Protein AF-A0A5K0XZC4-F1 (afdb_monomer)

Mean predicted aligned error: 5.92 Å

pLDDT: mean 92.51, std 5.36, range [56.38, 98.31]

Organism: NCBI:txid210225

Secondary structure (DSSP, 8-state):
-HHHHHTS---HHHHHHHHHHHHHHHHHHHHHH---TT------GGGT---EEETTTTEEE-HHHHHHHHHHHH-----HHHHHTTSSSS-EEETTTTEEESSPPTT---BHHIIIIIHHHHHHHHHHHTT-HHHHHHHHHHTT----TTGGGS-HHHHHHHHHHHHH-SSHHHHHHHHHHSPPTTTTHHHHHHHHB-S-TTSHHHHHHHTT-TTS--EEEEEEEEE-TTSSSEEEEEEEEESEEETT-EEEEE-SS-BTTB-TTEEEEE--EEEEE-SS-EEEESEEETT-EEEEES--TT-SS-EEEEES--SS---PBPPPPPSS---EEEEE-BSSGGGHHHHHHHHHHHHHH-TT-EEEE-TTS-EEEEESSHHHHHHHHHHIIIIIS---B-

Structure (mmCIF, N/CA/C/O backbone):
data_AF-A0A5K0XZC4-F1
#
_entry.id   AF-A0A5K0XZC4-F1
#
loop_
_atom_site.group_PDB
_atom_site.id
_atom_site.type_symbol
_atom_site.label_atom_id
_atom_site.label_alt_id
_atom_site.label_comp_id
_atom_site.label_asym_id
_atom_site.label_entity_id
_atom_site.label_seq_id
_atom_site.pdbx_PDB_ins_code
_atom_site.Cartn_x
_atom_site.Cartn_y
_atom_site.Cartn_z
_atom_site.occupancy
_atom_site.B_iso_or_equiv
_atom_site.auth_seq_id
_atom_site.auth_comp_id
_atom_site.auth_asym_id
_atom_site.auth_atom_id
_atom_site.pdbx_PDB_model_num
ATOM 1 N N . VAL A 1 1 ? 11.818 4.995 -12.273 1.00 93.31 1 VAL A N 1
ATOM 2 C CA . VAL A 1 1 ? 12.991 4.850 -13.184 1.00 93.31 1 VAL A CA 1
ATOM 3 C C . VAL A 1 1 ? 13.157 6.087 -14.053 1.00 93.31 1 VAL A C 1
ATOM 5 O O . VAL A 1 1 ? 14.255 6.614 -14.124 1.00 93.31 1 VAL A O 1
ATOM 8 N N . ASP A 1 2 ? 12.074 6.583 -14.648 1.00 93.31 2 ASP A N 1
ATOM 9 C CA . ASP A 1 2 ? 11.945 7.914 -15.267 1.00 93.31 2 ASP A CA 1
ATOM 10 C C . ASP A 1 2 ? 12.829 9.042 -14.707 1.00 93.31 2 ASP A C 1
ATOM 12 O O . ASP A 1 2 ? 13.483 9.713 -15.495 1.00 93.31 2 ASP A O 1
ATOM 16 N N . ARG A 1 3 ? 12.914 9.241 -13.384 1.00 95.75 3 ARG A N 1
ATOM 17 C CA . ARG A 1 3 ? 13.745 10.312 -12.794 1.00 95.75 3 ARG A CA 1
ATOM 18 C C . ARG A 1 3 ? 15.241 10.185 -13.121 1.00 95.75 3 ARG A C 1
ATOM 20 O O . ARG A 1 3 ? 15.922 11.200 -13.243 1.00 95.75 3 ARG A O 1
ATOM 27 N N . LEU A 1 4 ? 15.747 8.963 -13.325 1.00 96.81 4 LEU A N 1
ATOM 28 C CA . LEU A 1 4 ? 17.123 8.729 -13.791 1.00 96.81 4 LEU A CA 1
ATOM 29 C C . LEU A 1 4 ? 17.335 9.295 -15.205 1.00 96.81 4 LEU A C 1
ATOM 31 O O . LEU A 1 4 ? 18.421 9.775 -15.518 1.00 96.81 4 LEU A O 1
ATOM 35 N N . ILE A 1 5 ? 16.277 9.278 -16.020 1.00 94.50 5 ILE A N 1
ATOM 36 C CA . ILE A 1 5 ? 16.260 9.725 -17.415 1.00 94.50 5 ILE A CA 1
ATOM 37 C C . ILE A 1 5 ? 16.034 11.239 -17.497 1.00 94.50 5 ILE A C 1
ATOM 39 O O . ILE A 1 5 ? 16.775 11.943 -18.173 1.00 94.50 5 ILE A O 1
ATOM 43 N N . THR A 1 6 ? 15.003 11.757 -16.822 1.00 92.56 6 THR A N 1
ATOM 44 C CA . THR A 1 6 ? 14.525 13.134 -17.035 1.00 92.56 6 THR A CA 1
ATOM 45 C C . THR A 1 6 ? 15.130 14.159 -16.085 1.00 92.56 6 THR A C 1
ATOM 47 O O . THR A 1 6 ? 15.309 15.308 -16.483 1.00 92.56 6 THR A O 1
ATOM 50 N N . GLU A 1 7 ? 15.426 13.777 -14.840 1.00 93.94 7 GLU A N 1
ATOM 51 C CA . GLU A 1 7 ? 15.949 14.702 -13.824 1.00 93.94 7 GLU A CA 1
ATOM 52 C C . GLU A 1 7 ? 17.466 14.600 -13.718 1.00 93.94 7 GLU A C 1
ATOM 54 O O . GLU A 1 7 ? 18.163 15.582 -13.958 1.00 93.94 7 GLU A O 1
ATOM 59 N N . LEU A 1 8 ? 17.980 13.404 -13.412 1.00 94.94 8 LEU A N 1
ATOM 60 C CA . LEU A 1 8 ? 19.422 13.189 -13.271 1.00 94.94 8 LEU A CA 1
ATOM 61 C C . LEU A 1 8 ? 20.139 13.113 -14.621 1.00 94.94 8 LEU A C 1
ATOM 63 O O . LEU A 1 8 ? 21.347 13.323 -14.670 1.00 94.94 8 LEU A O 1
ATOM 67 N N . LYS A 1 9 ? 19.402 12.811 -15.701 1.00 94.38 9 LYS A N 1
ATOM 68 C CA . LYS A 1 9 ? 19.922 12.677 -17.073 1.00 94.38 9 LYS A CA 1
ATOM 69 C C . LYS A 1 9 ? 21.145 11.757 -17.146 1.00 94.38 9 LYS A C 1
ATOM 71 O O . LYS A 1 9 ? 22.087 12.021 -17.891 1.00 94.38 9 LYS A O 1
ATOM 76 N N . LEU A 1 10 ? 21.128 10.683 -16.356 1.00 96.75 10 LEU A N 1
ATOM 77 C CA . LEU A 1 10 ? 22.220 9.718 -16.324 1.00 96.75 10 LEU A CA 1
ATOM 78 C C . LEU A 1 10 ? 22.278 8.971 -17.655 1.00 96.75 10 LEU A C 1
ATOM 80 O O . LEU A 1 10 ? 21.221 8.536 -18.122 1.00 96.75 10 LEU A O 1
ATOM 84 N N . PRO A 1 11 ? 23.470 8.741 -18.229 1.00 96.88 11 PRO A N 1
ATOM 85 C CA . PRO A 1 11 ? 23.636 7.795 -19.323 1.00 96.88 11 PRO A CA 1
ATOM 86 C C . PRO A 1 11 ? 23.016 6.426 -18.981 1.00 96.88 11 PRO A C 1
ATOM 88 O O . PRO A 1 11 ? 23.013 6.038 -17.807 1.00 96.88 11 PRO A O 1
ATOM 91 N N . PRO A 1 12 ? 22.517 5.658 -19.969 1.00 96.94 12 PRO A N 1
ATOM 92 C CA . PRO A 1 12 ? 21.908 4.345 -19.730 1.00 96.94 12 PRO A CA 1
ATOM 93 C C . PRO A 1 12 ? 22.772 3.405 -18.874 1.00 96.94 12 PRO A C 1
ATOM 95 O O . PRO A 1 12 ? 22.264 2.744 -17.969 1.00 96.94 12 PRO A O 1
ATOM 98 N N . THR A 1 13 ? 24.086 3.388 -19.103 1.00 96.38 13 THR A N 1
ATOM 99 C CA . THR A 1 13 ? 25.037 2.561 -18.349 1.00 96.38 13 THR A CA 1
ATOM 100 C C . THR A 1 13 ? 25.123 2.969 -16.872 1.00 96.38 13 THR A C 1
ATOM 102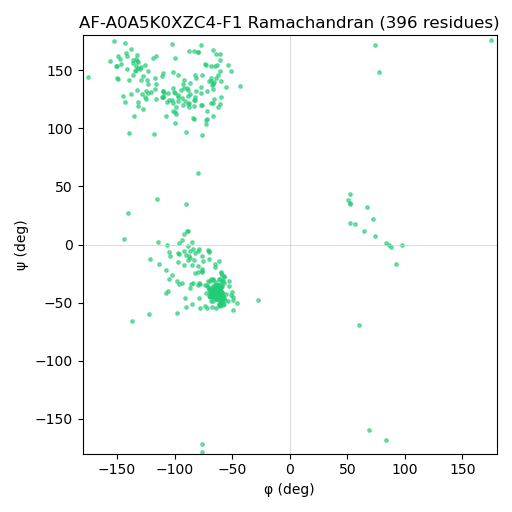 O O . THR A 1 13 ? 25.066 2.109 -15.992 1.00 96.38 13 THR A O 1
ATOM 105 N N . ASP A 1 14 ? 25.158 4.269 -16.574 1.00 97.38 14 ASP A N 1
ATOM 106 C CA . ASP A 1 14 ? 25.192 4.779 -15.196 1.00 97.38 14 ASP A CA 1
ATOM 107 C C . ASP A 1 14 ? 23.856 4.564 -14.478 1.00 97.38 14 ASP A C 1
ATOM 109 O O . ASP A 1 14 ? 23.818 4.218 -13.294 1.00 97.38 14 ASP A O 1
ATOM 113 N N . ALA A 1 15 ? 22.742 4.700 -15.201 1.00 97.75 15 ALA A N 1
ATOM 114 C CA . ALA A 1 15 ? 21.424 4.371 -14.675 1.00 97.75 15 ALA A CA 1
ATOM 115 C C . ALA A 1 15 ? 21.311 2.880 -14.323 1.00 97.75 15 ALA A C 1
ATOM 117 O O . ALA A 1 15 ? 20.778 2.550 -13.263 1.00 97.75 15 ALA A O 1
ATOM 118 N N . TYR A 1 16 ? 21.860 1.983 -15.151 1.00 97.75 16 TYR A N 1
ATOM 119 C CA . TYR A 1 16 ? 21.961 0.559 -14.823 1.00 97.75 16 TYR A CA 1
ATOM 120 C C . TYR A 1 16 ? 22.768 0.327 -13.541 1.00 97.75 16 TYR A C 1
ATOM 122 O O . TYR A 1 16 ? 22.289 -0.376 -12.651 1.00 97.75 16 TYR A O 1
ATOM 130 N N . PHE A 1 17 ? 23.939 0.954 -13.389 1.00 97.56 17 PHE A N 1
ATOM 131 C CA . PHE A 1 17 ? 24.725 0.821 -12.159 1.00 97.56 17 PHE A CA 1
ATOM 132 C C . PHE A 1 17 ? 23.987 1.355 -10.931 1.00 97.56 17 PHE A C 1
ATOM 134 O O . PHE A 1 17 ? 24.024 0.721 -9.878 1.00 97.56 17 PHE A O 1
ATOM 141 N N . LYS A 1 18 ? 23.246 2.462 -11.059 1.00 97.94 18 LYS A N 1
ATOM 142 C CA . LYS A 1 18 ? 22.416 2.985 -9.966 1.00 97.94 18 LYS A CA 1
ATOM 143 C C . LYS A 1 18 ? 21.303 2.011 -9.570 1.00 97.94 18 LYS A C 1
ATOM 145 O O . LYS A 1 18 ? 21.063 1.821 -8.376 1.00 97.94 18 LYS A O 1
ATOM 150 N N . LEU A 1 19 ? 20.637 1.390 -10.547 1.00 97.69 19 LEU A N 1
ATOM 151 C CA . LEU A 1 19 ? 19.622 0.359 -10.305 1.00 97.69 19 LEU A CA 1
ATOM 152 C C . LEU A 1 19 ? 20.235 -0.875 -9.634 1.00 97.69 19 LEU A C 1
ATOM 154 O O . LEU A 1 19 ? 19.702 -1.339 -8.630 1.00 97.69 19 LEU A O 1
ATOM 158 N N . ARG A 1 20 ? 21.376 -1.363 -10.136 1.00 97.19 20 ARG A N 1
ATOM 159 C CA . ARG A 1 20 ? 22.085 -2.516 -9.567 1.00 97.19 20 ARG A CA 1
ATOM 160 C C . ARG A 1 20 ? 22.504 -2.259 -8.123 1.00 97.19 20 ARG A C 1
ATOM 162 O O . ARG A 1 20 ? 22.174 -3.054 -7.255 1.00 97.19 20 ARG A O 1
ATOM 169 N N . HIS A 1 21 ? 23.123 -1.112 -7.860 1.00 97.50 21 HIS A N 1
ATOM 170 C CA . HIS A 1 21 ? 23.530 -0.719 -6.514 1.00 97.50 21 HIS A CA 1
ATOM 171 C C . HIS A 1 21 ? 22.339 -0.613 -5.550 1.00 97.50 21 HIS A C 1
ATOM 173 O O . HIS A 1 21 ? 22.430 -1.020 -4.399 1.00 97.50 21 HIS A O 1
ATOM 179 N N . THR A 1 22 ? 21.188 -0.119 -6.018 1.00 97.25 22 THR A N 1
ATOM 180 C CA . THR A 1 22 ? 19.970 -0.063 -5.191 1.00 97.25 22 THR A CA 1
ATOM 181 C C . THR A 1 22 ? 19.504 -1.467 -4.791 1.00 97.25 22 THR A C 1
ATOM 183 O O . THR A 1 22 ? 19.108 -1.676 -3.649 1.00 97.25 22 THR A O 1
ATOM 186 N N . LEU A 1 23 ? 19.577 -2.438 -5.706 1.00 96.69 23 LEU A N 1
ATOM 187 C CA . LEU A 1 23 ? 19.228 -3.832 -5.421 1.00 96.69 23 LEU A CA 1
ATOM 188 C C . LEU A 1 23 ? 20.245 -4.513 -4.496 1.00 96.69 23 LEU A C 1
ATOM 190 O O . LEU A 1 23 ? 19.838 -5.270 -3.622 1.00 96.69 23 LEU A O 1
ATOM 194 N N . GLU A 1 24 ? 21.539 -4.223 -4.653 1.00 95.88 24 GLU A N 1
ATOM 195 C CA . GLU A 1 24 ? 22.595 -4.680 -3.736 1.00 95.88 24 GLU A CA 1
ATOM 196 C C . GLU A 1 24 ? 22.300 -4.205 -2.303 1.00 95.88 24 GLU A C 1
ATOM 198 O O . GLU A 1 24 ? 22.173 -5.031 -1.405 1.00 95.88 24 GLU A O 1
ATOM 203 N N . VAL A 1 25 ? 22.034 -2.907 -2.111 1.00 97.12 25 VAL A N 1
ATOM 204 C CA . VAL A 1 25 ? 21.688 -2.342 -0.793 1.00 97.12 25 VAL A CA 1
ATOM 205 C C . VAL A 1 25 ? 20.418 -2.972 -0.208 1.00 97.12 25 VAL A C 1
ATOM 207 O O . VAL A 1 25 ? 20.362 -3.254 0.987 1.00 97.12 25 VAL A O 1
ATOM 210 N N . ILE A 1 26 ? 19.388 -3.217 -1.027 1.00 95.81 26 ILE A N 1
ATOM 211 C CA . ILE A 1 26 ? 18.163 -3.898 -0.572 1.00 95.81 26 ILE A CA 1
ATOM 212 C C . ILE A 1 26 ? 18.477 -5.324 -0.101 1.00 95.81 26 ILE A C 1
ATOM 214 O O . ILE A 1 26 ? 17.991 -5.735 0.952 1.00 95.81 26 ILE A O 1
ATOM 218 N N . ASN A 1 27 ? 19.288 -6.070 -0.851 1.00 94.81 27 ASN A N 1
ATOM 219 C CA . ASN A 1 27 ? 19.681 -7.428 -0.483 1.00 94.81 27 ASN A CA 1
ATOM 220 C C . ASN A 1 27 ? 20.529 -7.465 0.791 1.00 94.81 27 ASN A C 1
ATOM 222 O O . ASN A 1 27 ? 20.292 -8.330 1.634 1.00 94.81 27 ASN A O 1
ATOM 226 N N . ASP A 1 28 ? 21.447 -6.515 0.967 1.00 93.88 28 ASP A N 1
ATOM 227 C CA . ASP A 1 28 ? 22.248 -6.391 2.188 1.00 93.88 28 ASP A CA 1
ATOM 228 C C . ASP A 1 28 ? 21.349 -6.158 3.411 1.00 93.88 28 ASP A C 1
ATOM 230 O O . ASP A 1 28 ? 21.505 -6.821 4.437 1.00 93.88 28 ASP A O 1
ATOM 234 N N . LEU A 1 29 ? 20.342 -5.283 3.288 1.00 93.44 29 LEU A N 1
ATOM 235 C CA . LEU A 1 29 ? 19.360 -5.039 4.350 1.00 93.44 29 LEU A CA 1
ATOM 236 C C . LEU A 1 29 ? 18.517 -6.286 4.648 1.00 93.44 29 LEU A C 1
ATOM 238 O O . LEU A 1 29 ? 18.342 -6.645 5.811 1.00 93.44 29 LEU A O 1
ATOM 242 N N . ILE A 1 30 ? 18.011 -6.977 3.623 1.00 92.00 30 ILE A N 1
ATOM 243 C CA . ILE A 1 30 ? 17.236 -8.213 3.813 1.00 92.00 30 ILE A CA 1
ATOM 244 C C . ILE A 1 30 ? 18.096 -9.282 4.496 1.00 92.00 30 ILE A C 1
ATOM 246 O O . ILE A 1 30 ? 17.630 -9.937 5.428 1.00 92.00 30 ILE A O 1
ATOM 250 N N . SER A 1 31 ? 19.355 -9.434 4.084 1.00 89.88 31 SER A N 1
ATOM 251 C CA . SER A 1 31 ? 20.287 -10.373 4.707 1.00 89.88 31 SER A CA 1
ATOM 252 C C . SER A 1 31 ? 20.602 -10.004 6.156 1.00 89.88 31 SER A C 1
ATOM 254 O O . SER A 1 31 ? 20.763 -10.903 6.976 1.00 89.88 31 SER A O 1
ATOM 256 N N . ALA A 1 32 ? 20.683 -8.712 6.482 1.00 90.56 32 ALA A N 1
ATOM 257 C CA . ALA A 1 32 ? 20.965 -8.244 7.836 1.00 90.56 32 ALA A CA 1
ATOM 258 C C . ALA A 1 32 ? 19.789 -8.459 8.806 1.00 90.56 32 ALA A C 1
ATOM 260 O O . ALA A 1 32 ? 20.017 -8.738 9.981 1.00 90.56 32 ALA A O 1
ATOM 261 N N . PHE A 1 33 ? 18.542 -8.336 8.334 1.00 88.75 33 PHE A N 1
ATOM 262 C CA . PHE A 1 33 ? 17.344 -8.415 9.184 1.00 88.75 33 PHE A CA 1
ATOM 263 C C . PHE A 1 33 ? 16.573 -9.738 9.091 1.00 88.75 33 PHE A C 1
ATOM 265 O O . PHE A 1 33 ? 15.656 -9.966 9.883 1.00 88.75 33 PHE A O 1
ATOM 272 N N . SER A 1 34 ? 16.899 -10.617 8.142 1.00 84.25 34 SER A N 1
ATOM 273 C CA . SER A 1 34 ? 16.218 -11.905 8.016 1.00 84.25 34 SER A CA 1
ATOM 274 C C . SER A 1 34 ? 16.554 -12.822 9.188 1.00 84.25 34 SER A C 1
ATOM 276 O O . SER A 1 34 ? 17.696 -13.224 9.390 1.00 84.25 34 SER A O 1
ATOM 278 N N . THR A 1 35 ? 15.521 -13.246 9.909 1.00 74.06 35 THR A N 1
ATOM 279 C CA . THR A 1 35 ? 15.607 -14.270 10.958 1.00 74.06 35 THR A CA 1
ATOM 280 C C . THR A 1 35 ? 15.526 -15.697 10.405 1.00 74.06 35 THR A C 1
ATOM 282 O O . THR A 1 35 ? 15.661 -16.664 11.153 1.00 74.06 35 THR A O 1
ATOM 285 N N . THR A 1 36 ? 15.307 -15.856 9.092 1.00 69.12 36 THR A N 1
ATOM 286 C CA . THR A 1 36 ? 15.177 -17.167 8.440 1.00 69.12 36 THR A CA 1
ATOM 287 C C . THR A 1 36 ? 16.558 -17.737 8.116 1.00 69.12 36 THR A C 1
ATOM 289 O O . THR A 1 36 ? 17.232 -17.261 7.200 1.00 69.12 36 THR A O 1
ATOM 292 N N . ALA A 1 37 ? 16.980 -18.773 8.845 1.00 56.91 37 ALA A N 1
ATOM 293 C CA . ALA A 1 37 ? 18.235 -19.474 8.584 1.00 56.91 37 ALA A CA 1
ATOM 294 C C . ALA A 1 37 ? 18.194 -20.203 7.225 1.00 56.91 37 ALA A C 1
ATOM 296 O O . ALA A 1 37 ? 17.299 -21.005 6.969 1.00 56.91 37 ALA A O 1
ATOM 297 N N . GLY A 1 38 ? 19.167 -19.928 6.348 1.00 56.38 38 GLY A N 1
ATOM 298 C CA . GLY A 1 38 ? 19.407 -20.699 5.116 1.00 56.38 38 GLY A CA 1
ATOM 299 C C . GLY A 1 38 ? 18.411 -20.505 3.962 1.00 56.38 38 GLY A C 1
ATOM 300 O O . GLY A 1 38 ? 18.514 -21.220 2.970 1.00 56.38 38 GLY A O 1
ATOM 301 N N . GLY A 1 39 ? 17.478 -19.550 4.056 1.00 65.00 39 GLY A N 1
ATOM 302 C CA . GLY A 1 39 ? 16.413 -19.339 3.061 1.00 65.00 39 GLY A CA 1
ATOM 303 C C . GLY A 1 39 ? 16.094 -17.872 2.766 1.00 65.00 39 GLY A C 1
ATOM 304 O O . GLY A 1 39 ? 14.957 -17.551 2.428 1.00 65.00 39 GLY A O 1
ATOM 305 N N . VAL A 1 40 ? 17.067 -16.972 2.941 1.00 75.44 40 VAL A N 1
ATOM 306 C CA . VAL A 1 40 ? 16.879 -15.534 2.703 1.00 75.44 40 VAL A CA 1
ATOM 307 C C . VAL A 1 40 ? 16.532 -15.301 1.232 1.00 75.44 40 VAL A C 1
ATOM 309 O O . VAL A 1 40 ? 17.320 -15.616 0.342 1.00 75.44 40 VAL A O 1
ATOM 312 N N . GLN A 1 41 ? 15.345 -14.754 0.970 1.00 78.81 41 GLN A N 1
ATOM 313 C CA . GLN A 1 41 ? 14.910 -14.448 -0.388 1.00 78.81 41 GLN A CA 1
ATOM 314 C C . GLN A 1 41 ? 15.781 -13.331 -0.970 1.00 78.81 41 GLN A C 1
ATOM 316 O O . GLN A 1 41 ? 15.686 -12.178 -0.556 1.00 78.81 41 GLN A O 1
ATOM 321 N N . THR A 1 42 ? 16.615 -13.669 -1.951 1.00 88.38 42 THR A N 1
ATOM 322 C CA . THR A 1 42 ? 17.389 -12.683 -2.709 1.00 88.38 42 THR A CA 1
ATOM 323 C C . THR A 1 42 ? 16.495 -11.984 -3.725 1.00 88.38 42 THR A C 1
ATOM 325 O O . THR A 1 42 ? 15.787 -12.628 -4.502 1.00 88.38 42 THR A O 1
ATOM 328 N N . ILE A 1 43 ? 16.538 -10.659 -3.735 1.00 94.12 43 ILE A N 1
ATOM 329 C CA . ILE A 1 43 ? 15.861 -9.798 -4.698 1.00 94.12 43 ILE A CA 1
ATOM 330 C C . ILE A 1 43 ? 16.746 -9.669 -5.943 1.00 94.12 43 ILE A C 1
ATOM 332 O O . ILE A 1 43 ? 17.804 -9.041 -5.912 1.00 94.12 43 ILE A O 1
ATOM 336 N N . ASP A 1 44 ? 16.318 -10.288 -7.040 1.00 94.62 44 ASP A N 1
ATOM 337 C CA . ASP A 1 44 ? 17.033 -10.358 -8.311 1.00 94.62 44 ASP A CA 1
ATOM 338 C C . ASP A 1 44 ? 16.033 -10.275 -9.485 1.00 94.62 44 ASP A C 1
ATOM 340 O O . ASP A 1 44 ? 15.147 -11.126 -9.616 1.00 94.62 44 ASP A O 1
ATOM 344 N N . PRO A 1 45 ? 16.181 -9.303 -10.405 1.00 95.94 45 PRO A N 1
ATOM 345 C CA . PRO A 1 45 ? 15.339 -9.200 -11.595 1.00 95.94 45 PRO A CA 1
ATOM 346 C C . PRO A 1 45 ? 15.255 -10.477 -12.442 1.00 95.94 45 PRO A C 1
ATOM 348 O O . PRO A 1 45 ? 14.214 -10.736 -13.048 1.00 95.94 45 PRO A O 1
ATOM 351 N N . THR A 1 46 ? 16.310 -11.298 -12.481 1.00 94.12 46 THR A N 1
ATOM 352 C CA . THR A 1 46 ? 16.311 -12.583 -13.202 1.00 94.12 46 THR A CA 1
ATOM 353 C C . THR A 1 46 ? 15.385 -13.616 -12.568 1.00 94.12 46 THR A C 1
ATOM 355 O O . THR A 1 46 ? 14.794 -14.420 -13.292 1.00 94.12 46 THR A O 1
ATOM 358 N N . ALA A 1 47 ? 15.188 -13.546 -11.248 1.00 92.50 47 ALA A N 1
ATOM 359 C CA . ALA A 1 47 ? 14.243 -14.380 -10.515 1.00 92.50 47 ALA A CA 1
ATOM 360 C C . ALA A 1 47 ? 12.785 -13.932 -10.707 1.00 92.50 47 ALA A C 1
ATOM 362 O O . ALA A 1 47 ? 11.885 -14.664 -10.314 1.00 92.50 47 ALA A O 1
ATOM 363 N N . GLY A 1 48 ? 12.548 -12.760 -11.313 1.00 92.94 48 GLY A N 1
ATOM 364 C CA . GLY A 1 48 ? 11.209 -12.217 -11.567 1.00 92.94 48 GLY A CA 1
ATOM 365 C C . GLY A 1 48 ? 10.610 -11.422 -10.405 1.00 92.94 48 GLY A C 1
ATOM 366 O O . GLY A 1 48 ? 9.529 -10.860 -10.558 1.00 92.94 48 GLY A O 1
ATOM 367 N N . ASN A 1 49 ? 11.323 -11.299 -9.280 1.00 94.06 49 ASN A N 1
ATOM 368 C CA . ASN A 1 49 ? 10.850 -10.629 -8.062 1.00 94.06 49 ASN A CA 1
ATOM 369 C C . ASN A 1 49 ? 11.166 -9.121 -8.009 1.00 94.06 49 ASN A C 1
ATOM 371 O O . ASN A 1 49 ? 10.997 -8.488 -6.967 1.00 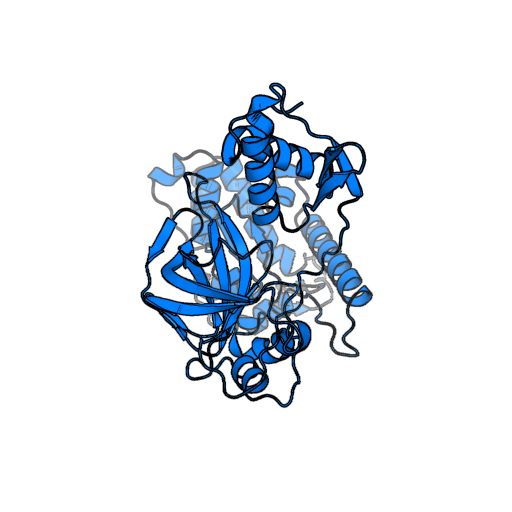94.06 49 ASN A O 1
ATOM 375 N N . VAL A 1 50 ? 11.601 -8.539 -9.132 1.00 96.12 50 VAL A N 1
ATOM 376 C CA . VAL A 1 50 ? 11.819 -7.097 -9.291 1.00 96.12 50 VAL A CA 1
ATOM 377 C C . VAL A 1 50 ? 11.038 -6.587 -10.490 1.00 96.12 50 VAL A C 1
ATOM 379 O O . VAL A 1 50 ? 11.208 -7.061 -11.615 1.00 96.12 50 VAL A O 1
ATOM 382 N N . CYS A 1 51 ? 10.238 -5.552 -10.255 1.00 95.06 51 CYS A N 1
ATOM 383 C CA . CYS A 1 51 ? 9.551 -4.804 -11.295 1.00 95.06 51 CYS A CA 1
ATOM 384 C C . CYS A 1 51 ? 10.163 -3.406 -11.433 1.00 95.06 51 CYS A C 1
ATOM 386 O O . CYS A 1 51 ? 10.323 -2.674 -10.455 1.00 95.06 51 CYS A O 1
ATOM 388 N N . PHE A 1 52 ? 10.479 -3.021 -12.666 1.00 95.06 52 PHE A N 1
ATOM 389 C CA . PHE A 1 52 ? 10.879 -1.6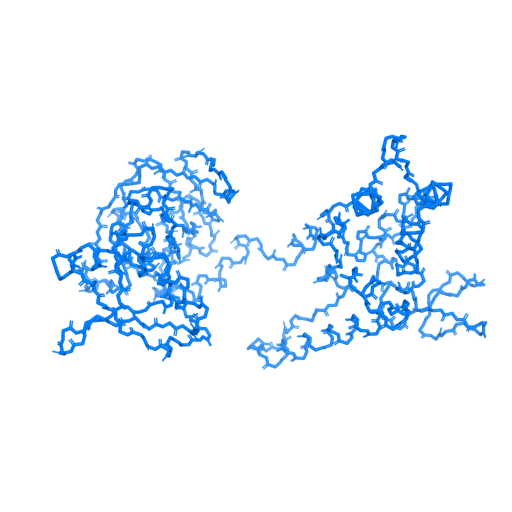66 -13.019 1.00 95.06 52 PHE A CA 1
ATOM 390 C C . PHE A 1 52 ? 9.649 -0.891 -13.482 1.00 95.06 52 PHE A C 1
ATOM 392 O O . PHE A 1 52 ? 8.875 -1.379 -14.305 1.00 95.06 52 PHE A O 1
ATOM 399 N N . ALA A 1 53 ? 9.466 0.328 -12.977 1.00 94.81 53 ALA A N 1
ATOM 400 C CA . ALA A 1 53 ? 8.288 1.123 -13.301 1.00 94.81 53 ALA A CA 1
ATOM 401 C C . ALA A 1 53 ? 8.542 2.638 -13.306 1.00 94.81 53 ALA A C 1
ATOM 403 O O . ALA A 1 53 ? 9.500 3.166 -12.715 1.00 94.81 53 ALA A O 1
ATOM 404 N N . SER A 1 54 ? 7.613 3.349 -13.942 1.00 93.69 54 SER A N 1
ATOM 405 C CA . SER A 1 54 ? 7.329 4.764 -13.706 1.00 93.69 54 SER A CA 1
ATOM 406 C C . SER A 1 54 ? 5.817 4.947 -13.635 1.00 93.69 54 SER A C 1
ATOM 408 O O . SER A 1 54 ? 5.118 4.861 -14.644 1.00 93.69 54 SER A O 1
ATOM 410 N N . ALA A 1 55 ? 5.307 5.244 -12.438 1.00 91.38 55 ALA A N 1
ATOM 411 C CA . ALA A 1 55 ? 3.888 5.530 -12.243 1.00 91.38 55 ALA A CA 1
ATOM 412 C C . ALA A 1 55 ? 3.451 6.807 -12.986 1.00 91.38 55 ALA A C 1
ATOM 414 O O . ALA A 1 55 ? 2.344 6.870 -13.519 1.00 91.38 55 ALA A O 1
ATOM 415 N N . ASN A 1 56 ? 4.336 7.807 -13.071 1.00 90.88 56 ASN A N 1
ATOM 416 C CA . ASN A 1 56 ? 4.054 9.067 -13.756 1.00 90.88 56 ASN A CA 1
ATOM 417 C C . ASN A 1 56 ? 3.934 8.872 -15.279 1.00 90.88 56 ASN A C 1
ATOM 419 O O . ASN A 1 56 ? 2.979 9.347 -15.895 1.00 90.88 56 ASN A O 1
ATOM 423 N N . ALA A 1 57 ? 4.856 8.107 -15.873 1.00 90.62 57 ALA A N 1
ATOM 424 C CA . ALA A 1 57 ? 4.821 7.747 -17.290 1.00 90.62 57 ALA A CA 1
ATOM 425 C C . ALA A 1 57 ? 3.954 6.509 -17.593 1.00 90.62 57 ALA A C 1
ATOM 427 O O . ALA A 1 57 ? 3.859 6.102 -18.745 1.00 90.62 57 ALA A O 1
ATOM 428 N N . GLY A 1 58 ? 3.292 5.926 -16.589 1.00 90.50 58 GLY A N 1
ATOM 429 C CA . GLY A 1 58 ? 2.252 4.912 -16.763 1.00 90.50 58 GLY A CA 1
ATOM 430 C C . GLY A 1 58 ? 2.716 3.567 -17.324 1.00 90.50 58 GLY A C 1
ATOM 431 O O . GLY A 1 58 ? 1.935 2.931 -18.028 1.00 90.50 58 GLY A O 1
ATOM 432 N N . TRP A 1 59 ? 3.944 3.138 -17.024 1.00 91.94 59 TRP A N 1
ATOM 433 C CA . TRP A 1 59 ? 4.470 1.840 -17.455 1.00 91.94 59 TRP A CA 1
ATOM 434 C C . TRP A 1 59 ? 5.092 1.055 -16.299 1.00 91.94 59 TRP A C 1
ATOM 436 O O . TRP A 1 59 ? 5.645 1.632 -15.354 1.00 91.94 59 TRP A O 1
ATOM 446 N N . SER A 1 60 ? 5.039 -0.273 -16.405 1.00 93.06 60 SER A N 1
ATOM 447 C CA . SER A 1 60 ? 5.755 -1.200 -15.528 1.00 93.06 60 SER A CA 1
ATOM 448 C C . SER A 1 60 ? 6.111 -2.492 -16.268 1.00 93.06 60 SER A C 1
ATOM 450 O O . SER A 1 60 ? 5.336 -2.973 -17.094 1.00 93.06 60 SER A O 1
ATOM 452 N N . PHE A 1 61 ? 7.282 -3.059 -15.983 1.00 92.94 61 PHE A N 1
ATOM 453 C CA . PHE A 1 61 ? 7.713 -4.333 -16.553 1.00 92.94 61 PHE A CA 1
ATOM 454 C C . PHE A 1 61 ? 8.640 -5.108 -15.610 1.00 92.94 61 PHE A C 1
ATOM 456 O O . PHE A 1 61 ? 9.355 -4.535 -14.789 1.00 92.94 61 PHE A O 1
ATOM 463 N N . THR A 1 62 ? 8.648 -6.428 -15.757 1.00 95.00 62 THR A N 1
ATOM 464 C CA . THR A 1 62 ? 9.722 -7.325 -15.311 1.00 95.00 62 THR A CA 1
ATOM 465 C C . THR A 1 62 ? 10.566 -7.720 -16.523 1.00 95.00 62 THR A C 1
ATOM 467 O O . THR A 1 62 ? 10.198 -7.427 -17.666 1.00 95.00 62 THR A O 1
ATOM 470 N N . LEU A 1 63 ? 11.685 -8.420 -16.321 1.00 95.31 63 LEU A N 1
ATOM 471 C CA . LEU A 1 63 ? 12.457 -8.948 -17.454 1.00 95.31 63 LEU A CA 1
ATOM 472 C C . LEU A 1 63 ? 11.615 -9.908 -18.307 1.00 95.31 63 LEU A C 1
ATOM 474 O O . LEU A 1 63 ? 11.717 -9.908 -19.530 1.00 95.31 63 LEU A O 1
ATOM 478 N N . GLN A 1 64 ? 10.745 -10.693 -17.668 1.00 92.75 64 GLN A N 1
ATOM 479 C CA . GLN A 1 64 ? 9.865 -11.668 -18.306 1.00 92.75 64 GLN A CA 1
ATOM 480 C C . GLN A 1 64 ? 8.785 -10.976 -19.139 1.00 92.75 64 GLN A C 1
ATOM 482 O O . GLN A 1 64 ? 8.555 -11.363 -20.286 1.00 92.75 64 GLN A O 1
ATOM 487 N N . SER A 1 65 ? 8.136 -9.934 -18.609 1.00 90.88 65 SER A N 1
ATOM 488 C CA . SER A 1 65 ? 7.125 -9.199 -19.377 1.00 90.88 65 SER A CA 1
ATOM 489 C C . SER A 1 65 ? 7.752 -8.430 -20.544 1.00 90.88 65 SER A C 1
ATOM 491 O O . SER A 1 65 ? 7.181 -8.407 -21.633 1.00 90.88 65 SER A O 1
ATOM 493 N N . PHE A 1 66 ? 8.955 -7.873 -20.360 1.00 91.38 66 PHE A N 1
ATOM 494 C CA . PHE A 1 66 ? 9.694 -7.201 -21.432 1.00 91.38 66 PHE A CA 1
ATOM 495 C C . PHE A 1 66 ? 10.164 -8.185 -22.515 1.00 91.38 66 PHE A C 1
ATOM 497 O O . PHE A 1 66 ? 10.064 -7.908 -23.708 1.00 91.38 66 PHE A O 1
ATOM 504 N N . ALA A 1 67 ? 10.609 -9.381 -22.129 1.00 91.94 67 ALA A N 1
ATOM 505 C CA . ALA A 1 67 ? 10.960 -10.434 -23.077 1.00 91.94 67 ALA A CA 1
ATOM 506 C C . ALA A 1 67 ? 9.754 -10.881 -23.923 1.00 91.94 67 ALA A C 1
ATOM 508 O O . ALA A 1 67 ? 9.883 -11.042 -25.137 1.00 91.94 67 ALA A O 1
ATOM 509 N N . LYS A 1 68 ? 8.566 -11.023 -23.314 1.00 89.56 68 LYS A N 1
ATOM 510 C CA . LYS A 1 68 ? 7.313 -11.313 -24.038 1.00 89.56 68 LYS A CA 1
ATOM 511 C C . LYS A 1 68 ? 6.963 -10.205 -25.043 1.00 89.56 68 LYS A C 1
ATOM 513 O O . LYS A 1 68 ? 6.480 -10.512 -26.133 1.00 89.56 68 LYS A O 1
ATOM 518 N N . LEU A 1 69 ? 7.231 -8.937 -24.709 1.00 87.62 69 LEU A N 1
ATOM 519 C CA . LEU A 1 69 ? 7.045 -7.811 -25.630 1.00 87.62 69 LEU A CA 1
ATOM 520 C C . LEU A 1 69 ? 7.917 -7.967 -26.883 1.00 87.62 69 LEU A C 1
ATOM 522 O O . LEU A 1 69 ? 7.405 -7.830 -27.990 1.00 87.62 69 LEU A O 1
ATOM 526 N N . TYR A 1 70 ? 9.191 -8.337 -26.729 1.00 87.75 70 TYR A N 1
ATOM 527 C CA . TYR A 1 70 ? 10.084 -8.585 -27.867 1.00 87.75 70 TYR A CA 1
ATOM 528 C C . TYR A 1 70 ? 9.621 -9.734 -28.771 1.00 87.75 70 TYR A C 1
ATOM 530 O O . TYR A 1 70 ? 9.701 -9.617 -29.994 1.00 87.75 70 TYR A O 1
ATOM 538 N N . VAL A 1 71 ? 9.110 -10.828 -28.190 1.00 87.44 71 VAL A N 1
ATOM 539 C CA . VAL A 1 71 ? 8.531 -11.943 -28.966 1.00 87.44 71 VAL A CA 1
ATOM 540 C C . VAL A 1 71 ? 7.348 -11.450 -29.801 1.00 87.44 71 VAL A C 1
ATOM 542 O O . VAL A 1 71 ? 7.263 -11.743 -30.993 1.00 87.44 71 VAL A O 1
ATOM 545 N N . LYS A 1 72 ? 6.458 -10.657 -29.192 1.00 85.25 72 LYS A N 1
ATOM 546 C CA . LYS A 1 72 ? 5.292 -10.082 -29.873 1.00 85.25 72 LYS A CA 1
ATOM 547 C C . LYS A 1 72 ? 5.696 -9.101 -30.977 1.00 85.25 72 LYS A C 1
ATOM 549 O O . LYS A 1 72 ? 5.075 -9.103 -32.033 1.00 85.25 72 LYS A O 1
ATOM 554 N N . LEU A 1 73 ? 6.719 -8.285 -30.729 1.00 83.38 73 LEU A N 1
ATOM 555 C CA . LEU A 1 73 ? 7.177 -7.243 -31.643 1.00 83.38 73 LEU A CA 1
ATOM 556 C C . LEU A 1 73 ? 7.809 -7.812 -32.916 1.00 83.38 73 LEU A C 1
ATOM 558 O O . LEU A 1 73 ? 7.472 -7.388 -34.017 1.00 83.38 73 LEU A O 1
ATOM 562 N N . HIS A 1 74 ? 8.730 -8.768 -32.774 1.00 79.06 74 HIS A N 1
ATOM 563 C CA . HIS A 1 74 ? 9.474 -9.299 -33.919 1.00 79.06 74 HIS A CA 1
ATOM 564 C C . HIS A 1 74 ? 8.776 -10.472 -34.610 1.00 79.06 74 HIS A C 1
ATOM 566 O O . HIS A 1 74 ? 9.191 -10.860 -35.699 1.00 79.06 74 HIS A O 1
ATOM 572 N N . GLY A 1 75 ? 7.756 -11.071 -33.986 1.00 75.31 75 GLY A N 1
ATOM 573 C CA . GLY A 1 75 ? 7.055 -12.235 -34.535 1.00 75.31 75 GLY A CA 1
ATOM 574 C C . GLY A 1 75 ? 7.935 -13.485 -34.669 1.00 75.31 75 GLY A C 1
ATOM 575 O O . GLY A 1 75 ? 7.531 -14.454 -35.306 1.00 75.31 75 GLY A O 1
ATOM 576 N N . ILE A 1 76 ? 9.137 -13.475 -34.080 1.00 79.56 76 ILE A N 1
ATOM 577 C CA . ILE A 1 76 ? 10.062 -14.608 -34.074 1.00 79.56 76 ILE A CA 1
ATOM 578 C C . ILE A 1 76 ? 9.798 -15.420 -32.803 1.00 79.56 76 ILE A C 1
ATOM 580 O O . ILE A 1 76 ? 9.953 -14.883 -31.701 1.00 79.56 76 ILE A O 1
ATOM 584 N N . PRO A 1 77 ? 9.432 -16.708 -32.915 1.00 79.81 77 PRO A N 1
ATOM 585 C CA . PRO A 1 77 ? 9.208 -17.545 -31.750 1.00 79.81 77 PRO A CA 1
ATOM 586 C C . PRO A 1 77 ? 10.551 -17.862 -31.084 1.00 79.81 77 PRO A C 1
ATOM 588 O O . PRO A 1 77 ? 11.350 -18.648 -31.591 1.00 79.81 77 PRO A O 1
ATOM 591 N N . PHE A 1 78 ? 10.801 -17.253 -29.928 1.00 86.75 78 PHE A N 1
ATOM 592 C CA . PHE A 1 78 ? 11.886 -17.636 -29.030 1.00 86.75 78 PHE A CA 1
ATOM 593 C C . PHE A 1 78 ? 11.383 -17.732 -27.588 1.00 86.75 78 PHE A C 1
ATOM 595 O O . PHE A 1 78 ? 10.345 -17.180 -27.221 1.00 86.75 78 PHE A O 1
ATOM 602 N N . ASP A 1 79 ? 12.127 -18.463 -26.760 1.00 91.00 79 ASP A N 1
ATOM 603 C CA . ASP A 1 79 ? 11.790 -18.678 -25.354 1.00 91.00 79 ASP A CA 1
ATOM 604 C C . ASP A 1 79 ? 12.027 -17.392 -24.541 1.00 91.00 79 ASP A C 1
ATOM 606 O O . ASP A 1 79 ? 13.167 -17.025 -24.228 1.00 91.00 79 ASP A O 1
ATOM 610 N N . ALA A 1 80 ? 10.931 -16.704 -24.206 1.00 90.88 80 ALA A N 1
ATOM 611 C CA . ALA A 1 80 ? 10.948 -15.442 -23.473 1.00 90.88 80 ALA A CA 1
ATOM 612 C C . ALA A 1 80 ? 11.591 -15.568 -22.083 1.00 90.88 80 ALA A C 1
ATOM 614 O O . ALA A 1 80 ? 12.273 -14.646 -21.646 1.00 90.88 80 ALA A O 1
ATOM 615 N N . ASN A 1 81 ? 11.438 -16.706 -21.399 1.00 91.25 81 ASN A N 1
ATOM 616 C CA . ASN A 1 81 ? 12.002 -16.896 -20.061 1.00 91.25 81 ASN A CA 1
ATOM 617 C C . ASN A 1 81 ? 13.521 -17.067 -20.132 1.00 91.25 81 ASN A C 1
ATOM 619 O O . ASN A 1 81 ? 14.263 -16.457 -19.360 1.00 91.25 81 ASN A O 1
ATOM 623 N N . LYS A 1 82 ? 14.006 -17.833 -21.118 1.00 92.88 82 LYS A N 1
ATOM 624 C CA . LYS A 1 82 ? 15.446 -17.938 -21.396 1.00 92.88 82 LYS A CA 1
ATOM 625 C C . LYS A 1 82 ? 16.042 -16.592 -21.791 1.00 92.88 82 LYS A C 1
ATOM 627 O O . LYS A 1 82 ? 17.176 -16.305 -21.403 1.00 92.88 82 LYS A O 1
ATOM 632 N N . PHE A 1 83 ? 15.322 -15.784 -22.561 1.00 93.69 83 PHE A N 1
ATOM 633 C CA . PHE A 1 83 ? 15.780 -14.443 -22.903 1.00 93.69 83 PHE A CA 1
ATOM 634 C C . PHE A 1 83 ? 15.819 -13.533 -21.669 1.00 93.69 83 PHE A C 1
ATOM 636 O O . PHE A 1 83 ? 16.864 -12.955 -21.391 1.00 93.69 83 PHE A O 1
ATOM 643 N N . ALA A 1 84 ? 14.753 -13.502 -20.864 1.00 94.38 84 ALA A N 1
ATOM 644 C CA . ALA A 1 84 ? 14.666 -12.719 -19.631 1.00 94.38 84 ALA A CA 1
ATOM 645 C C . ALA A 1 84 ? 15.808 -13.013 -18.645 1.00 94.38 84 ALA A C 1
ATOM 647 O O . ALA A 1 84 ? 16.425 -12.086 -18.127 1.00 94.38 84 ALA A O 1
ATOM 648 N N . ALA A 1 85 ? 16.169 -14.287 -18.466 1.00 94.75 85 ALA A N 1
ATOM 649 C CA . ALA A 1 85 ? 17.296 -14.697 -17.622 1.00 94.75 85 ALA A CA 1
ATOM 650 C C . ALA A 1 85 ? 18.662 -14.153 -18.091 1.00 94.75 85 ALA A C 1
ATOM 652 O O . ALA A 1 85 ? 19.641 -14.217 -17.353 1.00 94.75 85 ALA A O 1
ATOM 653 N N . ARG A 1 86 ? 18.749 -13.643 -19.327 1.00 95.62 86 ARG A N 1
ATOM 654 C CA . ARG A 1 86 ? 19.966 -13.076 -19.922 1.00 95.62 86 ARG A CA 1
ATOM 655 C C . ARG A 1 86 ? 19.945 -11.554 -20.030 1.00 95.62 86 ARG A C 1
ATOM 657 O O . ARG A 1 86 ? 20.915 -11.000 -20.534 1.00 95.62 86 ARG A O 1
ATOM 664 N N . LEU A 1 87 ? 18.865 -10.904 -19.593 1.00 95.94 87 LEU A N 1
ATOM 665 C CA . LEU A 1 87 ? 18.671 -9.457 -19.701 1.00 95.94 87 LEU A CA 1
ATOM 666 C C . LEU A 1 87 ? 19.228 -8.674 -18.512 1.00 95.94 87 LEU A C 1
ATOM 668 O O . LEU A 1 87 ? 19.121 -7.457 -18.518 1.00 95.94 87 LEU A O 1
ATOM 672 N N . TRP A 1 88 ? 19.793 -9.323 -17.494 1.00 96.69 88 TRP A N 1
ATOM 673 C CA . TRP A 1 88 ? 20.311 -8.654 -16.300 1.00 96.69 88 TRP A CA 1
ATOM 674 C C . TRP A 1 88 ? 21.676 -9.201 -15.880 1.00 96.69 88 TRP A C 1
ATOM 676 O O . TRP A 1 88 ? 22.039 -10.333 -16.202 1.00 96.69 88 TRP A O 1
ATOM 686 N N . GLY A 1 89 ? 22.436 -8.375 -15.159 1.00 93.56 89 GLY A N 1
ATOM 687 C CA . GLY A 1 89 ? 23.795 -8.674 -14.726 1.00 93.56 89 GLY A CA 1
ATOM 688 C C . GLY A 1 89 ? 24.847 -8.371 -15.794 1.00 93.56 89 GLY A C 1
ATOM 689 O O . GLY A 1 89 ? 24.589 -7.723 -16.811 1.00 93.56 89 GLY A O 1
ATOM 690 N N . ASP A 1 90 ? 26.067 -8.851 -15.557 1.00 93.12 90 ASP A N 1
ATOM 691 C CA . ASP A 1 90 ? 27.201 -8.683 -16.471 1.00 93.12 90 ASP A CA 1
ATOM 692 C C . ASP A 1 90 ? 27.126 -9.687 -17.635 1.00 93.12 90 ASP A C 1
ATOM 694 O O . ASP A 1 90 ? 27.970 -10.567 -17.803 1.00 93.12 90 ASP A O 1
ATOM 698 N N . LEU A 1 91 ? 26.057 -9.576 -18.425 1.00 95.00 91 LEU A N 1
ATOM 699 C CA . LEU A 1 91 ? 25.835 -10.312 -19.665 1.00 95.00 91 LEU A CA 1
ATOM 700 C C . LEU A 1 91 ? 25.781 -9.343 -20.837 1.00 95.00 91 LEU A C 1
ATOM 702 O O . LEU A 1 91 ? 25.130 -8.307 -20.754 1.00 95.00 91 LEU A O 1
ATOM 706 N N . TYR A 1 92 ? 26.415 -9.722 -21.941 1.00 95.62 92 TYR A N 1
ATOM 707 C CA . TYR A 1 92 ? 26.592 -8.917 -23.146 1.00 95.62 92 TYR A CA 1
ATOM 708 C C . TYR A 1 92 ? 26.154 -9.723 -24.364 1.00 95.62 92 TYR A C 1
ATOM 710 O O . TYR A 1 92 ? 26.426 -10.926 -24.436 1.00 95.62 92 TYR A O 1
ATOM 718 N N . TYR A 1 93 ? 25.507 -9.076 -25.331 1.00 94.50 93 TYR A N 1
ATOM 719 C CA . TYR A 1 93 ? 25.133 -9.711 -26.592 1.00 94.50 93 TYR A CA 1
ATOM 720 C C . TYR A 1 93 ? 26.265 -9.587 -27.614 1.00 94.50 93 TYR A C 1
ATOM 722 O O . TYR A 1 93 ? 26.775 -8.499 -27.865 1.00 94.50 93 TYR A O 1
ATOM 730 N N . HIS A 1 94 ? 26.674 -10.713 -28.198 1.00 93.31 94 HIS A N 1
ATOM 731 C CA . HIS A 1 94 ? 27.708 -10.767 -29.232 1.00 93.31 94 HIS A CA 1
ATOM 732 C C . HIS A 1 94 ? 27.027 -10.858 -30.602 1.00 93.31 94 HIS A C 1
ATOM 734 O O . HIS A 1 94 ? 26.535 -11.939 -30.933 1.00 93.31 94 HIS A O 1
ATOM 740 N N . PRO A 1 95 ? 26.978 -9.778 -31.405 1.00 90.12 95 PRO A N 1
ATOM 741 C CA . PRO A 1 95 ? 26.199 -9.747 -32.646 1.00 90.12 95 PRO A CA 1
ATOM 742 C C . PRO A 1 95 ? 26.699 -10.749 -33.695 1.00 90.12 95 PRO A C 1
ATOM 744 O O . PRO A 1 95 ? 25.879 -11.379 -34.362 1.00 90.12 95 PRO A O 1
ATOM 747 N N . ASP A 1 96 ? 28.014 -10.970 -33.772 1.00 90.06 96 ASP A N 1
ATOM 748 C CA . ASP A 1 96 ? 28.633 -11.873 -34.756 1.00 90.06 96 ASP A CA 1
ATOM 749 C C . ASP A 1 96 ? 28.231 -13.335 -34.543 1.00 90.06 96 ASP A C 1
ATOM 751 O O . ASP A 1 96 ? 28.015 -14.091 -35.485 1.00 90.06 96 ASP A O 1
ATOM 755 N N . THR A 1 97 ? 28.113 -13.738 -33.276 1.00 91.31 97 THR A N 1
ATOM 756 C CA . THR A 1 97 ? 27.799 -15.122 -32.888 1.00 91.31 97 THR A CA 1
ATOM 757 C C . THR A 1 97 ? 26.357 -15.294 -32.421 1.00 91.31 97 THR A C 1
ATOM 759 O O . THR A 1 97 ? 25.929 -16.420 -32.184 1.00 91.31 97 THR A O 1
ATOM 762 N N . ARG A 1 98 ? 25.605 -14.193 -32.291 1.00 89.69 98 ARG A N 1
ATOM 763 C CA . ARG A 1 98 ? 24.218 -14.128 -31.803 1.00 89.69 98 ARG A CA 1
ATOM 764 C C . ARG A 1 98 ? 24.004 -14.828 -30.456 1.00 89.69 98 ARG A C 1
ATOM 766 O O . ARG A 1 98 ? 22.957 -15.425 -30.214 1.00 89.69 98 ARG A O 1
ATOM 773 N N . VAL A 1 99 ? 24.994 -14.758 -29.562 1.00 91.75 99 VAL A N 1
ATOM 774 C CA . VAL A 1 99 ? 24.930 -15.360 -28.219 1.00 91.75 99 VAL A CA 1
ATOM 775 C C . VAL A 1 99 ? 25.224 -14.349 -27.119 1.00 91.75 99 VAL A C 1
ATOM 777 O O . VAL A 1 99 ? 25.941 -13.370 -27.316 1.00 91.75 99 VAL A O 1
ATOM 780 N N . PHE A 1 100 ? 24.703 -14.626 -25.924 1.00 93.94 100 PHE A N 1
ATOM 781 C CA . PHE A 1 100 ? 25.016 -13.869 -24.715 1.00 93.94 100 PHE A CA 1
ATOM 782 C C . PHE A 1 100 ? 26.249 -14.454 -24.027 1.00 93.94 100 PHE A C 1
ATOM 784 O O . PHE A 1 100 ? 26.332 -15.669 -23.833 1.00 93.94 100 PHE A O 1
ATOM 791 N N . ARG A 1 101 ? 27.200 -13.605 -23.631 1.00 93.88 101 ARG A N 1
ATOM 792 C CA . ARG A 1 101 ? 28.404 -14.006 -22.884 1.00 93.88 101 ARG A CA 1
ATOM 793 C C . ARG A 1 101 ? 28.677 -13.031 -21.743 1.00 93.88 101 ARG A C 1
ATOM 795 O O . ARG A 1 101 ? 28.240 -11.889 -21.782 1.00 93.88 101 ARG A O 1
ATOM 802 N N . ARG A 1 102 ? 29.437 -13.478 -20.738 1.00 93.06 102 ARG A N 1
ATOM 803 C CA . ARG A 1 102 ? 29.830 -12.641 -19.587 1.00 93.06 102 ARG A CA 1
ATOM 804 C C . ARG A 1 102 ? 30.939 -11.635 -19.891 1.00 93.06 102 ARG A C 1
ATOM 806 O O . ARG A 1 102 ? 31.088 -10.646 -19.191 1.00 93.06 102 ARG A O 1
ATOM 813 N N . LYS A 1 103 ? 31.744 -11.907 -20.919 1.00 91.75 103 LYS A N 1
ATOM 814 C CA . LYS A 1 103 ? 32.763 -10.969 -21.394 1.00 91.75 103 LYS A CA 1
ATOM 815 C C . LYS A 1 103 ? 32.167 -10.090 -22.496 1.00 91.75 103 LYS A C 1
ATOM 817 O O . LYS A 1 103 ? 31.415 -10.629 -23.316 1.00 91.75 103 LYS A O 1
ATOM 822 N N . PRO A 1 104 ? 32.507 -8.794 -22.546 1.00 90.69 104 PRO A N 1
ATOM 823 C CA . PRO A 1 104 ? 32.077 -7.923 -23.632 1.00 90.69 104 PRO A CA 1
ATOM 824 C C . PRO A 1 104 ? 32.657 -8.389 -24.984 1.00 90.69 104 PRO A C 1
ATOM 826 O O . PRO A 1 104 ? 33.691 -9.068 -25.008 1.00 90.69 104 PRO A O 1
ATOM 829 N N . PRO A 1 105 ? 31.993 -8.075 -26.111 1.00 90.94 105 PRO A N 1
ATOM 830 C CA . PRO A 1 105 ? 32.539 -8.308 -27.448 1.00 90.94 105 PRO A CA 1
ATOM 831 C C . PRO A 1 105 ? 33.786 -7.450 -27.703 1.00 90.94 105 PRO A C 1
ATOM 833 O O . PRO A 1 105 ? 33.946 -6.378 -27.121 1.00 90.94 105 PRO A O 1
ATOM 836 N N . LEU A 1 106 ? 34.673 -7.924 -28.587 1.00 83.69 106 LEU A N 1
ATOM 837 C CA . LEU A 1 106 ? 35.934 -7.239 -28.926 1.00 83.69 106 LEU A CA 1
ATOM 838 C C . LEU A 1 106 ? 35.705 -5.853 -29.541 1.00 83.69 106 LEU A C 1
ATOM 840 O O . LEU A 1 106 ? 36.520 -4.958 -29.355 1.00 83.69 106 LEU A O 1
ATOM 844 N N . SER A 1 107 ? 34.579 -5.674 -30.232 1.00 83.12 107 SER A N 1
ATOM 845 C CA . SER A 1 107 ? 34.125 -4.401 -30.796 1.00 83.12 107 SER A CA 1
ATOM 846 C C . SER A 1 107 ? 33.673 -3.379 -29.745 1.00 83.12 107 SER A C 1
ATOM 848 O O . SER A 1 107 ? 33.325 -2.260 -30.105 1.00 83.12 107 SER A O 1
ATOM 850 N N . GLY A 1 108 ? 33.617 -3.765 -28.467 1.00 82.94 108 GLY A N 1
ATOM 851 C CA . GLY A 1 108 ? 32.864 -3.038 -27.453 1.00 82.94 108 GLY A CA 1
ATOM 852 C C . GLY A 1 108 ? 31.365 -3.333 -27.557 1.00 82.94 108 GLY A C 1
ATOM 853 O O . GLY A 1 108 ? 30.838 -3.653 -28.626 1.00 82.94 108 GLY A O 1
ATOM 854 N N . GLY A 1 109 ? 30.685 -3.296 -26.414 1.00 83.94 109 GLY A 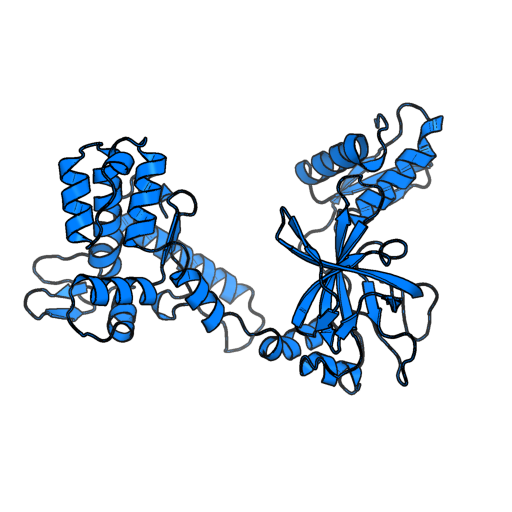N 1
ATOM 855 C CA . GLY A 1 109 ? 29.255 -3.554 -26.313 1.00 83.94 109 GLY A CA 1
ATOM 856 C C . GLY A 1 109 ? 28.752 -3.323 -24.895 1.00 83.94 109 GLY A C 1
ATOM 857 O O . GLY A 1 109 ? 29.454 -3.609 -23.921 1.00 83.94 109 GLY A O 1
ATOM 858 N N . GLU A 1 110 ? 27.534 -2.806 -24.792 1.00 92.62 110 GLU A N 1
ATOM 859 C CA . GLU A 1 110 ? 26.879 -2.549 -23.516 1.00 92.62 110 GLU A CA 1
ATOM 860 C C . GLU A 1 110 ? 26.287 -3.828 -22.911 1.00 92.62 110 GLU A C 1
ATOM 862 O O . GLU A 1 110 ? 26.152 -4.868 -23.566 1.00 92.62 110 GLU A O 1
ATOM 867 N N . ARG A 1 111 ? 25.936 -3.764 -21.620 1.00 95.56 111 ARG A N 1
ATOM 868 C CA . ARG A 1 111 ? 25.227 -4.872 -20.967 1.00 95.56 111 ARG A CA 1
ATOM 869 C C . ARG A 1 111 ? 23.894 -5.102 -21.672 1.00 95.56 111 ARG A C 1
ATOM 871 O O . ARG A 1 111 ? 23.247 -4.164 -22.122 1.00 95.56 111 ARG A O 1
ATOM 878 N N . SER A 1 112 ? 23.439 -6.344 -21.668 1.00 96.19 112 SER A N 1
ATOM 879 C CA . SER A 1 112 ? 22.139 -6.775 -22.184 1.00 96.19 112 SER A CA 1
ATOM 880 C C . SER A 1 112 ? 20.983 -5.911 -21.667 1.00 96.19 112 SER A C 1
ATOM 882 O O . SER A 1 112 ? 20.169 -5.457 -22.463 1.00 96.19 112 SER A O 1
ATOM 884 N N . PHE A 1 113 ? 20.945 -5.601 -20.367 1.00 97.12 113 PHE A N 1
ATOM 885 C CA . PHE A 1 113 ? 19.931 -4.702 -19.807 1.00 97.12 113 PHE A CA 1
ATOM 886 C C . PHE A 1 113 ? 19.986 -3.303 -20.431 1.00 97.12 113 PHE A C 1
ATOM 888 O O . PHE A 1 113 ? 18.961 -2.698 -20.733 1.00 97.12 113 PHE A O 1
ATOM 895 N N . VAL A 1 114 ? 21.192 -2.776 -20.630 1.00 97.00 114 VAL A N 1
ATOM 896 C CA . VAL A 1 114 ? 21.388 -1.444 -21.201 1.00 97.00 114 VAL A CA 1
ATOM 897 C C . VAL A 1 114 ? 20.937 -1.441 -22.660 1.00 97.00 114 VAL A C 1
ATOM 899 O O . VAL A 1 114 ? 20.044 -0.678 -23.011 1.00 97.00 114 VAL A O 1
ATOM 902 N N . GLN A 1 115 ? 21.462 -2.364 -23.463 1.00 94.88 115 GLN A N 1
ATOM 903 C CA . GLN A 1 115 ? 21.207 -2.450 -24.899 1.00 94.88 115 GLN A CA 1
ATOM 904 C C . GLN A 1 115 ? 19.742 -2.769 -25.240 1.00 94.88 115 GLN A C 1
ATOM 906 O O . GLN A 1 115 ? 19.167 -2.180 -26.150 1.00 94.88 115 GLN A O 1
ATOM 911 N N . PHE A 1 116 ? 19.122 -3.720 -24.535 1.00 93.31 116 PHE A N 1
ATOM 912 C CA . PHE A 1 116 ? 17.782 -4.208 -24.881 1.00 93.31 116 PHE A CA 1
ATOM 913 C C . PHE A 1 116 ? 16.660 -3.555 -24.070 1.00 93.31 116 PHE A C 1
ATOM 915 O O . PHE A 1 116 ? 15.501 -3.688 -24.438 1.00 93.31 116 PHE A O 1
ATOM 922 N N . ILE A 1 117 ? 16.944 -2.869 -22.960 1.00 94.62 117 ILE A N 1
ATOM 923 C CA . ILE A 1 117 ? 15.887 -2.272 -22.128 1.00 94.62 117 ILE A CA 1
ATOM 924 C C . ILE A 1 117 ? 16.085 -0.767 -21.993 1.00 94.62 117 ILE A C 1
ATOM 926 O O . ILE A 1 117 ? 15.201 -0.001 -22.384 1.00 94.62 117 ILE A O 1
ATOM 930 N N . LEU A 1 118 ? 17.222 -0.320 -21.454 1.00 95.88 118 LEU A N 1
ATOM 931 C CA . LEU A 1 118 ? 17.407 1.104 -21.168 1.00 95.88 118 LEU A CA 1
ATOM 932 C C . LEU A 1 118 ? 17.553 1.941 -22.436 1.00 95.88 118 LEU A C 1
ATOM 934 O O . LEU A 1 118 ? 16.905 2.972 -22.529 1.00 95.88 118 LEU A O 1
ATOM 938 N N . GLU A 1 119 ? 18.332 1.523 -23.426 1.00 94.31 119 GLU A N 1
ATOM 939 C CA . GLU A 1 119 ? 18.505 2.284 -24.668 1.00 94.31 119 GLU A CA 1
ATOM 940 C C . GLU A 1 119 ? 17.178 2.513 -25.418 1.00 94.31 119 GLU A C 1
ATOM 942 O O . GLU A 1 119 ? 16.869 3.675 -25.701 1.00 94.31 119 GLU A O 1
ATOM 947 N N . PRO A 1 120 ? 16.328 1.492 -25.673 1.00 91.75 120 PRO A N 1
ATOM 948 C CA . PRO A 1 120 ? 15.002 1.709 -26.256 1.00 91.75 120 PRO A CA 1
ATOM 949 C C . PRO A 1 120 ? 14.117 2.634 -25.416 1.00 91.75 120 PRO A C 1
ATOM 951 O O . PRO A 1 120 ? 13.434 3.506 -25.958 1.00 91.75 120 PRO A O 1
ATOM 954 N N . LEU A 1 121 ? 14.152 2.487 -24.087 1.00 93.38 121 LEU A N 1
ATOM 955 C CA . LEU A 1 121 ? 13.391 3.334 -23.171 1.00 93.38 121 LEU A CA 1
ATOM 956 C C . LEU A 1 121 ? 13.858 4.798 -23.246 1.00 93.38 121 LEU A C 1
ATOM 958 O O . LEU A 1 121 ? 13.042 5.709 -23.367 1.00 93.38 121 LEU A O 1
ATOM 962 N N . TYR A 1 122 ? 15.167 5.033 -23.235 1.00 95.06 122 TYR A N 1
ATOM 963 C CA . TYR A 1 122 ? 15.777 6.357 -23.355 1.00 95.06 122 TYR A CA 1
ATOM 964 C C . TYR A 1 122 ? 15.519 6.987 -24.725 1.00 95.06 122 TYR A C 1
ATOM 966 O O . TYR A 1 122 ? 15.226 8.184 -24.811 1.00 95.06 122 TYR A O 1
ATOM 974 N N . LYS A 1 123 ? 15.568 6.190 -25.800 1.00 93.25 123 LYS A N 1
ATOM 975 C CA . LYS A 1 123 ? 15.195 6.634 -27.146 1.00 93.25 123 LYS A CA 1
ATOM 976 C C . LYS A 1 123 ? 13.743 7.108 -27.148 1.00 93.25 123 LYS A C 1
ATOM 978 O O . LYS A 1 123 ? 13.485 8.231 -27.560 1.00 93.25 123 LYS A O 1
ATOM 983 N N . LEU A 1 124 ? 12.808 6.332 -26.599 1.00 92.75 124 LEU A N 1
ATOM 984 C CA . LEU A 1 124 ? 11.403 6.742 -26.531 1.00 92.75 124 LEU A CA 1
ATOM 985 C C . LEU A 1 124 ? 11.216 8.057 -25.755 1.00 92.75 124 LEU A C 1
ATOM 987 O O . LEU A 1 124 ? 10.554 8.971 -26.245 1.00 92.75 124 LEU A O 1
ATOM 991 N N . TYR A 1 125 ? 11.837 8.183 -24.579 1.00 94.25 125 TYR A N 1
ATOM 992 C CA . TYR A 1 125 ? 11.768 9.408 -23.777 1.00 94.25 125 TYR A CA 1
ATOM 993 C C . TYR A 1 125 ? 12.341 10.617 -24.519 1.00 94.25 125 TYR A C 1
ATOM 995 O O . TYR A 1 125 ? 11.694 11.660 -24.577 1.00 94.25 125 TYR A O 1
ATOM 1003 N N . SER A 1 126 ? 13.531 10.485 -25.105 1.00 92.81 126 SER A N 1
ATOM 1004 C CA . SER A 1 126 ? 14.189 11.593 -25.806 1.00 92.81 126 SER A CA 1
ATOM 1005 C C . SER A 1 126 ? 13.402 12.051 -27.035 1.00 92.81 126 SER A C 1
ATOM 1007 O O . SER A 1 126 ? 13.255 13.254 -27.237 1.00 92.81 126 SER A O 1
ATOM 1009 N N . GLN A 1 127 ? 12.822 11.126 -27.806 1.00 92.44 127 GLN A N 1
ATOM 1010 C CA . GLN A 1 127 ? 12.016 11.474 -28.979 1.00 92.44 127 GLN A CA 1
ATOM 1011 C C . GLN A 1 127 ? 10.710 12.174 -28.603 1.00 92.44 127 GLN A C 1
ATOM 1013 O O . GLN A 1 127 ? 10.337 13.152 -29.245 1.00 92.44 127 GLN A O 1
ATOM 1018 N N . VAL A 1 128 ? 10.032 11.720 -27.543 1.00 91.94 128 VAL A N 1
ATOM 1019 C CA . VAL A 1 128 ? 8.794 12.365 -27.078 1.00 91.94 128 VAL A CA 1
ATOM 1020 C C . VAL A 1 128 ? 9.072 13.744 -26.474 1.00 91.94 128 VAL A C 1
ATOM 1022 O O . VAL A 1 128 ? 8.324 14.681 -26.738 1.00 91.94 128 VAL A O 1
ATOM 1025 N N . ILE A 1 129 ? 10.152 13.892 -25.700 1.00 90.25 129 ILE A N 1
ATOM 1026 C CA . ILE A 1 129 ? 10.553 15.180 -25.106 1.00 90.25 129 ILE A CA 1
ATOM 1027 C C . ILE A 1 129 ? 11.051 16.162 -26.174 1.00 90.25 129 ILE A C 1
ATOM 1029 O O . ILE A 1 129 ? 10.861 17.362 -26.022 1.00 90.25 129 ILE A O 1
ATOM 1033 N N . GLY A 1 130 ? 11.657 15.670 -27.257 1.00 87.94 130 GLY A N 1
ATOM 1034 C CA . GLY A 1 130 ? 12.083 16.491 -28.391 1.00 87.94 130 GLY A CA 1
ATOM 1035 C C . GLY A 1 130 ? 10.937 17.032 -29.256 1.00 87.94 130 GLY A C 1
ATOM 1036 O O . GLY A 1 130 ? 11.204 17.780 -30.188 1.00 87.94 130 GLY A O 1
ATOM 1037 N N . GLU A 1 131 ? 9.681 16.651 -28.983 1.00 81.31 131 GLU A N 1
ATOM 1038 C CA . GLU A 1 131 ? 8.457 17.160 -29.634 1.00 81.31 131 GLU A CA 1
ATOM 1039 C C . GLU A 1 131 ? 8.407 17.013 -31.171 1.00 81.31 131 GLU A C 1
ATOM 1041 O O . GLU A 1 131 ? 7.580 17.610 -31.865 1.00 81.31 131 GLU A O 1
ATOM 1046 N N . HIS A 1 132 ? 9.246 16.151 -31.743 1.00 86.31 132 HIS A N 1
ATOM 1047 C CA . HIS A 1 132 ? 9.274 15.907 -33.179 1.00 86.31 132 HIS A CA 1
ATOM 1048 C C . HIS A 1 132 ? 8.322 14.772 -33.562 1.00 86.31 132 HIS A C 1
ATOM 1050 O O . HIS A 1 132 ? 8.665 13.594 -33.541 1.00 86.31 132 HIS A O 1
ATOM 1056 N N . ARG A 1 133 ? 7.108 15.130 -33.993 1.00 88.25 133 ARG A N 1
ATOM 1057 C CA . ARG A 1 133 ? 6.053 14.166 -34.349 1.00 88.25 133 ARG A CA 1
ATOM 1058 C C . ARG A 1 133 ? 6.531 12.998 -35.226 1.00 88.25 133 ARG A C 1
ATOM 1060 O O . ARG A 1 133 ? 6.273 11.849 -34.886 1.00 88.25 133 ARG A O 1
ATOM 1067 N N . LYS A 1 134 ? 7.240 13.281 -36.325 1.00 89.88 134 LYS A N 1
ATOM 1068 C CA . LYS A 1 134 ? 7.701 12.246 -37.270 1.00 89.88 134 LYS A CA 1
ATOM 1069 C C . LYS A 1 134 ? 8.649 11.236 -36.620 1.00 89.88 134 LYS A C 1
ATOM 1071 O O . LYS A 1 134 ? 8.596 10.056 -36.944 1.00 89.88 134 LYS A O 1
ATOM 1076 N N . THR A 1 135 ? 9.520 11.679 -35.712 1.00 89.88 135 THR A N 1
ATOM 1077 C CA . THR A 1 135 ? 10.480 10.782 -35.056 1.00 89.88 135 THR A CA 1
ATOM 1078 C C . THR A 1 135 ? 9.814 9.959 -33.958 1.00 89.88 135 THR A C 1
ATOM 1080 O O . THR A 1 135 ? 10.143 8.782 -33.803 1.00 89.88 135 THR A O 1
ATOM 1083 N N . VAL A 1 136 ? 8.826 10.529 -33.258 1.00 89.81 136 VAL A N 1
ATOM 1084 C CA . VAL A 1 136 ? 7.975 9.796 -32.309 1.00 89.81 136 VAL A CA 1
ATOM 1085 C C . VAL A 1 136 ? 7.160 8.724 -33.035 1.00 89.81 136 VAL A C 1
ATOM 1087 O O . VAL A 1 136 ? 7.149 7.580 -32.595 1.00 89.81 136 VAL A O 1
ATOM 1090 N N . GLU A 1 137 ? 6.526 9.059 -34.164 1.00 91.81 137 GLU A N 1
ATOM 1091 C CA . GLU A 1 137 ? 5.809 8.097 -35.019 1.00 91.81 137 GLU A CA 1
ATOM 1092 C C . GLU A 1 137 ? 6.726 6.952 -35.467 1.00 91.81 137 GLU A C 1
ATOM 1094 O O . GLU A 1 137 ? 6.368 5.789 -35.299 1.00 91.81 137 GLU A O 1
ATOM 1099 N N . CYS A 1 138 ? 7.929 7.269 -35.957 1.00 91.06 138 CYS A N 1
ATOM 1100 C CA . CYS A 1 138 ? 8.895 6.261 -36.397 1.00 91.06 138 CYS A CA 1
ATOM 1101 C C . CYS A 1 138 ? 9.339 5.346 -35.242 1.00 91.06 138 CYS A C 1
ATOM 1103 O O . CYS A 1 138 ? 9.336 4.126 -35.373 1.00 91.06 138 CYS A O 1
ATOM 1105 N N . THR A 1 139 ? 9.648 5.924 -34.076 1.00 90.44 139 THR A N 1
ATOM 1106 C CA . THR A 1 139 ? 10.096 5.167 -32.893 1.00 90.44 139 THR A CA 1
ATOM 1107 C C . THR A 1 139 ? 8.992 4.269 -32.338 1.00 90.44 139 THR A C 1
ATOM 1109 O O . THR A 1 139 ? 9.253 3.143 -31.927 1.00 90.44 139 THR A O 1
ATOM 1112 N N . LEU A 1 140 ? 7.743 4.737 -32.334 1.00 89.69 140 LEU A N 1
ATOM 1113 C CA . LEU A 1 140 ? 6.605 3.920 -31.920 1.00 89.69 140 LEU A CA 1
ATOM 1114 C C . LEU A 1 140 ? 6.327 2.793 -32.918 1.00 89.69 140 LEU A C 1
ATOM 1116 O O . LEU A 1 140 ? 6.058 1.672 -32.492 1.00 89.69 140 LEU A O 1
ATOM 1120 N N . ALA A 1 141 ? 6.464 3.057 -34.219 1.00 88.69 141 ALA A N 1
ATOM 1121 C CA . ALA A 1 141 ? 6.322 2.041 -35.256 1.00 88.69 141 ALA A CA 1
ATOM 1122 C C . ALA A 1 141 ? 7.403 0.950 -35.150 1.00 88.69 141 ALA A C 1
ATOM 1124 O O . ALA A 1 141 ? 7.076 -0.230 -35.264 1.00 88.69 141 ALA A O 1
ATOM 1125 N N . GLU A 1 142 ? 8.658 1.314 -34.852 1.00 86.06 142 GLU A N 1
ATOM 1126 C CA . GLU A 1 142 ? 9.733 0.353 -34.536 1.00 86.06 142 GLU A CA 1
ATOM 1127 C C . GLU A 1 142 ? 9.381 -0.542 -33.336 1.00 86.06 142 GLU A C 1
ATOM 1129 O O . GLU A 1 142 ? 9.793 -1.698 -33.286 1.00 86.06 142 GLU A O 1
ATOM 1134 N N . LEU A 1 143 ? 8.601 -0.017 -32.387 1.00 85.44 143 LEU A N 1
ATOM 1135 C CA . LEU A 1 143 ? 8.099 -0.719 -31.204 1.00 85.44 143 LEU A CA 1
ATOM 1136 C C . LEU A 1 143 ? 6.716 -1.361 -31.428 1.00 85.44 143 LEU A C 1
ATOM 1138 O O . LEU A 1 143 ? 6.108 -1.855 -30.478 1.00 85.44 143 LEU A O 1
ATOM 1142 N N . GLY A 1 144 ? 6.223 -1.388 -32.672 1.00 83.50 144 GLY A N 1
ATOM 1143 C CA . GLY A 1 144 ? 4.986 -2.073 -33.059 1.00 83.50 144 GLY A CA 1
ATOM 1144 C C . GLY A 1 144 ? 3.709 -1.380 -32.581 1.00 83.50 144 GLY A C 1
ATOM 1145 O O . GLY A 1 144 ? 2.668 -2.027 -32.458 1.00 83.50 144 GLY A O 1
ATOM 1146 N N . VAL A 1 145 ? 3.778 -0.080 -32.289 1.00 88.25 145 VAL A N 1
ATOM 1147 C CA . VAL A 1 145 ? 2.676 0.719 -31.743 1.00 88.25 145 VAL A CA 1
ATOM 1148 C C . VAL A 1 145 ? 2.367 1.904 -32.649 1.00 88.25 145 VAL A C 1
ATOM 1150 O O . VAL A 1 145 ? 3.251 2.620 -33.107 1.00 88.25 145 VAL A O 1
ATOM 1153 N N . THR A 1 146 ? 1.080 2.173 -32.848 1.00 90.56 146 THR A N 1
ATOM 1154 C CA . THR A 1 146 ? 0.592 3.373 -33.537 1.00 90.56 146 THR A CA 1
ATOM 1155 C C . THR A 1 146 ? -0.387 4.114 -32.641 1.00 90.56 146 THR A C 1
ATOM 1157 O O . THR A 1 146 ? -1.306 3.500 -32.097 1.00 90.56 146 THR A O 1
ATOM 1160 N N . LEU A 1 147 ? -0.224 5.430 -32.503 1.00 91.25 147 LEU A N 1
ATOM 1161 C CA . LEU A 1 147 ? -1.155 6.273 -31.752 1.00 91.25 147 LEU A CA 1
ATOM 1162 C C . LEU A 1 147 ? -2.114 7.004 -32.695 1.00 91.25 147 LEU A C 1
ATOM 1164 O O . LEU A 1 147 ? -1.851 7.172 -33.884 1.00 91.25 147 LEU A O 1
ATOM 1168 N N . SER A 1 148 ? -3.238 7.473 -32.153 1.00 93.31 148 SER A N 1
ATOM 1169 C CA . SER A 1 148 ? -4.180 8.292 -32.914 1.00 93.31 148 SER A CA 1
ATOM 1170 C C . SER A 1 148 ? -3.584 9.664 -33.250 1.00 93.31 148 SER A C 1
ATOM 1172 O O . SER A 1 148 ? -2.784 10.220 -32.501 1.00 93.31 148 SER A O 1
ATOM 1174 N N . ASN A 1 149 ? -4.042 10.284 -34.340 1.00 90.44 149 ASN A N 1
ATOM 1175 C CA . ASN A 1 149 ? -3.613 11.638 -34.719 1.00 90.44 149 ASN A CA 1
ATOM 1176 C C . ASN A 1 149 ? -3.867 12.696 -33.629 1.00 90.44 149 ASN A C 1
ATOM 1178 O O . ASN A 1 149 ? -3.164 13.704 -33.572 1.00 90.44 149 ASN A O 1
ATOM 1182 N N . ALA A 1 150 ? -4.873 12.482 -32.776 1.00 92.12 150 ALA A N 1
ATOM 1183 C CA . ALA A 1 150 ? -5.167 13.357 -31.647 1.00 92.12 150 ALA A CA 1
ATOM 1184 C C . ALA A 1 150 ? -4.111 13.248 -30.533 1.00 92.12 150 ALA A C 1
ATOM 1186 O O . ALA A 1 150 ? -3.824 14.247 -29.880 1.00 92.12 150 ALA A O 1
ATOM 1187 N N . ALA A 1 151 ? -3.492 12.075 -30.354 1.00 91.12 151 ALA A N 1
ATOM 1188 C CA . ALA A 1 151 ? -2.470 11.852 -29.334 1.00 91.12 151 ALA A CA 1
ATOM 1189 C C . ALA A 1 151 ? -1.257 12.772 -29.519 1.00 91.12 151 ALA A C 1
ATOM 1191 O O . ALA A 1 151 ? -0.780 13.359 -28.556 1.00 91.12 151 ALA A O 1
ATOM 1192 N N . TYR A 1 152 ? -0.801 12.971 -30.758 1.00 90.44 152 TYR A N 1
ATOM 1193 C CA . TYR A 1 152 ? 0.362 13.816 -31.064 1.00 90.44 152 TYR A CA 1
ATOM 1194 C C . TYR A 1 152 ? 0.127 15.318 -30.848 1.00 90.44 152 TYR A C 1
ATOM 1196 O O . TYR A 1 152 ? 1.061 16.100 -30.978 1.00 90.44 152 TYR A O 1
ATOM 1204 N N . LYS A 1 153 ? -1.110 15.732 -30.544 1.00 90.69 153 LYS A N 1
ATOM 1205 C CA . LYS A 1 153 ? -1.442 17.112 -30.156 1.00 90.69 153 LYS A CA 1
ATOM 1206 C C . LYS A 1 153 ? -1.402 17.323 -28.640 1.00 90.69 153 LYS A C 1
ATOM 1208 O O . LYS A 1 153 ? -1.622 18.437 -28.177 1.00 90.69 153 LYS A O 1
ATOM 1213 N N . LEU A 1 154 ? -1.200 16.257 -27.867 1.00 91.81 154 LEU A N 1
ATOM 1214 C CA . LEU A 1 154 ? -1.083 16.339 -26.419 1.00 91.81 154 LEU A CA 1
ATOM 1215 C C . LEU A 1 154 ? 0.254 16.968 -26.021 1.00 91.81 154 LEU A C 1
ATOM 1217 O O . LEU A 1 154 ? 1.257 16.830 -26.715 1.00 91.81 154 LEU A O 1
ATOM 1221 N N . ASN A 1 155 ? 0.277 17.575 -24.836 1.00 92.00 155 ASN A N 1
ATOM 1222 C CA . ASN A 1 155 ? 1.520 18.005 -24.203 1.00 92.00 155 ASN A CA 1
ATOM 1223 C C . ASN A 1 155 ? 2.451 16.805 -23.942 1.00 92.00 155 ASN A C 1
ATOM 1225 O O . ASN A 1 155 ? 1.992 15.667 -23.793 1.00 92.00 155 ASN A O 1
ATOM 1229 N N . VAL A 1 156 ? 3.750 17.077 -23.780 1.00 91.00 156 VAL A N 1
ATOM 1230 C CA . VAL A 1 156 ? 4.809 16.064 -23.602 1.00 91.00 156 VAL A CA 1
ATOM 1231 C C . VAL A 1 156 ? 4.471 15.021 -22.540 1.00 91.00 156 VAL A C 1
ATOM 1233 O O . VAL A 1 156 ? 4.599 13.827 -22.787 1.00 91.00 156 VAL A O 1
ATOM 1236 N N . ARG A 1 157 ? 4.012 15.440 -21.352 1.00 91.12 157 ARG A N 1
ATOM 1237 C CA . ARG A 1 157 ? 3.734 14.514 -20.237 1.00 91.12 157 ARG A CA 1
ATOM 1238 C C . ARG A 1 157 ? 2.597 13.522 -20.560 1.00 91.12 157 ARG A C 1
ATOM 1240 O O . ARG A 1 157 ? 2.840 12.320 -20.457 1.00 91.12 157 ARG A O 1
ATOM 1247 N N . PRO A 1 158 ? 1.384 13.961 -20.962 1.00 93.50 158 PRO A N 1
ATOM 1248 C CA . PRO A 1 158 ? 0.337 13.040 -21.408 1.00 93.50 158 PRO A CA 1
ATOM 1249 C C . PRO A 1 158 ? 0.733 12.183 -22.618 1.00 93.50 158 PRO A C 1
ATOM 1251 O O . PRO A 1 158 ? 0.414 10.995 -22.635 1.00 93.50 158 PRO A O 1
ATOM 1254 N N . LEU A 1 159 ? 1.444 12.752 -23.600 1.00 93.56 159 LEU A N 1
ATOM 1255 C CA . LEU A 1 159 ? 1.914 12.006 -24.770 1.00 93.56 159 LEU A CA 1
ATOM 1256 C C . LEU A 1 159 ? 2.890 10.897 -24.366 1.00 93.56 159 LEU A C 1
ATOM 1258 O O . LEU A 1 159 ? 2.722 9.759 -24.791 1.00 93.56 159 LEU A O 1
ATOM 1262 N N . LEU A 1 160 ? 3.859 11.200 -23.500 1.00 92.94 160 LEU A N 1
ATOM 1263 C CA . LEU A 1 160 ? 4.820 10.229 -22.979 1.00 92.94 160 LEU A CA 1
ATOM 1264 C C . LEU A 1 160 ? 4.118 9.104 -22.228 1.00 92.94 160 LEU A C 1
ATOM 1266 O O . LEU A 1 160 ? 4.423 7.936 -22.446 1.00 92.94 160 LEU A O 1
ATOM 1270 N N . ARG A 1 161 ? 3.143 9.446 -21.380 1.00 93.50 161 ARG A N 1
ATOM 1271 C CA . ARG A 1 161 ? 2.358 8.447 -20.654 1.00 93.50 161 ARG A CA 1
ATOM 1272 C C . ARG A 1 161 ? 1.606 7.517 -21.601 1.00 93.50 161 ARG A C 1
ATOM 1274 O O . ARG A 1 161 ? 1.603 6.312 -21.382 1.00 93.50 161 ARG A O 1
ATOM 1281 N N . LEU A 1 162 ? 0.979 8.066 -22.640 1.00 92.88 162 LEU A N 1
ATOM 1282 C CA . LEU A 1 162 ? 0.236 7.288 -23.630 1.00 92.88 162 LEU A CA 1
ATOM 1283 C C . LEU A 1 162 ? 1.161 6.431 -24.508 1.00 92.88 162 LEU A C 1
ATOM 1285 O O . LEU A 1 162 ? 0.855 5.272 -24.771 1.00 92.88 162 LEU A O 1
ATOM 1289 N N . ALA A 1 163 ? 2.296 6.982 -24.936 1.00 92.12 163 ALA A N 1
ATOM 1290 C CA . ALA A 1 163 ? 3.312 6.277 -25.708 1.00 92.12 163 ALA A CA 1
ATOM 1291 C C . ALA A 1 163 ? 3.877 5.087 -24.919 1.00 92.12 163 ALA A C 1
ATOM 1293 O O . ALA A 1 163 ? 3.828 3.951 -25.389 1.00 92.12 163 ALA A O 1
ATOM 1294 N N . CYS A 1 164 ? 4.342 5.324 -23.691 1.00 91.38 164 CYS A N 1
ATOM 1295 C CA . CYS A 1 164 ? 4.916 4.283 -22.847 1.00 91.38 164 CYS A CA 1
ATOM 1296 C C . CYS A 1 164 ? 3.896 3.210 -22.456 1.00 91.38 164 CYS A C 1
ATOM 1298 O O . CYS A 1 164 ? 4.223 2.028 -22.516 1.00 91.38 164 CYS A O 1
ATOM 1300 N N . SER A 1 165 ? 2.667 3.585 -22.085 1.00 90.12 165 SER A N 1
ATOM 1301 C CA . SER A 1 165 ? 1.639 2.601 -21.718 1.00 90.12 165 SER A CA 1
ATOM 1302 C C . SER A 1 165 ? 1.200 1.741 -22.904 1.00 90.12 165 SER A C 1
ATOM 1304 O O . SER A 1 165 ? 0.873 0.570 -22.719 1.00 90.12 165 SER A O 1
ATOM 1306 N N . SER A 1 166 ? 1.237 2.291 -24.122 1.00 88.69 166 SER A N 1
ATOM 1307 C CA . SER A 1 166 ? 0.917 1.550 -25.345 1.00 88.69 166 SER A CA 1
ATOM 1308 C C . SER A 1 166 ? 2.025 0.571 -25.741 1.00 88.69 166 SER A C 1
ATOM 1310 O O . SER A 1 166 ? 1.723 -0.510 -26.238 1.00 88.69 166 SER A O 1
ATOM 1312 N N . VAL A 1 167 ? 3.296 0.923 -25.503 1.00 86.62 167 VAL A N 1
ATOM 1313 C CA . VAL A 1 167 ? 4.454 0.055 -25.788 1.00 86.62 167 VAL A CA 1
ATOM 1314 C C . VAL A 1 167 ? 4.625 -1.019 -24.717 1.00 86.62 167 VAL A C 1
ATOM 1316 O O . VAL A 1 167 ? 4.683 -2.204 -25.028 1.00 86.62 167 VAL A O 1
ATOM 1319 N N . PHE A 1 168 ? 4.720 -0.620 -23.451 1.00 82.81 168 PHE A N 1
ATOM 1320 C CA . PHE A 1 168 ? 5.133 -1.512 -22.364 1.00 82.81 168 PHE A CA 1
ATOM 1321 C C . PHE A 1 168 ? 3.954 -2.132 -21.604 1.00 82.81 168 PHE A C 1
ATOM 1323 O O . PHE A 1 168 ? 4.157 -3.022 -20.780 1.00 82.81 168 PHE A O 1
ATOM 1330 N N . GLY A 1 169 ? 2.724 -1.688 -21.874 1.00 77.75 169 GLY A N 1
ATOM 1331 C CA . GLY A 1 169 ? 1.573 -1.991 -21.032 1.00 77.75 169 GLY A CA 1
ATOM 1332 C C . GLY A 1 169 ? 1.599 -1.201 -19.720 1.00 77.75 169 GLY A C 1
ATOM 1333 O O . GLY A 1 169 ? 2.565 -0.516 -19.382 1.00 77.75 169 GLY A O 1
ATOM 1334 N N . SER A 1 170 ? 0.502 -1.275 -18.966 1.00 72.44 170 SER A N 1
ATOM 1335 C CA . SER A 1 170 ? 0.341 -0.496 -17.734 1.00 72.44 170 SER A CA 1
ATOM 1336 C C . SER A 1 170 ? 0.857 -1.227 -16.489 1.00 72.44 170 SER A C 1
ATOM 1338 O O . SER A 1 170 ? 1.676 -0.672 -15.755 1.00 72.44 170 SER A O 1
ATOM 1340 N N . ALA A 1 171 ? 0.398 -2.460 -16.238 1.00 81.62 171 ALA A N 1
ATOM 1341 C CA . ALA A 1 171 ? 0.600 -3.144 -14.951 1.00 81.62 171 ALA A CA 1
ATOM 1342 C C . ALA A 1 171 ? 0.838 -4.666 -15.027 1.00 81.62 171 ALA A C 1
ATOM 1344 O O . ALA A 1 171 ? 0.935 -5.307 -13.986 1.00 81.62 171 ALA A O 1
ATOM 1345 N N . THR A 1 172 ? 0.938 -5.266 -16.218 1.00 82.50 172 THR A N 1
ATOM 1346 C CA . THR A 1 172 ? 0.986 -6.738 -16.359 1.00 82.50 172 THR A CA 1
ATOM 1347 C C . THR A 1 172 ? 2.247 -7.358 -15.757 1.00 82.50 172 THR A C 1
ATOM 1349 O O . THR A 1 172 ? 2.164 -8.375 -15.077 1.00 82.50 172 THR A O 1
ATOM 1352 N N . GLY A 1 173 ? 3.415 -6.731 -15.938 1.00 85.62 173 GLY A N 1
ATOM 1353 C CA . GLY A 1 173 ? 4.651 -7.202 -15.304 1.00 85.62 173 GLY A CA 1
ATOM 1354 C C . GLY A 1 173 ? 4.576 -7.144 -13.776 1.00 85.62 173 GLY A C 1
ATOM 1355 O O . GLY A 1 173 ? 5.021 -8.065 -13.097 1.00 85.62 173 GLY A O 1
ATOM 1356 N N . PHE A 1 174 ? 3.954 -6.095 -13.235 1.00 92.00 174 PHE A N 1
ATOM 1357 C CA . PHE A 1 174 ? 3.735 -5.958 -11.798 1.00 92.00 174 PHE A CA 1
ATOM 1358 C C . PHE A 1 174 ? 2.781 -7.034 -11.257 1.00 92.00 174 PHE A C 1
ATOM 1360 O O . PHE A 1 174 ? 3.090 -7.662 -10.249 1.00 92.00 174 PHE A O 1
ATOM 1367 N N . THR A 1 175 ? 1.661 -7.302 -11.935 1.00 91.94 175 THR A N 1
ATOM 1368 C CA . THR A 1 175 ? 0.723 -8.354 -11.512 1.00 91.94 175 THR A CA 1
ATOM 1369 C C . THR A 1 175 ? 1.337 -9.748 -11.604 1.00 91.94 175 THR A C 1
ATOM 1371 O O . THR A 1 175 ? 1.178 -10.526 -10.669 1.00 91.94 175 THR A O 1
ATOM 1374 N N . ASP A 1 176 ? 2.077 -10.049 -12.678 1.00 89.62 176 ASP A N 1
ATOM 1375 C CA . ASP A 1 176 ? 2.772 -11.333 -12.846 1.00 89.62 176 ASP A CA 1
ATOM 1376 C C . ASP A 1 176 ? 3.771 -11.561 -11.696 1.00 89.62 176 ASP A C 1
ATOM 1378 O O . ASP A 1 176 ? 3.790 -12.638 -11.099 1.00 89.62 176 ASP A O 1
ATOM 1382 N N . MET A 1 177 ? 4.551 -10.531 -11.337 1.00 94.06 177 MET A N 1
ATOM 1383 C CA . MET A 1 177 ? 5.481 -10.573 -10.202 1.00 94.06 177 MET A CA 1
ATOM 1384 C C . MET A 1 177 ? 4.755 -10.858 -8.884 1.00 94.06 177 MET A C 1
ATOM 1386 O O . MET A 1 177 ? 5.195 -11.711 -8.113 1.00 94.06 177 MET A O 1
ATOM 1390 N N . LEU A 1 178 ? 3.648 -10.155 -8.613 1.00 94.38 178 LEU A N 1
ATOM 1391 C CA . LEU A 1 178 ? 2.884 -10.355 -7.382 1.00 94.38 178 LEU A CA 1
ATOM 1392 C C . LEU A 1 178 ? 2.328 -11.778 -7.290 1.00 94.38 178 LEU A C 1
ATOM 1394 O O . LEU A 1 178 ? 2.483 -12.411 -6.255 1.00 94.38 178 LEU A O 1
ATOM 1398 N N . VAL A 1 179 ? 1.735 -12.299 -8.367 1.00 93.62 179 VAL A N 1
ATOM 1399 C CA . VAL A 1 179 ? 1.161 -13.656 -8.390 1.00 93.62 179 VAL A CA 1
ATOM 1400 C C . VAL A 1 179 ? 2.231 -14.732 -8.180 1.00 93.62 179 VAL A C 1
ATOM 1402 O O . VAL A 1 179 ? 1.960 -15.742 -7.540 1.00 93.62 179 VAL A O 1
ATOM 1405 N N . GLN A 1 180 ? 3.441 -14.533 -8.706 1.00 92.38 180 GLN A N 1
ATOM 1406 C CA . GLN A 1 180 ? 4.521 -15.519 -8.595 1.00 92.38 180 GLN A CA 1
ATOM 1407 C C . GLN A 1 180 ? 5.230 -15.500 -7.239 1.00 92.38 180 GLN A C 1
ATOM 1409 O O . GLN A 1 180 ? 5.677 -16.547 -6.773 1.00 92.38 180 GLN A O 1
ATOM 1414 N N . HIS A 1 181 ? 5.373 -14.325 -6.621 1.00 92.69 181 HIS A N 1
ATOM 1415 C CA . HIS A 1 181 ? 6.241 -14.158 -5.452 1.00 92.69 181 HIS A CA 1
ATOM 1416 C C . HIS A 1 181 ? 5.510 -13.832 -4.151 1.00 92.69 181 HIS A C 1
ATOM 1418 O O . HIS A 1 181 ? 6.106 -13.990 -3.084 1.00 92.69 181 HIS A O 1
ATOM 1424 N N . ILE A 1 182 ? 4.251 -13.391 -4.201 1.00 93.50 182 ILE A N 1
ATOM 1425 C CA . ILE A 1 182 ? 3.438 -13.171 -3.002 1.00 93.50 182 ILE A CA 1
ATOM 1426 C C . ILE A 1 182 ? 2.561 -14.407 -2.784 1.00 93.50 182 ILE A C 1
ATOM 1428 O O . ILE A 1 182 ? 1.805 -14.775 -3.683 1.00 93.50 182 ILE A O 1
ATOM 1432 N N . PRO A 1 183 ? 2.639 -15.064 -1.610 1.00 93.69 183 PRO A N 1
ATOM 1433 C CA . PRO A 1 183 ? 1.821 -16.236 -1.340 1.00 93.69 183 PRO A CA 1
ATOM 1434 C C . PRO A 1 183 ? 0.338 -15.869 -1.374 1.00 93.69 183 PRO A C 1
ATOM 1436 O O . PRO A 1 183 ? -0.060 -14.779 -0.946 1.00 93.69 183 PRO A O 1
ATOM 1439 N N . SER A 1 184 ? -0.488 -16.806 -1.838 1.00 95.62 184 SER A N 1
ATOM 1440 C CA . SER A 1 184 ? -1.935 -16.648 -1.764 1.00 95.62 184 SER A CA 1
ATOM 1441 C C . SER A 1 184 ? -2.393 -16.525 -0.306 1.00 95.62 184 SER A C 1
ATOM 1443 O O . SER A 1 184 ? -1.670 -16.872 0.635 1.00 95.62 184 SER A O 1
ATOM 1445 N N . ALA A 1 185 ? -3.624 -16.050 -0.101 1.00 94.75 185 ALA A N 1
ATOM 1446 C CA . ALA A 1 185 ? -4.209 -15.969 1.234 1.00 94.75 185 ALA A CA 1
ATOM 1447 C C . ALA A 1 185 ? -4.145 -17.314 1.977 1.00 94.75 185 ALA A C 1
ATOM 1449 O O . ALA A 1 185 ? -3.885 -17.302 3.179 1.00 94.75 185 ALA A O 1
ATOM 1450 N N . LYS A 1 186 ? -4.310 -18.423 1.242 1.00 94.88 186 LYS A N 1
ATOM 1451 C CA . LYS A 1 186 ? -4.237 -19.797 1.737 1.00 94.88 186 LYS A CA 1
ATOM 1452 C C . LYS A 1 186 ? -2.800 -20.225 2.047 1.00 94.88 186 LYS A C 1
ATOM 1454 O O . LYS A 1 186 ? -2.510 -20.591 3.177 1.00 94.88 186 LYS A O 1
ATOM 1459 N N . ASP A 1 187 ? -1.872 -20.076 1.103 1.00 94.25 187 ASP A N 1
ATOM 1460 C CA . ASP A 1 187 ? -0.475 -20.514 1.299 1.00 94.25 187 ASP A CA 1
ATOM 1461 C C . ASP A 1 187 ? 0.256 -19.692 2.375 1.00 94.25 187 ASP A C 1
ATOM 1463 O O . ASP A 1 187 ? 1.178 -20.165 3.045 1.00 94.25 187 ASP A O 1
ATOM 1467 N N . GLY A 1 188 ? -0.135 -18.424 2.532 1.00 93.88 188 GLY A N 1
ATOM 1468 C CA . GLY A 1 188 ? 0.410 -17.514 3.534 1.00 93.88 188 GLY A CA 1
ATOM 1469 C C . GLY A 1 188 ? -0.273 -17.598 4.901 1.00 93.88 188 GLY A C 1
ATOM 1470 O O . GLY A 1 188 ? 0.256 -17.023 5.855 1.00 93.88 188 GLY A O 1
ATOM 1471 N N . ALA A 1 189 ? -1.423 -18.274 5.016 1.00 94.88 189 ALA A N 1
ATOM 1472 C CA . ALA A 1 189 ? -2.226 -18.294 6.237 1.00 94.88 189 ALA A CA 1
ATOM 1473 C C . ALA A 1 189 ? -1.456 -18.899 7.412 1.00 94.88 189 ALA A C 1
ATOM 1475 O O . ALA A 1 189 ? -1.304 -18.219 8.421 1.00 94.88 189 ALA A O 1
ATOM 1476 N N . MET A 1 190 ? -0.872 -20.092 7.253 1.00 93.81 190 MET A N 1
ATOM 1477 C CA . MET A 1 190 ? -0.095 -20.764 8.306 1.00 93.81 190 MET A CA 1
ATOM 1478 C C . MET A 1 190 ? 0.950 -19.843 8.949 1.00 93.81 190 MET A C 1
ATOM 1480 O O . MET A 1 190 ? 0.927 -19.618 10.155 1.00 93.81 190 MET A O 1
ATOM 1484 N N . ARG A 1 191 ? 1.847 -19.268 8.135 1.00 92.88 191 ARG A N 1
ATOM 1485 C CA . ARG A 1 191 ? 2.919 -18.381 8.618 1.00 92.88 191 ARG A CA 1
ATOM 1486 C C . ARG A 1 191 ? 2.369 -17.127 9.288 1.00 92.88 191 ARG A C 1
ATOM 1488 O O . ARG A 1 191 ? 2.965 -16.624 10.234 1.00 92.88 191 ARG A O 1
ATOM 1495 N N . LYS A 1 192 ? 1.256 -16.595 8.776 1.00 94.69 192 LYS A N 1
ATOM 1496 C CA . LYS A 1 192 ? 0.643 -15.390 9.325 1.00 94.69 192 LYS A CA 1
ATOM 1497 C C . LYS A 1 192 ? -0.018 -15.688 10.665 1.00 94.69 192 LYS A C 1
ATOM 1499 O O . LYS A 1 192 ? 0.333 -15.019 11.626 1.00 94.69 192 LYS A O 1
ATOM 1504 N N . VAL A 1 193 ? -0.913 -16.673 10.723 1.00 95.75 193 VAL A N 1
ATOM 1505 C CA . VAL A 1 193 ? -1.671 -17.080 11.919 1.00 95.75 193 VAL A CA 1
ATOM 1506 C C . VAL A 1 193 ? -0.723 -17.477 13.044 1.00 95.75 193 VAL A C 1
ATOM 1508 O O . VAL A 1 193 ? -0.884 -16.972 14.148 1.00 95.75 193 VAL A O 1
ATOM 1511 N N . ASP A 1 194 ? 0.324 -18.253 12.748 1.00 94.38 194 ASP A N 1
ATOM 1512 C CA . ASP A 1 194 ? 1.353 -18.623 13.731 1.00 94.38 194 ASP A CA 1
ATOM 1513 C C . ASP A 1 194 ? 2.036 -17.409 14.378 1.00 94.38 194 ASP A C 1
ATOM 1515 O O . ASP A 1 194 ? 2.405 -17.436 15.547 1.00 94.38 194 ASP A O 1
ATOM 1519 N N . HIS A 1 195 ? 2.186 -16.321 13.620 1.00 93.50 195 HIS A N 1
ATOM 1520 C CA . HIS A 1 195 ? 2.810 -15.099 14.108 1.00 93.50 195 HIS A CA 1
ATOM 1521 C C . HIS A 1 195 ? 1.845 -14.177 14.864 1.00 93.50 195 HIS A C 1
ATOM 1523 O O . HIS A 1 195 ? 2.276 -13.449 15.755 1.00 93.50 195 HIS A O 1
ATOM 1529 N N . ILE A 1 196 ? 0.566 -14.140 14.473 1.00 95.88 196 ILE A N 1
ATOM 1530 C CA . ILE A 1 196 ? -0.377 -13.127 14.967 1.00 95.88 196 ILE A CA 1
ATOM 1531 C C . ILE A 1 196 ? -1.408 -13.659 15.954 1.00 95.88 196 ILE A C 1
ATOM 1533 O O . ILE A 1 196 ? -1.953 -12.852 16.687 1.00 95.88 196 ILE A O 1
ATOM 1537 N N . TYR A 1 197 ? -1.713 -14.950 16.004 1.00 96.62 197 TYR A N 1
ATOM 1538 C CA . TYR A 1 197 ? -2.735 -15.477 16.912 1.00 96.62 197 TYR A CA 1
ATOM 1539 C C . TYR A 1 197 ? -2.140 -15.785 18.291 1.00 96.62 197 TYR A C 1
ATOM 1541 O O . TYR A 1 197 ? -1.012 -16.267 18.365 1.00 96.62 197 TYR A O 1
ATOM 1549 N N . THR A 1 198 ? -2.852 -15.473 19.380 1.00 95.75 198 THR A N 1
ATOM 1550 C CA . THR A 1 198 ? -2.353 -15.718 20.750 1.00 95.75 198 THR A CA 1
ATOM 1551 C C . THR A 1 198 ? -2.761 -17.082 21.311 1.00 95.75 198 THR A C 1
ATOM 1553 O O . THR A 1 198 ? -2.147 -17.546 22.269 1.00 95.75 198 THR A O 1
ATOM 1556 N N 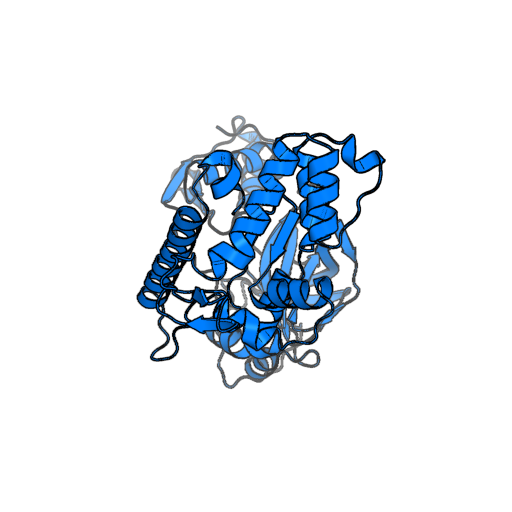. GLY A 1 199 ? -3.767 -17.734 20.718 1.00 93.69 199 GLY A N 1
ATOM 1557 C CA . GLY A 1 199 ? -4.287 -19.015 21.191 1.00 93.69 199 GLY A CA 1
ATOM 1558 C C . GLY A 1 199 ? -3.415 -20.232 20.849 1.00 93.69 199 GLY A C 1
ATOM 1559 O O . GLY A 1 199 ? -2.443 -20.134 20.090 1.00 93.69 199 GLY A O 1
ATOM 1560 N N . PRO A 1 200 ? -3.758 -21.409 21.399 1.00 93.94 200 PRO A N 1
ATOM 1561 C CA . PRO A 1 200 ? -2.970 -22.623 21.244 1.00 93.94 200 PRO A CA 1
ATOM 1562 C C . PRO A 1 200 ? -3.027 -23.168 19.812 1.00 93.94 200 PRO A C 1
ATOM 1564 O O . PRO A 1 200 ? -4.081 -23.237 19.189 1.00 93.94 200 PRO A O 1
ATOM 1567 N N . ARG A 1 201 ? -1.887 -23.660 19.311 1.00 92.75 201 ARG A N 1
ATOM 1568 C CA . ARG A 1 201 ? -1.768 -24.251 17.961 1.00 92.75 201 ARG A CA 1
ATOM 1569 C C . ARG A 1 201 ? -2.576 -25.537 17.760 1.00 92.75 201 ARG A C 1
ATOM 1571 O O . ARG A 1 201 ? -2.740 -25.980 16.631 1.00 92.75 201 ARG A O 1
ATOM 1578 N N . SER A 1 202 ? -3.006 -26.168 18.849 1.00 90.69 202 SER A N 1
ATOM 1579 C CA . SER A 1 202 ? -3.802 -27.394 18.836 1.00 90.69 202 SER A CA 1
ATOM 1580 C C . SER A 1 202 ? -5.308 -27.145 18.723 1.00 90.69 202 SER A C 1
ATOM 1582 O O . SER A 1 202 ? -6.046 -28.124 18.653 1.00 90.69 202 SER A O 1
ATOM 1584 N N . SER A 1 203 ? -5.773 -25.887 18.757 1.00 91.88 203 SER A N 1
ATOM 1585 C CA . SER A 1 203 ? -7.207 -25.579 18.688 1.00 91.88 203 SER A CA 1
ATOM 1586 C C . SER A 1 203 ? -7.783 -25.781 17.289 1.00 91.88 203 SER A C 1
ATOM 1588 O O . SER A 1 203 ? -7.077 -25.677 16.278 1.00 91.88 203 SER A O 1
ATOM 1590 N N . LEU A 1 204 ? -9.093 -26.034 17.228 1.00 91.69 204 LEU A N 1
ATOM 1591 C CA . LEU A 1 204 ? -9.809 -26.152 15.959 1.00 91.69 204 LEU A CA 1
ATOM 1592 C C . LEU A 1 204 ? -9.820 -24.811 15.216 1.00 91.69 204 LEU A C 1
ATOM 1594 O O . LEU A 1 204 ? -9.675 -24.784 13.992 1.00 91.69 204 LEU A O 1
ATOM 1598 N N . LEU A 1 205 ? -9.904 -23.696 15.950 1.00 93.44 205 LEU A N 1
ATOM 1599 C CA . LEU A 1 205 ? -9.763 -22.342 15.418 1.00 93.44 205 LEU A CA 1
ATOM 1600 C C . LEU A 1 205 ? -8.420 -22.134 14.711 1.00 93.44 205 LEU A C 1
ATOM 1602 O O . LEU A 1 205 ? -8.390 -21.587 13.606 1.00 93.44 205 LEU A O 1
ATOM 1606 N N . PHE A 1 206 ? -7.309 -22.564 15.319 1.00 95.38 206 PHE A N 1
ATOM 1607 C CA . PHE A 1 206 ? -5.986 -22.404 14.717 1.00 95.38 206 PHE A CA 1
ATOM 1608 C C . PHE A 1 206 ? -5.884 -23.166 13.396 1.00 95.38 206 PHE A C 1
ATOM 1610 O O . PHE A 1 206 ? -5.422 -22.604 12.401 1.00 95.38 206 PHE A O 1
ATOM 1617 N N . GLU A 1 207 ? -6.355 -24.415 13.362 1.00 95.06 207 GLU A N 1
ATOM 1618 C CA . GLU A 1 207 ? -6.318 -25.232 12.148 1.00 95.06 207 GLU A CA 1
ATOM 1619 C C . GLU A 1 207 ? -7.237 -24.662 11.053 1.00 95.06 207 GLU A C 1
ATOM 1621 O O . GLU A 1 207 ? -6.814 -24.531 9.903 1.00 95.06 207 GLU A O 1
ATOM 1626 N N . ALA A 1 208 ? -8.446 -24.210 11.405 1.00 95.94 208 ALA A N 1
ATOM 1627 C CA . ALA A 1 208 ? -9.365 -23.574 10.458 1.00 95.94 208 ALA A CA 1
ATOM 1628 C C . ALA A 1 208 ? -8.782 -22.285 9.849 1.00 95.94 208 ALA A C 1
ATOM 1630 O O . ALA A 1 208 ? -8.880 -22.058 8.639 1.00 95.94 208 ALA A O 1
ATOM 1631 N N . MET A 1 209 ? -8.135 -21.444 10.666 1.00 96.88 209 MET A N 1
ATOM 1632 C CA . MET A 1 209 ? -7.461 -20.231 10.193 1.00 96.88 209 MET A CA 1
ATOM 1633 C C . MET A 1 209 ? -6.224 -20.548 9.350 1.00 96.88 209 MET A C 1
ATOM 1635 O O . MET A 1 209 ? -5.968 -19.862 8.359 1.00 96.88 209 MET A O 1
ATOM 1639 N N . LYS A 1 210 ? -5.456 -21.577 9.723 1.00 95.88 210 LYS A N 1
ATOM 1640 C CA . LYS A 1 210 ? -4.278 -22.046 8.985 1.00 95.88 210 LYS A CA 1
ATOM 1641 C C . LYS A 1 210 ? -4.641 -22.531 7.583 1.00 95.88 210 LYS A C 1
ATOM 1643 O O . LYS A 1 210 ? -3.920 -22.208 6.642 1.00 95.88 210 LYS A O 1
ATOM 1648 N N . GLU A 1 211 ? -5.750 -23.250 7.439 1.00 96.00 211 GLU A N 1
ATOM 1649 C CA . GLU A 1 211 ? -6.247 -23.730 6.143 1.00 96.00 211 GLU A CA 1
ATOM 1650 C C . GLU A 1 211 ? -6.999 -22.654 5.345 1.00 96.00 211 GLU A C 1
ATOM 1652 O O . GLU A 1 211 ? -7.334 -22.863 4.173 1.00 96.00 211 GLU A O 1
ATOM 1657 N N . CYS A 1 212 ? -7.221 -21.479 5.950 1.00 96.75 212 CYS A N 1
ATOM 1658 C CA . CYS A 1 212 ? -8.042 -20.406 5.398 1.00 96.75 212 CYS A CA 1
ATOM 1659 C C . CYS A 1 212 ? -9.439 -20.925 4.996 1.00 96.75 212 CYS A C 1
ATOM 1661 O O . CYS A 1 212 ? -9.938 -20.623 3.907 1.00 96.75 212 CYS A O 1
ATOM 1663 N N . ASP A 1 213 ? -10.042 -21.756 5.853 1.00 96.50 213 ASP A N 1
ATOM 1664 C CA . ASP A 1 213 ? -11.293 -22.451 5.556 1.00 96.50 213 ASP A CA 1
ATOM 1665 C C . ASP A 1 213 ? -12.496 -21.506 5.663 1.00 96.50 213 ASP A C 1
ATOM 1667 O O . ASP A 1 213 ? -12.785 -20.960 6.725 1.00 96.50 213 ASP A O 1
ATOM 1671 N N . ALA A 1 214 ? -13.229 -21.339 4.561 1.00 95.88 214 ALA A N 1
ATOM 1672 C CA . ALA A 1 214 ? -14.440 -20.523 4.509 1.00 95.88 214 ALA A CA 1
ATOM 1673 C C . ALA A 1 214 ? -15.664 -21.188 5.169 1.00 95.88 214 ALA A C 1
ATOM 1675 O O . ALA A 1 214 ? -16.658 -20.504 5.399 1.00 95.88 214 ALA A O 1
ATOM 1676 N N . SER A 1 215 ? -15.618 -22.494 5.446 1.00 95.62 215 SER A N 1
ATOM 1677 C CA . SER A 1 215 ? -16.696 -23.231 6.129 1.00 95.62 215 SER A CA 1
ATOM 1678 C C . SER A 1 215 ? -16.452 -23.387 7.632 1.00 95.62 215 SER A C 1
ATOM 1680 O O . SER A 1 215 ? -17.335 -23.859 8.344 1.00 95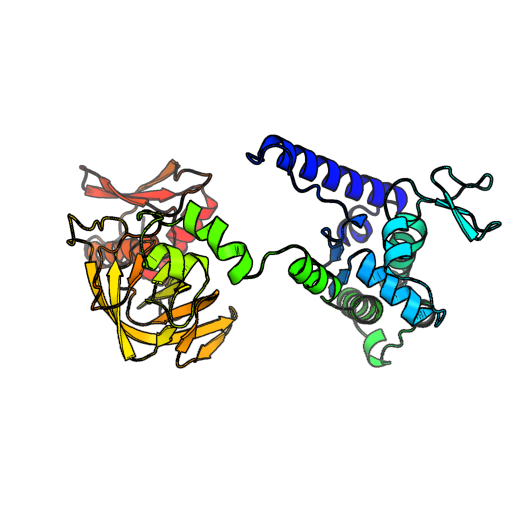.62 215 SER A O 1
ATOM 1682 N N . GLY A 1 216 ? -15.269 -22.994 8.106 1.00 94.06 216 GLY A N 1
ATOM 1683 C CA . GLY A 1 216 ? -14.888 -23.055 9.511 1.00 94.06 216 GLY A CA 1
ATOM 1684 C C . GLY A 1 216 ? -15.515 -21.952 10.377 1.00 94.06 216 GLY A C 1
ATOM 1685 O O . GLY A 1 216 ? -16.270 -21.107 9.883 1.00 94.06 216 GLY A O 1
ATOM 1686 N N . PRO A 1 217 ? -15.179 -21.922 11.679 1.00 95.38 217 PRO A N 1
ATOM 1687 C CA . PRO A 1 217 ? -15.605 -20.862 12.591 1.00 95.38 217 PRO A CA 1
ATOM 1688 C C . PRO A 1 217 ? -15.106 -19.490 12.120 1.00 95.38 217 PRO A C 1
ATOM 1690 O O . PRO A 1 217 ? -13.982 -19.360 11.633 1.00 95.38 217 PRO A O 1
ATOM 1693 N N . LEU A 1 218 ? -15.938 -18.454 12.257 1.00 97.38 218 LEU A N 1
ATOM 1694 C CA . LEU A 1 218 ? -15.593 -17.098 11.826 1.00 97.38 218 LEU A CA 1
ATOM 1695 C C . LEU A 1 218 ? -14.454 -16.522 12.675 1.00 97.38 218 LEU A C 1
ATOM 1697 O O . LEU A 1 218 ? -14.625 -16.344 13.868 1.00 97.38 218 LEU A O 1
ATOM 1701 N N . MET A 1 219 ? -13.337 -16.139 12.061 1.00 97.69 219 MET A N 1
ATOM 1702 C CA . MET A 1 219 ? -12.308 -15.336 12.731 1.00 97.69 219 MET A CA 1
ATOM 1703 C C . MET A 1 219 ? -11.904 -14.170 11.845 1.00 97.69 219 MET A C 1
ATOM 1705 O O . MET A 1 219 ? -11.398 -14.365 10.737 1.00 97.69 219 MET A O 1
ATOM 1709 N N . VAL A 1 220 ? -12.102 -12.946 12.330 1.00 98.25 220 VAL A N 1
ATOM 1710 C CA . VAL A 1 220 ? -11.709 -11.718 11.625 1.00 98.25 220 VAL A CA 1
ATOM 1711 C C . VAL A 1 220 ? -10.735 -10.930 12.483 1.00 98.25 220 VAL A C 1
ATOM 1713 O O . VAL A 1 220 ? -11.000 -10.684 13.654 1.00 98.25 220 VAL A O 1
ATOM 1716 N N . ASN A 1 221 ? -9.622 -10.503 11.892 1.00 98.25 221 ASN A N 1
ATOM 1717 C CA . ASN A 1 221 ? -8.690 -9.583 12.535 1.00 98.25 221 ASN A CA 1
ATOM 1718 C C . ASN A 1 221 ? -8.939 -8.160 12.028 1.00 98.25 221 ASN A C 1
ATOM 1720 O O . ASN A 1 221 ? -8.708 -7.890 10.843 1.00 98.25 221 ASN A O 1
ATOM 1724 N N . ILE A 1 222 ? -9.385 -7.271 12.911 1.00 98.31 222 ILE A N 1
ATOM 1725 C CA . ILE A 1 222 ? -9.569 -5.845 12.645 1.00 98.31 222 ILE A CA 1
ATOM 1726 C C . ILE A 1 222 ? -8.292 -5.104 13.013 1.00 98.31 222 ILE A C 1
ATOM 1728 O O . ILE A 1 222 ? -7.839 -5.149 14.153 1.00 98.31 222 ILE A O 1
ATOM 1732 N N . THR A 1 223 ? -7.735 -4.372 12.050 1.00 96.81 223 THR A N 1
ATOM 1733 C CA . THR A 1 223 ? -6.467 -3.645 12.241 1.00 96.81 223 THR A CA 1
ATOM 1734 C C . THR A 1 223 ? -6.577 -2.146 12.012 1.00 96.81 223 THR A C 1
ATOM 1736 O O . THR A 1 223 ? -5.627 -1.409 12.275 1.00 96.81 223 THR A O 1
ATOM 1739 N N . LYS A 1 224 ? -7.687 -1.682 11.431 1.00 97.00 224 LYS A N 1
ATOM 1740 C CA . LYS A 1 224 ? -7.867 -0.272 11.097 1.00 97.00 224 LYS A CA 1
ATOM 1741 C C . LYS A 1 224 ? -9.334 0.114 11.172 1.00 97.00 224 LYS A C 1
ATOM 1743 O O . LYS A 1 224 ? -10.190 -0.646 10.741 1.00 97.00 224 LYS A O 1
ATOM 1748 N N . LEU A 1 225 ? -9.598 1.319 11.654 1.00 96.88 225 LEU A N 1
ATOM 1749 C CA . LEU A 1 225 ? -10.910 1.944 11.621 1.00 96.88 225 LEU A CA 1
ATOM 1750 C C . LEU A 1 225 ? -10.852 3.117 10.639 1.00 96.88 225 LEU A C 1
ATOM 1752 O O . LEU A 1 225 ? -9.954 3.959 10.728 1.00 96.88 225 LEU A O 1
ATOM 1756 N N . TYR A 1 226 ? -11.770 3.149 9.676 1.00 95.44 226 TYR A N 1
ATOM 1757 C CA . TYR A 1 226 ? -11.892 4.249 8.722 1.00 95.44 226 TYR A CA 1
ATOM 1758 C C . TYR A 1 226 ? -13.102 5.108 9.078 1.00 95.44 226 TYR A C 1
ATOM 1760 O O . TYR A 1 226 ? -14.205 4.566 9.147 1.00 95.44 226 TYR A O 1
ATOM 1768 N N . PRO A 1 227 ? -12.938 6.425 9.281 1.00 93.75 227 PRO A N 1
ATOM 1769 C CA . PRO A 1 227 ? -14.082 7.293 9.512 1.00 93.75 227 PRO A CA 1
ATOM 1770 C C . PRO A 1 227 ? -14.971 7.314 8.265 1.00 93.75 227 PRO A C 1
ATOM 1772 O O . PRO A 1 227 ? -14.484 7.299 7.125 1.00 93.75 227 PRO A O 1
ATOM 1775 N N . LYS A 1 228 ? -16.287 7.368 8.467 1.00 90.69 228 LYS A N 1
ATOM 1776 C CA . LYS A 1 228 ? -17.210 7.740 7.392 1.00 90.69 228 LYS A CA 1
ATOM 1777 C C . LYS A 1 228 ? -17.005 9.204 6.995 1.00 90.69 228 LYS A C 1
ATOM 1779 O O . LYS A 1 228 ? -16.318 9.961 7.673 1.00 90.69 228 LYS A O 1
ATOM 1784 N N . SER A 1 229 ? -17.588 9.602 5.865 1.00 86.38 229 SER A N 1
ATOM 1785 C CA . SER A 1 229 ? -17.452 10.963 5.324 1.00 86.38 229 SER A CA 1
ATOM 1786 C C . SER A 1 229 ? -17.958 12.061 6.262 1.00 86.38 229 SER A C 1
ATOM 1788 O O . SER A 1 229 ? -17.554 13.204 6.115 1.00 86.38 229 SER A O 1
ATOM 1790 N N . ASP A 1 230 ? -18.857 11.718 7.182 1.00 86.56 230 ASP A N 1
ATOM 1791 C CA . ASP A 1 230 ? -19.414 12.591 8.215 1.00 86.56 230 ASP A CA 1
ATOM 1792 C C . ASP A 1 230 ? -18.686 12.466 9.567 1.00 86.56 230 ASP A C 1
ATOM 1794 O O . ASP A 1 230 ? -19.104 13.086 10.539 1.00 86.56 230 ASP A O 1
ATOM 1798 N N . CYS A 1 231 ? -17.641 11.631 9.658 1.00 85.81 231 CYS A N 1
ATOM 1799 C CA . CYS A 1 231 ? -16.834 11.397 10.861 1.00 85.81 231 CYS A CA 1
ATOM 1800 C C . CYS A 1 231 ? -17.645 11.030 12.125 1.00 85.81 231 CYS A C 1
ATOM 1802 O O . CYS A 1 231 ? -17.141 11.132 13.252 1.00 85.81 231 CYS A O 1
ATOM 1804 N N . SER A 1 232 ? -18.898 10.592 11.957 1.00 84.56 232 SER A N 1
ATOM 1805 C CA . SER A 1 232 ? -19.806 10.250 13.055 1.00 84.56 232 SER A CA 1
ATOM 1806 C C . SER A 1 232 ? -19.477 8.872 13.621 1.00 84.56 232 SER A C 1
ATOM 1808 O O . SER A 1 232 ? -19.342 8.717 14.833 1.00 84.56 232 SER A O 1
ATOM 1810 N N . VAL A 1 233 ? -19.270 7.912 12.723 1.00 89.69 233 VAL A N 1
ATOM 1811 C CA . VAL A 1 233 ? -18.972 6.509 13.008 1.00 89.69 233 VAL A CA 1
ATOM 1812 C C . VAL A 1 233 ? -17.797 6.025 12.170 1.00 89.69 233 VAL A C 1
ATOM 1814 O O . VAL A 1 233 ? -17.423 6.634 11.157 1.00 89.69 233 VAL A O 1
ATOM 1817 N N . PHE A 1 234 ? -17.230 4.901 12.586 1.00 95.19 234 PHE A N 1
ATOM 1818 C CA . PHE A 1 234 ? -16.140 4.251 11.884 1.00 95.19 234 PHE A CA 1
ATOM 1819 C C . PHE A 1 234 ? -16.609 2.953 11.242 1.00 95.19 234 PHE A C 1
ATOM 1821 O O . PHE A 1 234 ? -17.454 2.236 11.766 1.00 95.19 234 PHE A O 1
ATOM 1828 N N . ASP A 1 235 ? -16.010 2.626 10.106 1.00 95.94 235 ASP A N 1
ATOM 1829 C CA . ASP A 1 235 ? -16.094 1.291 9.546 1.00 95.94 235 ASP A CA 1
ATOM 1830 C C . ASP A 1 235 ? -14.817 0.521 9.895 1.00 95.94 235 ASP A C 1
ATOM 1832 O O . ASP A 1 235 ? -13.695 1.001 9.690 1.00 95.94 235 ASP A O 1
ATOM 1836 N N . ALA A 1 236 ? -14.983 -0.691 10.413 1.00 97.81 236 ALA A N 1
ATOM 1837 C CA . ALA A 1 236 ? -13.884 -1.552 10.802 1.00 97.81 236 ALA A CA 1
ATOM 1838 C C . ALA A 1 236 ? -13.320 -2.298 9.590 1.00 97.81 236 ALA A C 1
ATOM 1840 O O . ALA A 1 236 ? -14.037 -2.987 8.871 1.00 97.81 236 ALA A O 1
ATOM 1841 N N . PHE A 1 237 ? -12.021 -2.158 9.345 1.00 98.12 237 PHE A N 1
ATOM 1842 C CA . PHE A 1 237 ? -11.315 -2.805 8.251 1.00 98.12 237 PHE A CA 1
ATOM 1843 C C . PHE A 1 237 ? -10.443 -3.941 8.775 1.00 98.12 237 PHE A C 1
ATOM 1845 O O . PHE A 1 237 ? -9.551 -3.747 9.613 1.00 98.12 237 PHE A O 1
ATOM 1852 N N . GLY A 1 238 ? -10.695 -5.133 8.246 1.00 97.62 238 GLY A N 1
ATOM 1853 C CA . GLY A 1 238 ? -10.019 -6.340 8.680 1.00 97.62 238 GLY A CA 1
ATOM 1854 C C . GLY A 1 238 ? -9.927 -7.413 7.613 1.00 97.62 238 GLY A C 1
ATOM 1855 O O . GLY A 1 238 ? -10.468 -7.295 6.511 1.00 97.62 238 GLY A O 1
ATOM 1856 N N . ARG A 1 239 ? -9.219 -8.485 7.968 1.00 98.12 239 ARG A N 1
ATOM 1857 C CA . ARG A 1 239 ? -9.096 -9.698 7.158 1.00 98.12 239 ARG A CA 1
ATOM 1858 C C . ARG A 1 239 ? -9.853 -10.841 7.819 1.00 98.12 239 ARG A C 1
ATOM 1860 O O . ARG A 1 239 ? -9.624 -11.118 8.994 1.00 98.12 239 ARG A O 1
ATOM 1867 N N . VAL A 1 240 ? -10.667 -11.544 7.037 1.00 98.31 240 VAL A N 1
ATOM 1868 C CA . VAL A 1 240 ? -11.278 -12.818 7.440 1.00 98.31 240 VAL A CA 1
ATOM 1869 C C . VAL A 1 240 ? -10.218 -13.919 7.321 1.00 98.31 240 VAL A C 1
ATOM 1871 O O . VAL A 1 240 ? -9.655 -14.114 6.242 1.00 98.31 240 VAL A O 1
ATOM 1874 N N . TYR A 1 241 ? -9.893 -14.607 8.414 1.00 97.75 241 TYR A N 1
ATOM 1875 C CA . TYR A 1 241 ? -8.936 -15.723 8.441 1.00 97.75 241 TYR A CA 1
ATOM 1876 C C . TYR A 1 241 ? -9.614 -17.089 8.338 1.00 97.75 241 TYR A C 1
ATOM 1878 O O . TYR A 1 241 ? -9.063 -17.975 7.695 1.00 97.75 241 TYR A O 1
ATOM 1886 N N . SER A 1 242 ? -10.809 -17.237 8.899 1.00 97.44 242 SER A N 1
ATOM 1887 C CA . SER A 1 242 ? -11.640 -18.436 8.768 1.00 97.44 242 SER A CA 1
ATOM 1888 C C . SER A 1 242 ? -13.120 -18.065 8.774 1.00 97.44 242 SER A C 1
ATOM 1890 O O . SER A 1 242 ? -13.497 -16.975 9.213 1.00 97.44 242 SER A O 1
ATOM 1892 N N . GLY A 1 243 ? -13.942 -18.965 8.246 1.00 97.19 243 GLY A N 1
ATOM 1893 C CA . GLY A 1 243 ? -15.380 -18.808 8.099 1.00 97.19 243 GLY A CA 1
ATOM 1894 C C . GLY A 1 243 ? -15.788 -17.753 7.073 1.00 97.19 243 GLY A C 1
ATOM 1895 O O . GLY A 1 243 ? -15.034 -17.367 6.170 1.00 97.19 243 GLY A O 1
ATOM 1896 N N . LYS A 1 244 ? -17.027 -17.288 7.219 1.00 97.62 244 LYS A N 1
ATOM 1897 C CA . LYS A 1 244 ? -17.638 -16.225 6.418 1.00 97.62 244 LYS A CA 1
ATOM 1898 C C . LYS A 1 244 ? -18.326 -15.237 7.340 1.00 97.62 244 LYS A C 1
ATOM 1900 O O . LYS A 1 244 ? -19.075 -15.645 8.223 1.00 97.62 244 LYS A O 1
ATOM 1905 N N . ILE A 1 245 ? -18.088 -13.952 7.111 1.00 97.94 245 ILE A N 1
ATOM 1906 C CA . ILE A 1 245 ? -18.862 -12.888 7.752 1.00 97.94 245 ILE A CA 1
ATOM 1907 C C . ILE A 1 245 ? -20.028 -12.513 6.846 1.00 97.94 245 ILE A C 1
ATOM 1909 O O . ILE A 1 245 ? -19.841 -12.355 5.637 1.00 97.94 245 ILE A O 1
ATOM 1913 N N . GLN A 1 246 ? -21.219 -12.372 7.422 1.00 97.50 246 GLN A N 1
ATOM 1914 C CA . GLN A 1 246 ? -22.441 -12.040 6.693 1.00 97.50 246 GLN A CA 1
ATOM 1915 C C . GLN A 1 246 ? -23.104 -10.777 7.246 1.00 97.50 246 GLN A C 1
ATOM 1917 O O . GLN A 1 246 ? -23.024 -10.460 8.431 1.00 97.50 246 GLN A O 1
ATOM 1922 N N . THR A 1 247 ? -23.781 -10.043 6.368 1.00 97.62 247 THR A N 1
ATOM 1923 C CA . THR A 1 247 ? -24.596 -8.892 6.768 1.00 97.62 247 THR A CA 1
ATOM 1924 C C . THR A 1 247 ? -25.794 -9.363 7.592 1.00 97.62 247 THR A C 1
ATOM 1926 O O . THR A 1 247 ? -26.478 -10.306 7.204 1.00 97.62 247 THR A O 1
ATOM 1929 N N . GLY A 1 248 ? -26.063 -8.701 8.715 1.00 96.19 248 GLY A N 1
ATOM 1930 C CA . GLY A 1 248 ? -27.096 -9.088 9.677 1.00 96.19 248 GLY A CA 1
ATOM 1931 C C . GLY A 1 248 ? -26.648 -10.152 10.683 1.00 96.19 248 GLY A C 1
ATOM 1932 O O . GLY A 1 248 ? -27.444 -10.547 11.530 1.00 96.19 248 GLY A O 1
ATOM 1933 N N . GLN A 1 249 ? -25.394 -10.609 10.618 1.00 95.81 249 GLN A N 1
ATOM 1934 C CA . GLN A 1 249 ? -24.836 -11.548 11.585 1.00 95.81 249 GLN A CA 1
ATOM 1935 C C . GLN A 1 249 ? -24.470 -10.833 12.890 1.00 95.81 249 GLN A C 1
ATOM 1937 O O . GLN A 1 249 ? -23.839 -9.775 12.880 1.00 95.81 249 GLN A O 1
ATOM 1942 N N . THR A 1 250 ? -24.823 -11.438 14.020 1.00 97.31 250 THR A N 1
ATOM 1943 C CA . THR A 1 250 ? -24.354 -11.010 15.341 1.00 97.31 250 THR A CA 1
ATOM 1944 C C . THR A 1 250 ? -23.017 -11.680 15.650 1.00 97.31 250 THR A C 1
ATOM 1946 O O . THR A 1 250 ? -22.890 -12.897 15.515 1.00 97.31 250 THR A O 1
ATOM 1949 N N . VAL A 1 251 ? -22.023 -10.891 16.056 1.00 97.12 251 VAL A N 1
ATOM 1950 C CA . VAL A 1 251 ? -20.652 -11.343 16.334 1.00 97.12 251 VAL A CA 1
ATOM 1951 C C . VAL A 1 251 ? -20.185 -10.854 17.703 1.00 97.12 251 VAL A C 1
ATOM 1953 O O . VAL A 1 251 ? -20.628 -9.806 18.183 1.00 97.12 251 VAL A O 1
ATOM 1956 N N . ARG A 1 252 ? -19.266 -11.597 18.324 1.00 97.12 252 ARG A N 1
ATOM 1957 C CA . ARG A 1 252 ? -18.491 -11.116 19.472 1.00 97.12 252 ARG A CA 1
ATOM 1958 C C . ARG A 1 252 ? -17.332 -10.274 18.949 1.00 97.12 252 ARG A C 1
ATOM 1960 O O . ARG A 1 252 ? -16.636 -10.681 18.022 1.00 97.12 252 ARG A O 1
ATOM 1967 N N . VAL A 1 253 ? -17.144 -9.104 19.539 1.00 97.75 253 VAL A N 1
ATOM 1968 C CA . VAL A 1 253 ? -16.026 -8.192 19.309 1.00 97.75 253 VAL A CA 1
ATOM 1969 C C . VAL A 1 253 ? -15.140 -8.261 20.543 1.00 97.75 253 VAL A C 1
ATOM 1971 O O . VAL A 1 253 ? -15.553 -7.822 21.616 1.00 97.75 253 VAL A O 1
ATOM 1974 N N . LEU A 1 254 ? -13.956 -8.841 20.381 1.00 97.44 254 LEU A N 1
ATOM 1975 C CA . LEU A 1 254 ? -12.951 -8.989 21.428 1.00 97.44 254 LEU A CA 1
ATOM 1976 C C . LEU A 1 254 ? -11.916 -7.872 21.269 1.00 97.44 254 LEU A C 1
ATOM 1978 O O . LEU A 1 254 ? -11.277 -7.783 20.213 1.00 97.44 254 LEU A O 1
ATOM 1982 N N . GLY A 1 255 ? -11.779 -7.014 22.277 1.00 96.25 255 GLY A N 1
ATOM 1983 C CA . GLY A 1 255 ? -10.771 -5.958 22.312 1.00 96.25 255 GLY A CA 1
ATOM 1984 C C . GLY A 1 255 ? -9.366 -6.479 22.635 1.00 96.25 255 GLY A C 1
ATOM 1985 O O . GLY A 1 255 ? -9.108 -7.682 22.644 1.00 96.25 255 GLY A O 1
ATOM 1986 N N . GLU A 1 256 ? -8.421 -5.565 22.857 1.00 94.50 256 GLU A N 1
ATOM 1987 C CA . GLU A 1 256 ? -7.014 -5.913 23.123 1.00 94.50 256 GLU A CA 1
ATOM 1988 C C . GLU A 1 256 ? -6.781 -6.427 24.552 1.00 94.50 256 GLU A C 1
ATOM 1990 O O . GLU A 1 256 ? -5.784 -7.110 24.786 1.00 94.50 256 GLU A O 1
ATOM 1995 N N . GLY A 1 257 ? -7.667 -6.091 25.494 1.00 93.06 257 GLY A N 1
ATOM 1996 C CA . GLY A 1 257 ? -7.602 -6.520 26.892 1.00 93.06 257 GLY A CA 1
ATOM 1997 C C . GLY A 1 257 ? -8.277 -7.863 27.166 1.00 93.06 257 GLY A C 1
ATOM 1998 O O . GLY A 1 257 ? -8.101 -8.411 28.248 1.00 93.06 257 GLY A O 1
ATOM 1999 N N . TYR A 1 258 ? -9.020 -8.405 26.200 1.00 95.56 258 TYR A N 1
ATOM 2000 C CA . TYR A 1 258 ? -9.771 -9.643 26.379 1.00 95.56 258 TYR A CA 1
ATOM 2001 C C . TYR A 1 258 ? -8.852 -10.854 26.591 1.00 95.56 258 TYR A C 1
ATOM 2003 O O . TYR A 1 258 ? -7.864 -11.053 25.873 1.00 95.56 258 TYR A O 1
ATOM 2011 N N . SER A 1 259 ? -9.258 -11.737 27.501 1.00 93.75 259 SER A N 1
ATOM 2012 C CA . SER A 1 259 ? -8.719 -13.090 27.631 1.00 93.75 259 SER A CA 1
ATOM 2013 C C . SER A 1 259 ? -9.838 -14.086 27.967 1.00 93.75 259 SER A C 1
ATOM 2015 O O . SER A 1 259 ? -10.894 -13.664 28.426 1.00 93.75 259 SER A O 1
ATOM 2017 N N . PRO A 1 260 ? -9.648 -15.404 27.778 1.00 91.38 260 PRO A N 1
ATOM 2018 C CA . PRO A 1 260 ? -10.651 -16.390 28.199 1.00 91.38 260 PRO A CA 1
ATOM 2019 C C . PRO A 1 260 ? -11.005 -16.318 29.693 1.00 91.38 260 PRO A C 1
ATOM 2021 O O . PRO A 1 260 ? -12.121 -16.651 30.077 1.00 91.38 260 PRO A O 1
ATOM 2024 N N . ASP A 1 261 ? -10.063 -15.866 30.527 1.00 91.56 261 ASP A N 1
ATOM 2025 C CA . ASP A 1 261 ? -10.256 -15.705 31.971 1.00 91.56 261 ASP A CA 1
ATOM 2026 C C . ASP A 1 261 ? -10.907 -14.355 32.343 1.00 91.56 261 ASP A C 1
ATOM 2028 O O . ASP A 1 261 ? -11.415 -14.201 33.453 1.00 91.56 261 ASP A O 1
ATOM 2032 N N . ASP A 1 262 ? -10.884 -13.380 31.427 1.00 92.38 262 ASP A N 1
ATOM 2033 C CA . ASP A 1 262 ? -11.382 -12.015 31.614 1.00 92.38 262 ASP A CA 1
ATOM 2034 C C . ASP A 1 262 ? -12.107 -11.523 30.350 1.00 92.38 262 ASP A C 1
ATOM 2036 O O . ASP A 1 262 ? -11.502 -11.033 29.387 1.00 92.38 262 ASP A O 1
ATOM 2040 N N . GLU A 1 263 ? -13.433 -11.667 30.368 1.00 91.44 263 GLU A N 1
ATOM 2041 C CA . GLU A 1 263 ? -14.310 -11.279 29.267 1.00 91.44 263 GLU A CA 1
ATOM 2042 C C . GLU A 1 263 ? -14.785 -9.810 29.340 1.00 91.44 263 GLU A C 1
ATOM 2044 O O . GLU A 1 263 ? -15.690 -9.439 28.592 1.00 91.44 263 GLU A O 1
ATOM 2049 N N . GLU A 1 264 ? -14.216 -8.953 30.203 1.00 91.94 264 GLU A N 1
ATOM 2050 C CA . GLU A 1 264 ? -14.664 -7.553 30.343 1.00 91.94 264 GLU A CA 1
ATOM 2051 C C . GLU A 1 264 ? -14.550 -6.753 29.034 1.00 91.94 264 GLU A C 1
ATOM 2053 O O . GLU A 1 264 ? -15.431 -5.955 28.707 1.00 91.94 264 GLU A O 1
ATOM 2058 N N . ASP A 1 265 ? -13.500 -7.003 28.245 1.00 92.31 265 ASP A N 1
ATOM 2059 C CA . ASP A 1 265 ? -13.258 -6.356 26.945 1.00 92.31 265 ASP A CA 1
ATOM 2060 C C . ASP A 1 265 ? -13.905 -7.133 25.776 1.00 92.31 265 ASP A C 1
ATOM 2062 O O . ASP A 1 265 ? -13.368 -7.227 24.667 1.00 92.31 265 ASP A O 1
ATOM 2066 N N . MET A 1 266 ? -15.070 -7.741 26.030 1.00 94.75 266 MET A N 1
ATOM 2067 C CA . MET A 1 266 ? -15.910 -8.398 25.030 1.00 94.75 266 MET A CA 1
ATOM 2068 C C . MET A 1 266 ? -17.263 -7.706 24.911 1.00 94.75 266 MET A C 1
ATOM 2070 O O . MET A 1 266 ? -17.956 -7.431 25.887 1.00 94.75 266 MET A O 1
ATOM 2074 N N . THR A 1 267 ? -17.684 -7.465 23.672 1.00 96.31 267 THR A N 1
ATOM 2075 C CA . THR A 1 267 ? -19.018 -6.931 23.384 1.00 96.31 267 THR A CA 1
ATOM 2076 C C . THR A 1 267 ? -19.673 -7.687 22.243 1.00 96.31 267 THR A C 1
ATOM 2078 O O . THR A 1 267 ? -19.007 -8.149 21.321 1.00 96.31 267 THR A O 1
ATOM 2081 N N . VAL A 1 268 ? -20.998 -7.790 22.268 1.00 96.88 268 VAL A N 1
ATOM 2082 C CA . VAL A 1 268 ? -21.765 -8.390 21.173 1.00 96.88 268 VAL A CA 1
ATOM 2083 C C . VAL A 1 268 ? -22.287 -7.279 20.269 1.00 96.88 268 VAL A C 1
ATOM 2085 O O . VAL A 1 268 ? -22.926 -6.336 20.742 1.00 96.88 268 VAL A O 1
ATOM 2088 N N . LYS A 1 269 ? -22.010 -7.371 18.965 1.00 97.19 269 LYS A N 1
ATOM 2089 C CA . LYS A 1 269 ? -22.398 -6.359 17.974 1.00 97.19 269 LYS A CA 1
ATOM 2090 C C . LYS A 1 269 ? -23.021 -6.993 16.734 1.00 97.19 269 LYS A C 1
ATOM 2092 O O . LYS A 1 269 ? -22.705 -8.121 16.360 1.00 97.19 269 LYS A O 1
ATOM 2097 N N . LEU A 1 270 ? -23.916 -6.244 16.095 1.00 97.38 270 LEU A N 1
ATOM 2098 C CA . LEU A 1 270 ? -24.566 -6.628 14.845 1.00 97.38 270 LEU A CA 1
ATOM 2099 C C . LEU A 1 270 ? -23.780 -6.062 13.663 1.00 97.38 270 LEU A C 1
ATOM 2101 O O . LEU A 1 270 ? -23.581 -4.852 13.568 1.00 97.38 270 LEU A O 1
ATOM 2105 N N . VAL A 1 271 ? -23.402 -6.924 12.726 1.00 97.62 271 VAL A N 1
ATOM 2106 C CA . VAL A 1 271 ? -22.824 -6.511 11.446 1.00 97.62 271 VAL A CA 1
ATOM 2107 C C . VAL A 1 271 ? -23.932 -5.918 10.583 1.00 97.62 271 VAL A C 1
ATOM 2109 O O . VAL A 1 271 ? -24.783 -6.645 10.071 1.00 97.62 271 VAL A O 1
ATOM 2112 N N . THR A 1 272 ? -23.952 -4.599 10.401 1.00 97.12 272 THR A N 1
ATOM 2113 C CA . THR A 1 272 ? -25.056 -3.934 9.690 1.00 97.12 272 THR A CA 1
ATOM 2114 C C . THR A 1 272 ? -24.853 -3.903 8.182 1.00 97.12 272 THR A C 1
ATOM 2116 O O . THR A 1 272 ? -25.826 -4.059 7.443 1.00 97.12 272 THR A O 1
ATOM 2119 N N . LYS A 1 273 ? -23.614 -3.707 7.711 1.00 97.25 273 LYS A N 1
ATOM 2120 C CA . LYS A 1 273 ? -23.233 -3.696 6.288 1.00 97.25 273 LYS A CA 1
ATOM 2121 C C . LYS A 1 273 ? -21.790 -4.146 6.094 1.00 97.25 273 LYS A C 1
ATOM 2123 O O . LYS A 1 273 ? -20.947 -3.964 6.972 1.00 97.25 273 LYS A O 1
ATOM 2128 N N . LEU A 1 274 ? -21.513 -4.684 4.90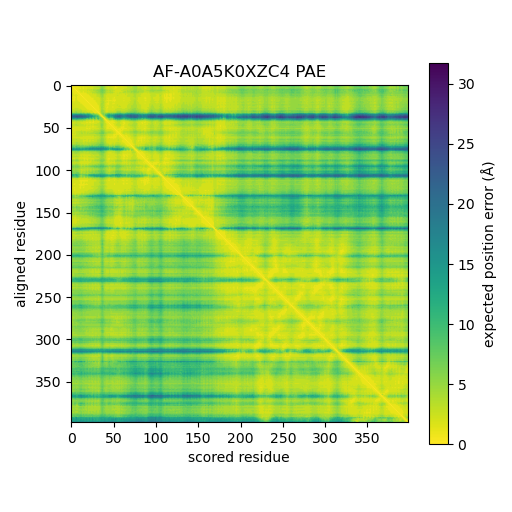8 1.00 98.19 274 LEU A N 1
ATOM 2129 C CA . LEU A 1 274 ? -20.185 -5.105 4.471 1.00 98.19 274 LEU A CA 1
ATOM 2130 C C . LEU A 1 274 ? -19.834 -4.478 3.117 1.00 98.19 274 LEU A C 1
ATOM 2132 O O . LEU A 1 274 ? -20.694 -4.345 2.239 1.00 98.19 274 LEU A O 1
ATOM 2136 N N . TRP A 1 275 ? -18.554 -4.150 2.913 1.00 97.69 275 TRP A N 1
ATOM 2137 C CA . TRP A 1 275 ? -18.057 -3.680 1.617 1.00 97.69 275 TRP A CA 1
ATOM 2138 C C . TRP A 1 275 ? -16.677 -4.213 1.257 1.00 97.69 275 TRP A C 1
ATOM 2140 O O . TRP A 1 275 ? -15.800 -4.375 2.107 1.00 97.69 275 TRP A O 1
ATOM 2150 N N . VAL A 1 276 ? -16.447 -4.338 -0.050 1.00 97.44 276 VAL A N 1
ATOM 2151 C CA . VAL A 1 276 ? -15.098 -4.320 -0.622 1.00 97.44 276 VAL A CA 1
ATOM 2152 C C . VAL A 1 276 ? -14.681 -2.862 -0.810 1.00 97.44 276 VAL A C 1
ATOM 2154 O O . VAL A 1 276 ? -15.330 -2.099 -1.534 1.00 97.44 276 VAL A O 1
ATOM 2157 N N . TYR A 1 277 ? -13.598 -2.461 -0.145 1.00 94.31 277 TYR A N 1
ATOM 2158 C CA . TYR A 1 277 ? -13.125 -1.079 -0.158 1.00 94.31 277 TYR A CA 1
ATOM 2159 C C . TYR A 1 277 ? -12.189 -0.806 -1.345 1.00 94.31 277 TYR A C 1
ATOM 2161 O O . TYR A 1 277 ? -11.146 -1.441 -1.476 1.00 94.31 277 TYR A O 1
ATOM 2169 N N . GLN A 1 278 ? -12.541 0.163 -2.201 1.00 94.25 278 GLN A N 1
ATOM 2170 C CA . GLN A 1 278 ? -11.748 0.580 -3.368 1.00 94.25 278 GLN A CA 1
ATOM 2171 C C . GLN A 1 278 ? -11.235 2.023 -3.245 1.00 94.25 278 GLN A C 1
ATOM 2173 O O . GLN A 1 278 ? -11.223 2.784 -4.216 1.00 94.25 278 GLN A O 1
ATOM 2178 N N . ALA A 1 279 ? -10.825 2.412 -2.034 1.00 91.94 279 ALA A N 1
ATOM 2179 C CA . ALA A 1 279 ? -10.359 3.749 -1.655 1.00 91.94 279 ALA A CA 1
ATOM 2180 C C . ALA A 1 279 ? -11.399 4.872 -1.855 1.00 91.94 279 ALA A C 1
ATOM 2182 O O . ALA A 1 279 ? -11.915 5.419 -0.885 1.00 91.94 279 ALA A O 1
ATOM 2183 N N . ARG A 1 280 ? -11.727 5.221 -3.106 1.00 92.12 280 ARG A N 1
ATOM 2184 C CA . ARG A 1 280 ? -12.673 6.301 -3.447 1.00 92.12 280 ARG A CA 1
ATOM 2185 C C . ARG A 1 280 ? -14.134 5.883 -3.385 1.00 92.12 280 ARG A C 1
ATOM 2187 O O . ARG A 1 280 ? -15.000 6.737 -3.245 1.00 92.12 280 ARG A O 1
ATOM 2194 N N . TYR A 1 281 ? -14.411 4.594 -3.539 1.00 93.31 281 TYR A N 1
ATOM 2195 C CA . TYR A 1 281 ? -15.766 4.064 -3.504 1.00 93.31 281 TYR A CA 1
ATOM 2196 C C . TYR A 1 281 ? -15.803 2.711 -2.797 1.00 93.31 281 TYR A C 1
ATOM 2198 O O . TYR A 1 281 ? -14.771 2.084 -2.539 1.00 93.31 281 TYR A O 1
ATOM 2206 N N . ARG A 1 282 ? -17.015 2.292 -2.440 1.00 93.88 282 ARG A N 1
ATOM 2207 C CA . ARG A 1 282 ? -17.294 1.085 -1.664 1.00 93.88 282 ARG A CA 1
ATOM 2208 C C . ARG A 1 282 ? -18.233 0.207 -2.475 1.00 93.88 282 ARG A C 1
ATOM 2210 O O . ARG A 1 282 ? -19.246 0.701 -2.966 1.00 93.88 282 ARG A O 1
ATOM 2217 N N . LEU A 1 283 ? -17.902 -1.070 -2.614 1.00 97.12 283 LEU A N 1
ATOM 2218 C CA . LEU A 1 283 ? -18.776 -2.041 -3.266 1.00 97.12 283 LEU A CA 1
ATOM 2219 C C . LEU A 1 283 ? -19.526 -2.833 -2.193 1.00 97.12 283 LEU A C 1
ATOM 2221 O O . LEU A 1 283 ? -18.866 -3.567 -1.456 1.00 97.12 283 LEU A O 1
ATOM 2225 N N . PRO A 1 284 ? -20.855 -2.671 -2.060 1.00 97.50 284 PRO A N 1
ATOM 2226 C CA . PRO A 1 284 ? -21.628 -3.397 -1.060 1.00 97.50 284 PRO A CA 1
ATOM 2227 C C . PRO A 1 284 ? -21.638 -4.892 -1.376 1.00 97.50 284 PRO A C 1
ATOM 2229 O O . PRO A 1 284 ? -21.798 -5.287 -2.531 1.00 97.50 284 PRO A O 1
ATOM 2232 N N . ILE A 1 285 ? -21.478 -5.711 -0.340 1.00 98.00 285 ILE A N 1
ATOM 2233 C CA . ILE A 1 285 ? -21.506 -7.174 -0.422 1.00 98.00 285 ILE A CA 1
ATOM 2234 C C . ILE A 1 285 ? -22.385 -7.743 0.692 1.00 98.00 285 ILE A C 1
ATOM 2236 O O . ILE A 1 285 ? -22.555 -7.117 1.735 1.00 98.00 285 ILE A O 1
ATOM 2240 N N . SER A 1 286 ? -22.949 -8.931 0.475 1.00 97.50 286 SER A N 1
ATOM 2241 C CA . SER A 1 286 ? -23.752 -9.636 1.483 1.00 97.50 286 SER A CA 1
ATOM 2242 C C . SER A 1 286 ? -22.898 -10.480 2.426 1.00 97.50 286 SER A C 1
ATOM 2244 O O . SER A 1 286 ? -23.224 -10.584 3.606 1.00 97.50 286 SER A O 1
ATOM 2246 N N . GLU A 1 287 ? -21.807 -11.057 1.917 1.00 97.69 287 GLU A N 1
ATOM 2247 C CA . GLU A 1 287 ? -20.883 -11.901 2.673 1.00 97.69 287 GLU A CA 1
ATOM 2248 C C . GLU A 1 287 ? -19.435 -11.750 2.194 1.00 97.69 287 GLU A C 1
ATOM 2250 O O . GLU A 1 287 ? -19.196 -11.406 1.035 1.00 97.69 287 GLU A O 1
ATOM 2255 N N . ALA A 1 288 ? -18.472 -12.042 3.073 1.00 97.94 288 ALA A N 1
ATOM 2256 C CA . ALA A 1 288 ? -17.052 -12.126 2.736 1.00 97.94 288 ALA A CA 1
ATOM 2257 C C . ALA A 1 288 ? -16.428 -13.416 3.312 1.00 97.94 288 ALA A C 1
ATOM 2259 O O . ALA A 1 288 ? -16.491 -13.624 4.527 1.00 97.94 288 ALA A O 1
ATOM 2260 N N . PRO A 1 289 ? -15.819 -14.283 2.477 1.00 98.00 289 PRO A N 1
ATOM 2261 C CA . PRO A 1 289 ? -15.176 -15.512 2.936 1.00 98.00 289 PRO A CA 1
ATOM 2262 C C . PRO A 1 289 ? -13.749 -15.289 3.441 1.00 98.00 289 PRO A C 1
ATOM 2264 O O . PRO A 1 289 ? -13.120 -14.262 3.156 1.00 98.00 289 PRO A O 1
ATOM 2267 N N . ALA A 1 290 ? -13.223 -16.305 4.125 1.00 97.88 290 ALA A N 1
ATOM 2268 C CA . ALA A 1 290 ? -11.821 -16.427 4.505 1.00 97.88 290 ALA A CA 1
ATOM 2269 C C . ALA A 1 290 ? -10.859 -16.028 3.367 1.00 97.88 290 ALA A C 1
ATOM 2271 O O . ALA A 1 290 ? -11.049 -16.355 2.196 1.00 97.88 290 ALA A O 1
ATOM 2272 N N . GLY A 1 291 ? -9.828 -15.266 3.727 1.00 96.81 291 GLY A N 1
ATOM 2273 C CA . GLY A 1 291 ? -8.848 -14.671 2.821 1.00 96.81 291 GLY A CA 1
ATOM 2274 C C . GLY A 1 291 ? -9.188 -13.252 2.361 1.00 96.81 291 GLY A C 1
ATOM 2275 O O . GLY A 1 291 ? -8.286 -12.537 1.923 1.00 96.81 291 GLY A O 1
ATOM 2276 N N . SER A 1 292 ? -10.439 -12.813 2.507 1.00 97.25 292 SER A N 1
ATOM 2277 C CA . SER A 1 292 ? -10.895 -11.502 2.033 1.00 97.25 292 SER A CA 1
ATOM 2278 C C . SER A 1 292 ? -10.552 -10.376 3.007 1.00 97.25 292 SER A C 1
ATOM 2280 O O . SER A 1 292 ? -10.602 -10.546 4.228 1.00 97.25 292 SER A O 1
ATOM 2282 N N . TRP A 1 293 ? -10.256 -9.196 2.460 1.00 98.06 293 TRP A N 1
ATOM 2283 C CA . TRP A 1 293 ? -10.319 -7.942 3.208 1.00 98.06 293 TRP A CA 1
ATOM 2284 C C . TRP A 1 293 ? -11.711 -7.350 3.091 1.00 98.06 293 TRP A C 1
ATOM 2286 O O . TRP A 1 293 ? -12.272 -7.289 1.996 1.00 98.06 293 TRP A O 1
ATOM 2296 N N . VAL A 1 294 ? -12.254 -6.907 4.214 1.00 98.06 294 VAL A N 1
ATOM 2297 C CA . VAL A 1 294 ? -13.630 -6.439 4.299 1.00 98.06 294 VAL A CA 1
ATOM 2298 C C . VAL A 1 294 ? -13.708 -5.205 5.184 1.00 98.06 294 VAL A C 1
ATOM 2300 O O . VAL A 1 294 ? -13.001 -5.083 6.185 1.00 98.06 294 VAL A O 1
ATOM 2303 N N . LEU A 1 295 ? -14.558 -4.275 4.765 1.00 97.69 295 LEU A N 1
ATOM 2304 C CA . LEU A 1 295 ? -14.973 -3.125 5.546 1.00 97.69 295 LEU A CA 1
ATOM 2305 C C . LEU A 1 295 ? -16.322 -3.454 6.199 1.00 97.69 295 LEU A C 1
ATOM 2307 O O . LEU A 1 295 ? -17.230 -3.899 5.497 1.00 97.69 295 LEU A O 1
ATOM 2311 N N . ILE A 1 296 ? -16.436 -3.270 7.511 1.00 98.06 296 ILE A N 1
ATOM 2312 C CA . ILE A 1 296 ? -17.533 -3.769 8.350 1.00 98.06 296 ILE A CA 1
ATOM 2313 C C . ILE A 1 296 ? -18.163 -2.600 9.111 1.00 98.06 296 ILE A C 1
ATOM 2315 O O . ILE A 1 296 ? -17.471 -1.887 9.835 1.00 98.06 296 ILE A O 1
ATOM 2319 N N . GLU A 1 297 ? -19.474 -2.422 8.974 1.00 96.56 297 GLU A N 1
ATOM 2320 C CA . GLU A 1 297 ? -20.253 -1.427 9.725 1.00 96.56 297 GLU A CA 1
ATOM 2321 C C . GLU A 1 297 ? -20.931 -2.050 10.951 1.00 96.56 297 GLU A C 1
ATOM 2323 O O . GLU A 1 297 ? -21.401 -3.188 10.898 1.00 96.56 297 GLU A O 1
ATOM 2328 N N . GLY A 1 298 ? -21.040 -1.269 12.032 1.00 95.38 298 GLY A N 1
ATOM 2329 C CA . GLY A 1 298 ? -21.845 -1.604 13.215 1.00 95.38 298 GLY A CA 1
ATOM 2330 C C . GLY A 1 298 ? -21.068 -2.223 14.379 1.00 95.38 298 GLY A C 1
ATOM 2331 O O . GLY A 1 298 ? -21.655 -2.508 15.420 1.00 95.38 298 GLY A O 1
ATOM 2332 N N . VAL A 1 299 ? -19.756 -2.411 14.222 1.00 95.94 299 VAL A N 1
ATOM 2333 C CA . VAL A 1 299 ? -18.888 -3.052 15.226 1.00 95.94 299 VAL A CA 1
ATOM 2334 C C . VAL A 1 299 ? -17.849 -2.103 15.831 1.00 95.94 299 VAL A C 1
ATOM 2336 O O . VAL A 1 299 ? -17.032 -2.536 16.628 1.00 95.94 299 VAL A O 1
ATOM 2339 N N . ASP A 1 300 ? -17.838 -0.823 15.461 1.00 93.81 300 ASP A N 1
ATOM 2340 C CA . ASP A 1 300 ? -16.752 0.111 15.778 1.00 93.81 300 ASP A CA 1
ATOM 2341 C C . ASP A 1 300 ? -16.781 0.679 17.198 1.00 93.81 300 ASP A C 1
ATOM 2343 O O . ASP A 1 300 ? -15.749 1.128 17.694 1.00 93.81 300 ASP A O 1
ATOM 2347 N N . GLU A 1 301 ? -17.944 0.696 17.849 1.00 90.62 301 GLU A N 1
ATOM 2348 C CA . GLU A 1 301 ? -18.146 1.359 19.141 1.00 90.62 301 GLU A CA 1
ATOM 2349 C C . GLU A 1 301 ? -17.137 0.893 20.202 1.00 90.62 301 GLU A C 1
ATOM 2351 O O . GLU A 1 301 ? -16.474 1.737 20.807 1.00 90.62 301 GLU A O 1
ATOM 2356 N N . SER A 1 302 ? -16.964 -0.426 20.345 1.00 90.19 302 SER A N 1
ATOM 2357 C CA . SER A 1 302 ? -16.060 -1.068 21.309 1.00 90.19 302 SER A CA 1
ATOM 2358 C C . SER A 1 302 ? -14.606 -1.155 20.841 1.00 90.19 302 SER A C 1
ATOM 2360 O O . SER A 1 302 ? -13.715 -1.416 21.643 1.00 90.19 302 SER A O 1
ATOM 2362 N N . ILE A 1 303 ? -14.332 -0.922 19.555 1.00 94.38 303 ILE A N 1
ATOM 2363 C CA . ILE A 1 303 ? -12.989 -1.089 18.999 1.00 94.38 303 ILE A CA 1
ATOM 2364 C C . ILE A 1 303 ? -12.212 0.212 19.168 1.00 94.38 303 ILE A C 1
ATOM 2366 O O . ILE A 1 303 ? -12.566 1.244 18.595 1.00 94.38 303 ILE A O 1
ATOM 2370 N N . MET A 1 304 ? -11.110 0.149 19.915 1.00 88.81 304 MET A N 1
ATOM 2371 C CA . MET A 1 304 ? -10.193 1.281 20.061 1.00 88.81 304 MET A CA 1
ATOM 2372 C C . MET A 1 304 ? -9.076 1.272 19.020 1.00 88.81 304 MET A C 1
ATOM 2374 O O . MET A 1 304 ? -8.817 2.309 18.426 1.00 88.81 304 MET A O 1
ATOM 2378 N N . LYS A 1 305 ? -8.408 0.140 18.771 1.00 92.88 305 LYS A N 1
ATOM 2379 C CA . LYS A 1 305 ? -7.290 0.060 17.808 1.00 92.88 305 LYS A CA 1
ATOM 2380 C C . LYS A 1 305 ? -7.381 -1.190 16.953 1.00 92.88 305 LYS A C 1
ATOM 2382 O O . LYS A 1 305 ? -7.609 -1.102 15.745 1.00 92.88 305 LYS A O 1
ATOM 2387 N N . THR A 1 306 ? -7.224 -2.340 17.593 1.00 97.06 306 THR A N 1
ATOM 2388 C CA . THR A 1 306 ? -7.460 -3.646 16.990 1.00 97.06 306 THR A CA 1
ATOM 2389 C C . THR A 1 306 ? -8.566 -4.385 17.718 1.00 97.06 306 THR A C 1
ATOM 2391 O O . THR A 1 306 ? -8.934 -4.024 18.834 1.00 97.06 306 THR A O 1
ATOM 2394 N N . ALA A 1 307 ? -9.140 -5.375 17.045 1.00 97.81 307 ALA A N 1
ATOM 2395 C CA . ALA A 1 307 ? -10.114 -6.276 17.637 1.00 97.81 307 ALA A CA 1
ATOM 2396 C C . ALA A 1 307 ? -10.156 -7.598 16.876 1.00 97.81 307 ALA A C 1
ATOM 2398 O O . ALA A 1 307 ? -9.805 -7.675 15.693 1.00 97.81 307 ALA A O 1
ATOM 2399 N N . THR A 1 308 ? -10.642 -8.630 17.551 1.00 98.12 308 THR A N 1
ATOM 2400 C CA . THR A 1 308 ? -10.918 -9.939 16.961 1.00 98.12 308 THR A CA 1
ATOM 2401 C C . THR A 1 308 ? -12.425 -10.151 16.910 1.00 98.12 308 THR A C 1
ATOM 2403 O O . THR A 1 308 ? -13.094 -9.989 17.925 1.00 98.12 308 THR A O 1
ATOM 2406 N N . LEU A 1 309 ? -12.970 -10.492 15.739 1.00 97.81 309 LEU A N 1
ATOM 2407 C CA . LEU A 1 309 ? -14.380 -10.868 15.610 1.00 97.81 309 LEU A CA 1
ATOM 2408 C C . LEU A 1 309 ? -14.513 -12.384 15.538 1.00 97.81 309 LEU A C 1
ATOM 2410 O O . LEU A 1 309 ? -13.833 -13.008 14.719 1.00 97.81 309 LEU A O 1
ATOM 2414 N N . CYS A 1 310 ? -15.421 -12.940 16.335 1.00 96.44 310 CYS A N 1
ATOM 2415 C CA . CYS A 1 310 ? -15.748 -14.365 16.351 1.00 96.44 310 CYS A CA 1
ATOM 2416 C C . CYS A 1 310 ? -17.273 -14.602 16.451 1.00 96.44 310 CYS A C 1
ATOM 2418 O O . CYS A 1 310 ? -18.035 -13.645 16.651 1.00 96.44 310 CYS A O 1
ATOM 2420 N N . PRO A 1 311 ? -17.765 -15.842 16.246 1.00 94.38 311 PRO A N 1
ATOM 2421 C CA . PRO A 1 311 ? -19.182 -16.163 16.371 1.00 94.38 311 PRO A CA 1
ATOM 2422 C C . PRO A 1 311 ? -19.677 -15.969 17.808 1.00 94.38 311 PRO A C 1
ATOM 2424 O O . PRO A 1 311 ? -18.892 -15.885 18.751 1.00 94.38 311 PRO A O 1
ATOM 2427 N N . LEU A 1 312 ? -21.001 -15.914 17.973 1.00 90.50 312 LEU A N 1
ATOM 2428 C CA . LEU A 1 312 ? -21.625 -15.798 19.291 1.00 90.50 312 LEU A CA 1
ATOM 2429 C C . LEU A 1 312 ? -21.422 -17.061 20.140 1.00 90.50 312 LEU A C 1
ATOM 2431 O O . LEU A 1 312 ? -21.071 -16.963 21.312 1.00 90.50 312 LEU A O 1
ATOM 2435 N N . GLU A 1 313 ? -21.628 -18.224 19.527 1.00 86.50 313 GLU A N 1
ATOM 2436 C CA . GLU A 1 313 ? -21.504 -19.535 20.159 1.00 86.50 313 GLU A CA 1
ATOM 2437 C C . GLU A 1 313 ? -20.216 -20.211 19.689 1.00 86.50 313 GLU A C 1
ATOM 2439 O O . GLU A 1 313 ? -19.920 -20.256 18.492 1.00 86.50 313 GLU A O 1
ATOM 2444 N N . MET A 1 314 ? -19.441 -20.700 20.651 1.00 83.62 314 MET A N 1
ATOM 2445 C CA . MET A 1 314 ? -18.125 -21.296 20.465 1.00 83.62 314 MET A CA 1
ATOM 2446 C C . MET A 1 314 ? -17.977 -22.426 21.484 1.00 83.62 314 MET A C 1
ATOM 2448 O O . MET A 1 314 ? -18.176 -22.199 22.675 1.00 83.62 314 MET A O 1
ATOM 2452 N N . ASP A 1 315 ? -17.620 -23.621 21.014 1.00 80.81 315 ASP A N 1
ATOM 2453 C CA . ASP A 1 315 ? -17.426 -24.804 21.869 1.00 80.81 315 ASP A CA 1
ATOM 2454 C C . ASP A 1 315 ? -16.035 -24.846 22.537 1.00 80.81 315 ASP A C 1
ATOM 2456 O O . ASP A 1 315 ? -15.770 -25.713 23.369 1.00 80.81 315 ASP A O 1
ATOM 2460 N N . GLU A 1 316 ? -15.132 -23.933 22.165 1.00 87.50 316 GLU A N 1
ATOM 2461 C CA . GLU A 1 316 ? -13.772 -23.819 22.704 1.00 87.50 316 GLU A CA 1
ATOM 2462 C C . GLU A 1 316 ? -13.424 -22.369 23.068 1.00 87.50 316 GLU A C 1
ATOM 2464 O O . GLU A 1 316 ? -14.009 -21.423 22.529 1.00 87.50 316 GLU A O 1
ATOM 2469 N N . ASP A 1 317 ? -12.442 -22.202 23.960 1.00 90.31 317 ASP A N 1
ATOM 2470 C CA . ASP A 1 317 ? -11.944 -20.891 24.375 1.00 90.31 317 ASP A CA 1
ATOM 2471 C C . ASP A 1 317 ? -11.388 -20.112 23.180 1.00 90.31 317 ASP A C 1
ATOM 2473 O O . ASP A 1 317 ? -10.514 -20.576 22.436 1.00 90.31 317 ASP A O 1
ATOM 2477 N N . VAL A 1 318 ? -11.880 -18.886 23.007 1.00 92.81 318 VAL A N 1
ATOM 2478 C CA . VAL A 1 318 ? -11.429 -17.991 21.942 1.00 92.81 318 VAL A CA 1
ATOM 2479 C C . VAL A 1 318 ? -10.316 -17.105 22.468 1.00 92.81 318 VAL A C 1
ATOM 2481 O O . VAL A 1 318 ? -10.418 -16.550 23.554 1.00 92.81 318 VAL A O 1
ATOM 2484 N N . TYR A 1 319 ? -9.285 -16.912 21.655 1.00 95.75 319 TYR A N 1
ATOM 2485 C CA . TYR A 1 319 ? -8.194 -15.977 21.902 1.00 95.75 319 TYR A CA 1
ATOM 2486 C C . TYR A 1 319 ? -8.172 -14.871 20.841 1.00 95.75 319 TYR A C 1
ATOM 2488 O O . TYR A 1 319 ? -8.742 -15.019 19.756 1.00 95.75 319 TYR A O 1
ATOM 2496 N N . ILE A 1 320 ? -7.488 -13.766 21.137 1.00 96.81 320 ILE A N 1
ATOM 2497 C CA . ILE A 1 320 ? -7.357 -12.623 20.224 1.00 96.81 320 ILE A CA 1
ATOM 2498 C C . ILE A 1 320 ? -6.170 -12.761 19.267 1.00 96.81 320 ILE A C 1
ATOM 2500 O O . ILE A 1 320 ? -5.255 -13.568 19.436 1.00 96.81 320 ILE A O 1
ATOM 2504 N N . PHE A 1 321 ? -6.151 -11.920 18.241 1.00 97.81 321 PHE A N 1
ATOM 2505 C CA . PHE A 1 321 ? -4.915 -11.609 17.538 1.00 97.81 321 PHE A CA 1
ATOM 2506 C C . PHE A 1 321 ? -4.063 -10.633 18.360 1.00 97.81 321 PHE A C 1
ATOM 2508 O O . PHE A 1 321 ? -4.582 -9.750 19.036 1.00 97.81 321 PHE A O 1
ATOM 2515 N N . HIS A 1 322 ? -2.741 -10.774 18.278 1.00 95.88 322 HIS A N 1
ATOM 2516 C CA . HIS A 1 322 ? -1.786 -9.870 18.898 1.00 95.88 322 HIS A CA 1
ATOM 2517 C C . HIS A 1 322 ? -2.043 -8.423 18.447 1.00 95.88 322 HIS A C 1
ATOM 2519 O O . HIS A 1 322 ? -2.158 -8.184 17.235 1.00 95.88 322 HIS A O 1
ATOM 2525 N N . PRO A 1 323 ? -2.019 -7.457 19.384 1.00 95.06 323 PRO A N 1
ATOM 2526 C CA . PRO A 1 323 ? -2.018 -6.040 19.048 1.00 95.06 323 PRO A CA 1
ATOM 2527 C C . PRO A 1 323 ? -0.885 -5.681 18.081 1.00 95.06 323 PRO A C 1
ATOM 2529 O O . PRO A 1 323 ? 0.162 -6.341 18.024 1.00 95.06 323 PRO A O 1
ATOM 2532 N N . LEU A 1 324 ? -1.075 -4.603 17.317 1.00 94.19 324 LEU A N 1
ATOM 2533 C CA . LEU A 1 324 ? -0.089 -4.158 16.331 1.00 94.19 324 LEU A CA 1
ATOM 2534 C C . LEU A 1 324 ? 1.244 -3.809 17.004 1.00 94.19 324 LEU A C 1
ATOM 2536 O O . LEU A 1 324 ? 1.334 -2.895 17.823 1.00 94.19 324 LEU A O 1
ATOM 2540 N N . ARG A 1 325 ? 2.308 -4.504 16.595 1.00 91.19 325 ARG A N 1
ATOM 2541 C CA . ARG A 1 325 ? 3.685 -4.160 16.959 1.00 91.19 325 ARG A CA 1
ATOM 2542 C C . ARG A 1 325 ? 4.239 -3.173 15.941 1.00 91.19 325 ARG A C 1
ATOM 2544 O O . ARG A 1 325 ? 4.305 -3.478 14.751 1.00 91.19 325 ARG A O 1
ATOM 2551 N N . PHE A 1 326 ? 4.639 -2.000 16.412 1.00 91.12 326 PHE A N 1
ATOM 2552 C CA . PHE A 1 326 ? 5.208 -0.949 15.575 1.00 91.12 326 PHE A CA 1
ATOM 2553 C C . PHE A 1 326 ? 6.730 -0.903 15.705 1.00 91.12 326 PHE A C 1
ATOM 2555 O O . PHE A 1 326 ? 7.282 -1.154 16.772 1.00 91.12 326 PHE A O 1
ATOM 2562 N N . ASN A 1 327 ? 7.404 -0.520 14.619 1.00 88.38 327 ASN A N 1
ATOM 2563 C CA . ASN A 1 327 ? 8.860 -0.326 14.602 1.00 88.38 327 ASN A CA 1
ATOM 2564 C C . ASN A 1 327 ? 9.296 1.013 15.220 1.00 88.38 327 ASN A C 1
ATOM 2566 O O . ASN A 1 327 ? 10.487 1.302 15.296 1.00 88.38 327 ASN A O 1
ATOM 2570 N N . THR A 1 328 ? 8.341 1.855 15.611 1.00 90.75 328 THR A N 1
ATOM 2571 C CA . THR A 1 328 ? 8.568 3.177 16.192 1.00 90.75 328 THR A CA 1
ATOM 2572 C C . THR A 1 328 ? 7.716 3.342 17.443 1.00 90.75 328 THR A C 1
ATOM 2574 O O . THR A 1 328 ? 6.699 2.667 17.612 1.00 90.75 328 THR A O 1
ATOM 2577 N N . LEU A 1 329 ? 8.139 4.247 18.323 1.00 91.31 329 LEU A N 1
ATOM 2578 C CA . LEU A 1 329 ? 7.421 4.586 19.547 1.00 91.31 329 LEU A CA 1
ATOM 2579 C C . LEU A 1 329 ? 6.853 6.011 19.447 1.00 91.31 329 LEU A C 1
ATOM 2581 O O . LEU A 1 329 ? 7.499 6.880 18.851 1.00 91.31 329 LEU A O 1
ATOM 2585 N N . PRO A 1 330 ? 5.667 6.277 20.019 1.00 93.00 330 PRO A N 1
ATOM 2586 C CA . PRO A 1 330 ? 5.125 7.625 20.108 1.00 93.00 330 PRO A CA 1
ATOM 2587 C C . PRO A 1 330 ? 5.850 8.395 21.218 1.00 93.00 330 PRO A C 1
ATOM 2589 O O . PRO A 1 330 ? 5.523 8.273 22.396 1.00 93.00 330 PRO A O 1
ATOM 2592 N N . VAL A 1 331 ? 6.886 9.142 20.837 1.00 93.75 331 VAL A N 1
ATOM 2593 C CA . VAL A 1 331 ? 7.789 9.843 21.768 1.00 93.75 331 VAL A CA 1
ATOM 2594 C C . VAL A 1 331 ? 7.510 11.337 21.878 1.00 93.75 331 VAL A C 1
ATOM 2596 O O . VAL A 1 331 ? 7.816 11.937 22.904 1.00 93.75 331 VAL A O 1
ATOM 2599 N N . VAL A 1 332 ? 6.941 11.952 20.839 1.00 94.88 332 VAL A N 1
ATOM 2600 C CA . VAL A 1 332 ? 6.654 13.387 20.852 1.00 94.88 332 VAL A CA 1
ATOM 2601 C C . VAL A 1 332 ? 5.333 13.595 21.571 1.00 94.88 332 VAL A C 1
ATOM 2603 O O . VAL A 1 332 ? 4.329 12.994 21.192 1.00 94.88 332 VAL A O 1
ATOM 2606 N N . LYS A 1 333 ? 5.351 14.425 22.614 1.00 94.25 333 LYS A N 1
ATOM 2607 C CA . LYS A 1 333 ? 4.204 14.721 23.471 1.00 94.25 333 LYS A CA 1
ATOM 2608 C C . LYS A 1 333 ? 3.743 16.156 23.239 1.00 94.25 333 LYS A C 1
ATOM 2610 O O . LYS A 1 333 ? 4.553 17.079 23.297 1.00 94.25 333 LYS A O 1
ATOM 2615 N N . THR A 1 334 ? 2.441 16.332 23.059 1.00 93.38 334 THR A N 1
ATOM 2616 C CA . THR A 1 334 ? 1.782 17.640 22.987 1.00 93.38 334 THR A CA 1
ATOM 2617 C C . THR A 1 334 ? 0.620 17.657 23.970 1.00 93.38 334 THR A C 1
ATOM 2619 O O . THR A 1 334 ? -0.177 16.720 23.995 1.00 93.38 334 THR A O 1
ATOM 2622 N N . ALA A 1 335 ? 0.551 18.689 24.810 1.00 93.62 335 ALA A N 1
ATOM 2623 C CA . ALA A 1 335 ? -0.621 18.957 25.637 1.00 93.62 335 ALA A CA 1
ATOM 2624 C C . ALA A 1 335 ? -1.671 19.688 24.794 1.00 93.62 335 ALA A C 1
ATOM 2626 O O . ALA A 1 335 ? -1.313 20.492 23.936 1.00 93.62 335 ALA A O 1
ATOM 2627 N N . THR A 1 336 ? -2.944 19.382 25.017 1.00 91.81 336 THR A N 1
ATOM 2628 C CA . THR A 1 336 ? -4.064 19.929 24.249 1.00 91.81 336 THR A CA 1
ATOM 2629 C C . THR A 1 336 ? -5.200 20.294 25.181 1.00 91.81 336 THR A C 1
ATOM 2631 O O . THR A 1 336 ? -5.650 19.457 25.964 1.00 91.81 336 THR A O 1
ATOM 2634 N N . GLU A 1 337 ? -5.712 21.510 25.047 1.00 91.94 337 GLU A N 1
ATOM 2635 C CA . GLU A 1 337 ? -6.864 21.985 25.810 1.00 91.94 337 GLU A CA 1
ATOM 2636 C C . GLU A 1 337 ? -7.829 22.736 24.894 1.00 91.94 337 GLU A C 1
ATOM 2638 O O . GLU A 1 337 ? -7.390 23.417 23.962 1.00 91.94 337 GLU A O 1
ATOM 2643 N N . PRO A 1 338 ? -9.148 22.656 25.129 1.00 93.00 338 PRO A N 1
ATOM 2644 C CA . PRO A 1 338 ? -10.079 23.453 24.351 1.00 93.00 338 PRO A CA 1
ATOM 2645 C C . PRO A 1 338 ? -9.898 24.933 24.713 1.00 93.00 338 PRO A C 1
ATOM 2647 O O . PRO A 1 338 ? -9.689 25.288 25.876 1.00 93.00 338 PRO A O 1
ATOM 2650 N N . LEU A 1 339 ? -10.016 25.826 23.730 1.00 91.69 339 LEU A N 1
ATOM 2651 C CA . LEU A 1 339 ? -9.995 27.269 23.974 1.00 91.69 339 LEU A CA 1
ATOM 2652 C C . LEU A 1 339 ? -11.122 27.672 24.938 1.00 91.69 339 LEU A C 1
ATOM 2654 O O . LEU A 1 339 ? -10.887 28.458 25.859 1.00 91.69 339 LEU A O 1
ATOM 2658 N N . ASN A 1 340 ? -12.309 27.088 24.736 1.00 91.75 340 ASN A N 1
ATOM 2659 C CA . ASN A 1 340 ? -13.480 27.222 25.595 1.00 91.75 340 ASN A CA 1
ATOM 2660 C C . ASN A 1 340 ? -13.630 25.980 26.493 1.00 91.75 340 ASN A C 1
ATOM 2662 O O . ASN A 1 340 ? -13.952 24.901 25.990 1.00 91.75 340 ASN A O 1
ATOM 2666 N N . PRO A 1 341 ? -13.497 26.101 27.826 1.00 90.88 341 PRO A N 1
ATOM 2667 C CA . PRO A 1 341 ? -13.593 24.954 28.736 1.00 90.88 341 PRO A CA 1
ATOM 2668 C C . PRO A 1 341 ? -14.926 24.189 28.677 1.00 90.88 341 PRO A C 1
ATOM 2670 O O . PRO A 1 341 ? -14.964 22.992 28.953 1.00 90.88 341 PRO A O 1
ATOM 2673 N N . SER A 1 342 ? -16.024 24.843 28.282 1.00 93.19 342 SER A N 1
ATOM 2674 C CA . SER A 1 342 ? -17.334 24.197 28.098 1.00 93.19 342 SER A CA 1
ATOM 2675 C C . SER A 1 342 ? -17.352 23.159 26.972 1.00 93.19 342 SER A C 1
ATOM 2677 O O . SER A 1 342 ? -18.237 22.306 26.940 1.00 93.19 342 SER A O 1
ATOM 2679 N N . GLU A 1 343 ? -16.385 23.208 26.054 1.00 93.25 343 GLU A N 1
ATOM 2680 C CA . GLU A 1 343 ? -16.278 22.306 24.905 1.00 93.25 343 GLU A CA 1
ATOM 2681 C C . GLU A 1 343 ? -15.390 21.085 25.181 1.00 93.25 343 GLU A C 1
ATOM 2683 O O . GLU A 1 343 ? -15.212 20.233 24.309 1.00 93.25 343 GLU A O 1
ATOM 2688 N N . LEU A 1 344 ? -14.892 20.944 26.415 1.00 91.88 344 LEU A N 1
ATOM 2689 C CA . LEU A 1 344 ? -14.075 19.810 26.841 1.00 91.88 344 LEU A CA 1
ATOM 2690 C C . LEU A 1 344 ? -14.699 18.439 26.509 1.00 91.88 344 LEU A C 1
ATOM 2692 O O . LEU A 1 344 ? -13.980 17.601 25.964 1.00 91.88 344 LEU A O 1
ATOM 2696 N N . PRO A 1 345 ? -16.010 18.187 26.719 1.00 93.31 345 PRO A N 1
ATOM 2697 C CA . PRO A 1 345 ? -16.604 16.896 26.366 1.00 93.31 345 PRO A CA 1
ATOM 2698 C C . PRO A 1 345 ? -16.500 16.570 24.870 1.00 93.31 345 PRO A C 1
ATOM 2700 O O . PRO A 1 345 ? -16.233 15.425 24.508 1.00 93.31 345 PRO A O 1
ATOM 2703 N N . LYS A 1 346 ? -16.653 17.578 23.996 1.00 92.62 346 LYS A N 1
ATOM 2704 C CA . LYS A 1 346 ? -16.500 17.409 22.543 1.00 92.62 346 LYS A CA 1
ATOM 2705 C C . LYS A 1 346 ? -15.052 17.101 22.173 1.00 92.62 346 LYS A C 1
ATOM 2707 O O . LYS A 1 346 ? -14.808 16.230 21.342 1.00 92.62 346 LYS A O 1
ATOM 2712 N N . MET A 1 347 ? -14.091 17.779 22.806 1.00 93.62 347 MET A N 1
ATOM 2713 C CA . MET A 1 347 ? -12.670 17.505 22.589 1.00 93.62 347 MET A CA 1
ATOM 2714 C C . MET A 1 347 ? -12.307 16.082 23.020 1.00 93.62 347 MET A C 1
ATOM 2716 O O . MET A 1 347 ? -11.645 15.377 22.267 1.00 93.62 347 MET A O 1
ATOM 2720 N N . VAL A 1 348 ? -12.770 15.634 24.191 1.00 93.06 348 VAL A N 1
ATOM 2721 C CA . VAL A 1 348 ? -12.517 14.272 24.692 1.00 93.06 348 VAL A CA 1
ATOM 2722 C C . VAL A 1 348 ? -13.097 13.215 23.752 1.00 93.06 348 VAL A C 1
ATOM 2724 O O . VAL A 1 348 ? -12.428 12.223 23.462 1.00 93.06 348 VAL A O 1
ATOM 2727 N N . GLU A 1 349 ? -14.298 13.437 23.217 1.00 92.12 349 GLU A N 1
ATOM 2728 C CA . GLU A 1 349 ? -14.869 12.550 22.200 1.00 92.12 349 GLU A CA 1
ATOM 2729 C C . GLU A 1 349 ? -14.039 12.564 20.906 1.00 92.12 349 GLU A C 1
ATOM 2731 O O . GLU A 1 349 ? -13.723 11.511 20.350 1.00 92.12 349 GLU A O 1
ATOM 2736 N N . GLY A 1 350 ? -13.570 13.737 20.474 1.00 93.81 350 GLY A N 1
ATOM 2737 C CA . GLY A 1 350 ? -12.630 13.857 19.360 1.00 93.81 350 GLY A CA 1
ATOM 2738 C C . GLY A 1 350 ? -11.321 13.089 19.589 1.00 93.81 350 GLY A C 1
ATOM 2739 O O . GLY A 1 350 ? -10.858 12.381 18.697 1.00 93.81 350 GLY A O 1
ATOM 2740 N N . LEU A 1 351 ? -10.757 13.140 20.800 1.00 94.25 351 LEU A N 1
ATOM 2741 C CA . LEU A 1 351 ? -9.552 12.392 21.182 1.00 94.25 351 LEU A CA 1
ATOM 2742 C C . LEU A 1 351 ? -9.766 10.870 21.130 1.00 94.25 351 LEU A C 1
ATOM 2744 O O . LEU A 1 351 ? -8.864 10.129 20.722 1.00 94.25 351 LEU A O 1
ATOM 2748 N N . ARG A 1 352 ? -10.967 10.385 21.470 1.00 92.56 352 ARG A N 1
ATOM 2749 C CA . ARG A 1 352 ? -11.329 8.968 21.293 1.00 92.56 352 ARG A CA 1
ATOM 2750 C C . ARG A 1 352 ? -11.353 8.583 19.815 1.00 92.56 352 ARG A C 1
ATOM 2752 O O . ARG A 1 352 ? -10.762 7.570 19.442 1.00 92.56 352 ARG A O 1
ATOM 2759 N N . LYS A 1 353 ? -11.952 9.413 18.955 1.00 94.19 353 LYS A N 1
ATOM 2760 C CA . LYS A 1 353 ? -11.957 9.206 17.493 1.00 94.19 353 LYS A CA 1
ATOM 2761 C C . LYS A 1 353 ? -10.552 9.259 16.880 1.00 94.19 353 LYS A C 1
ATOM 2763 O O . LYS A 1 353 ? -10.242 8.476 15.977 1.00 94.19 353 LYS A O 1
ATOM 2768 N N . ILE A 1 354 ? -9.667 10.111 17.403 1.00 94.44 354 ILE A N 1
ATOM 2769 C CA . ILE A 1 354 ? -8.242 10.121 17.041 1.00 94.44 354 ILE A CA 1
ATOM 2770 C C . ILE A 1 354 ? -7.584 8.794 17.411 1.00 94.44 354 ILE A C 1
ATOM 2772 O O . ILE A 1 354 ? -6.923 8.202 16.562 1.00 94.44 354 ILE A O 1
ATOM 2776 N N . SER A 1 355 ? -7.811 8.282 18.623 1.00 93.06 355 SER A N 1
ATOM 2777 C CA 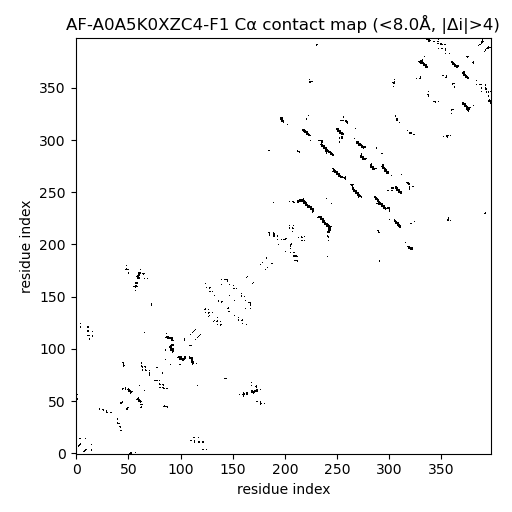. SER A 1 355 ? -7.260 6.988 19.052 1.00 93.06 355 SER A CA 1
ATOM 2778 C C . SER A 1 355 ? -7.705 5.827 18.150 1.00 93.06 355 SER A C 1
ATOM 2780 O O . SER A 1 355 ? -6.891 4.956 17.847 1.00 93.06 355 SER A O 1
ATOM 2782 N N . LYS A 1 356 ? -8.948 5.873 17.644 1.00 94.25 356 LYS A N 1
ATOM 2783 C CA . LYS A 1 356 ? -9.485 4.942 16.632 1.00 94.25 356 LYS A CA 1
ATOM 2784 C C . LYS A 1 356 ? -8.801 5.069 15.270 1.00 94.25 356 LYS A C 1
ATOM 2786 O O . LYS A 1 356 ? -8.467 4.077 14.620 1.00 94.25 356 LYS A O 1
ATOM 2791 N N . SER A 1 357 ? -8.565 6.301 14.834 1.00 94.12 357 SER A N 1
ATOM 2792 C CA . SER A 1 357 ? -8.018 6.605 13.508 1.00 94.12 357 SER A CA 1
ATOM 2793 C C . SER A 1 357 ? -6.511 6.402 13.417 1.00 94.12 357 SER A C 1
ATOM 2795 O O . SER A 1 357 ? -6.004 6.022 12.362 1.00 94.12 357 SER A O 1
ATOM 2797 N N . TYR A 1 358 ? -5.777 6.648 14.498 1.00 95.50 358 TYR A N 1
ATOM 2798 C CA . TYR A 1 358 ? -4.322 6.737 14.533 1.00 95.50 358 TYR A CA 1
ATOM 2799 C C . TYR A 1 358 ? -3.743 5.644 15.446 1.00 95.50 358 TYR A C 1
ATOM 2801 O O . TYR A 1 358 ? -3.614 5.858 16.648 1.00 95.50 358 TYR A O 1
ATOM 2809 N N . PRO A 1 359 ? -3.325 4.479 14.905 1.00 93.25 359 PRO A N 1
ATOM 2810 C CA . PRO A 1 359 ? -2.951 3.320 15.723 1.00 93.25 359 PRO A CA 1
ATOM 2811 C C . PRO A 1 359 ? -1.808 3.577 16.719 1.00 93.25 359 PRO A C 1
ATOM 2813 O O . PRO A 1 359 ? -1.779 3.000 17.807 1.00 93.25 359 PRO A O 1
ATOM 2816 N N . LEU A 1 360 ? -0.878 4.470 16.365 1.00 94.06 360 LEU A N 1
ATOM 2817 C CA . LEU A 1 360 ? 0.252 4.863 17.210 1.00 94.06 360 LEU A CA 1
ATOM 2818 C C . LEU A 1 360 ? -0.040 6.059 18.119 1.00 94.06 360 LEU A C 1
ATOM 2820 O O . LEU A 1 360 ? 0.783 6.362 18.976 1.00 94.06 360 LEU A O 1
ATOM 2824 N N . ALA A 1 361 ? -1.179 6.737 17.953 1.00 94.56 361 ALA A N 1
ATOM 2825 C CA . ALA A 1 361 ? -1.546 7.807 18.866 1.00 94.56 361 ALA A CA 1
ATOM 2826 C C . ALA A 1 361 ? -1.870 7.221 20.243 1.00 94.56 361 ALA A C 1
ATOM 2828 O O . ALA A 1 361 ? -2.476 6.148 20.372 1.00 94.56 361 ALA A O 1
ATOM 2829 N N . ILE A 1 362 ? -1.438 7.929 21.279 1.00 94.25 362 ILE A N 1
ATOM 2830 C CA . ILE A 1 362 ? -1.797 7.631 22.660 1.00 94.25 362 ILE A CA 1
ATOM 2831 C C . ILE A 1 362 ? -2.333 8.920 23.261 1.00 94.25 362 ILE A C 1
ATOM 2833 O O . ILE A 1 362 ? -1.597 9.895 23.371 1.00 94.25 362 ILE A O 1
ATOM 2837 N N . THR A 1 363 ? -3.604 8.918 23.647 1.00 93.56 363 THR A N 1
ATOM 2838 C CA . THR A 1 363 ? -4.230 10.032 24.361 1.00 93.56 363 THR A CA 1
ATOM 2839 C C . THR A 1 363 ? -4.322 9.679 25.840 1.00 93.56 363 THR A C 1
ATOM 2841 O O . THR A 1 363 ? -4.878 8.633 26.178 1.00 93.56 363 THR A O 1
ATOM 2844 N N . LYS A 1 364 ? -3.780 10.519 26.721 1.00 93.00 364 LYS A N 1
ATOM 2845 C CA . LYS A 1 364 ? -3.795 10.316 28.177 1.00 93.00 364 LYS A CA 1
ATOM 2846 C C . LYS A 1 364 ? -4.251 11.579 28.888 1.00 93.00 364 LYS A C 1
ATOM 2848 O O . LYS A 1 364 ? -4.044 12.679 28.385 1.00 93.00 364 LYS A O 1
ATOM 2853 N N . VAL A 1 365 ? -4.848 11.402 30.058 1.00 93.31 365 VAL A N 1
ATOM 2854 C CA . VAL A 1 365 ? -5.094 12.489 31.009 1.00 93.31 365 VAL A CA 1
ATOM 2855 C C . VAL A 1 365 ? -4.027 12.374 32.084 1.00 93.31 365 VAL A C 1
ATOM 2857 O O . VAL A 1 365 ? -3.874 11.306 32.674 1.00 93.31 365 VAL A O 1
ATOM 2860 N N . GLU A 1 366 ? -3.249 13.430 32.270 1.00 91.38 366 GLU A N 1
ATOM 2861 C CA . GLU A 1 366 ? -2.229 13.493 33.317 1.00 91.38 366 GLU A CA 1
ATOM 2862 C C . GLU A 1 366 ? -2.870 13.817 34.675 1.00 91.38 366 GLU A C 1
ATOM 2864 O O . GLU A 1 366 ? -4.006 14.285 34.747 1.00 91.38 366 GLU A O 1
ATOM 2869 N N . GLU A 1 367 ? -2.130 13.618 35.767 1.00 88.75 367 GLU A N 1
ATOM 2870 C CA . GLU A 1 367 ? -2.602 13.935 37.128 1.00 88.75 367 GLU A CA 1
ATOM 2871 C C . GLU A 1 367 ? -2.960 15.421 37.311 1.00 88.75 367 GLU A C 1
ATOM 2873 O O . GLU A 1 367 ? -3.796 15.760 38.147 1.00 88.75 367 GLU A O 1
ATOM 2878 N N . SER A 1 368 ? -2.369 16.310 36.503 1.00 88.38 368 SER A N 1
ATOM 2879 C CA . SER A 1 368 ? -2.708 17.738 36.454 1.00 88.38 368 SER A CA 1
ATOM 2880 C C . SER A 1 368 ? -4.088 18.026 35.848 1.00 88.38 368 SER A C 1
ATOM 2882 O O . SER A 1 368 ? -4.571 19.150 35.959 1.00 88.38 368 SER A O 1
ATOM 2884 N N . GLY A 1 369 ? -4.719 17.038 35.206 1.00 85.81 369 GLY A N 1
ATOM 2885 C CA . GLY A 1 369 ? -5.938 17.202 34.411 1.00 85.81 369 GLY A CA 1
ATOM 2886 C C . GLY A 1 369 ? -5.680 17.568 32.946 1.00 85.81 369 GLY A C 1
ATOM 2887 O O . GLY A 1 369 ? -6.630 17.655 32.170 1.00 85.81 369 GLY A O 1
ATOM 2888 N N . GLU A 1 370 ? -4.418 17.742 32.542 1.00 89.94 370 GLU A N 1
ATOM 2889 C CA . GLU A 1 370 ? -4.059 18.048 31.156 1.00 89.94 370 GLU A CA 1
ATOM 2890 C C . GLU A 1 370 ? -4.263 16.830 30.247 1.00 89.94 370 GLU A C 1
ATOM 2892 O O . GLU A 1 370 ? -3.789 15.721 30.526 1.00 89.94 370 GLU A O 1
ATOM 2897 N N . HIS A 1 371 ? -4.921 17.045 29.107 1.00 93.31 371 HIS A N 1
ATOM 2898 C CA . HIS A 1 371 ? -4.999 16.040 28.054 1.00 93.31 371 HIS A CA 1
ATOM 2899 C C . HIS A 1 371 ? -3.736 16.095 27.205 1.00 93.31 371 HIS A C 1
ATOM 2901 O O . HIS A 1 371 ? -3.358 17.144 26.689 1.00 93.31 371 HIS A O 1
ATOM 2907 N N . THR A 1 372 ? -3.084 14.952 27.036 1.00 94.62 372 THR A N 1
ATOM 2908 C CA . THR A 1 372 ? -1.839 14.850 26.282 1.00 94.62 372 THR A CA 1
ATOM 2909 C C . THR A 1 372 ? -1.969 13.826 25.172 1.00 94.62 372 THR A C 1
ATOM 2911 O O . THR A 1 372 ? -2.593 12.773 25.331 1.00 94.62 372 THR A O 1
ATOM 2914 N N . ILE A 1 373 ? -1.371 14.146 24.029 1.00 95.50 373 ILE A N 1
ATOM 2915 C CA . ILE A 1 373 ? -1.306 13.283 22.858 1.00 95.50 373 ILE A CA 1
ATOM 2916 C C . ILE A 1 373 ? 0.157 12.947 22.605 1.00 95.50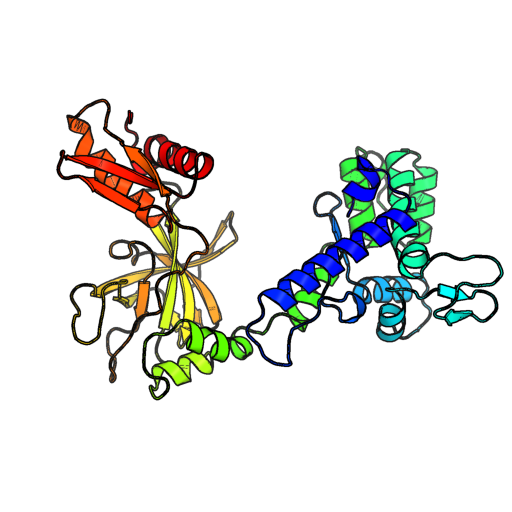 373 ILE A C 1
ATOM 2918 O O . ILE A 1 373 ? 0.994 13.840 22.457 1.00 95.50 373 ILE A O 1
ATOM 2922 N N . LEU A 1 374 ? 0.462 11.654 22.539 1.00 95.62 374 LEU A N 1
ATOM 2923 C CA . LEU A 1 374 ? 1.758 11.160 22.102 1.00 95.62 374 LEU A CA 1
ATOM 2924 C C . LEU A 1 374 ? 1.675 10.672 20.656 1.00 95.62 374 LEU A C 1
ATOM 2926 O O . LEU A 1 374 ? 0.757 9.936 20.283 1.00 95.62 374 LEU A O 1
ATOM 2930 N N . GLY A 1 375 ? 2.664 11.055 19.853 1.00 94.88 375 GLY A N 1
ATOM 2931 C CA . GLY A 1 375 ? 2.788 10.699 18.445 1.00 94.88 375 GLY A CA 1
ATOM 2932 C C . GLY A 1 375 ? 4.237 10.453 18.034 1.00 94.88 375 GLY A C 1
ATOM 2933 O O . GLY A 1 375 ? 5.177 10.648 18.805 1.00 94.88 375 GLY A O 1
ATOM 2934 N N . THR A 1 376 ? 4.441 9.991 16.801 1.00 94.50 376 THR A N 1
ATOM 2935 C CA . THR A 1 376 ? 5.776 9.592 16.320 1.00 94.50 376 THR A CA 1
ATOM 2936 C C . THR A 1 376 ? 6.664 10.762 15.897 1.00 94.50 376 THR A C 1
ATOM 2938 O O . THR A 1 376 ? 7.869 10.579 15.761 1.00 94.50 376 THR A O 1
ATOM 2941 N N . GLY A 1 377 ? 6.092 11.939 15.633 1.00 94.25 377 GLY A N 1
ATOM 2942 C CA . GLY A 1 377 ? 6.818 13.096 15.109 1.00 94.25 377 GLY A CA 1
ATOM 2943 C C . GLY A 1 377 ? 5.902 14.275 14.781 1.00 94.25 377 GLY A C 1
ATOM 2944 O O . GLY A 1 377 ? 4.681 14.153 14.859 1.00 94.25 377 GLY A O 1
ATOM 2945 N N . GLU A 1 378 ? 6.498 15.394 14.371 1.00 94.12 378 GLU A N 1
ATOM 2946 C CA . GLU A 1 378 ? 5.798 16.665 14.128 1.00 94.12 378 GLU A CA 1
ATOM 2947 C C . GLU A 1 378 ? 4.687 16.546 13.081 1.00 94.12 378 GLU A C 1
ATOM 2949 O O . GLU A 1 378 ? 3.546 16.868 13.377 1.00 94.12 378 GLU A O 1
ATOM 2954 N N . ILE A 1 379 ? 4.974 15.995 11.896 1.00 95.50 379 ILE A N 1
ATOM 2955 C CA . ILE A 1 379 ? 3.972 15.844 10.819 1.00 95.50 379 ILE A CA 1
ATOM 2956 C C . ILE A 1 379 ? 2.803 14.942 11.254 1.00 95.50 379 ILE A C 1
ATOM 2958 O O . ILE A 1 379 ? 1.654 15.157 10.864 1.00 95.50 379 ILE A O 1
ATOM 2962 N N . TYR A 1 380 ? 3.090 13.922 12.067 1.00 95.69 380 TYR A N 1
ATOM 2963 C CA . TYR A 1 380 ? 2.071 13.007 12.581 1.00 95.69 380 TYR A CA 1
ATOM 2964 C C . TYR A 1 380 ? 1.139 13.721 13.564 1.00 95.69 380 TYR A C 1
ATOM 2966 O O . TYR A 1 380 ? -0.077 13.578 13.470 1.00 95.69 380 TYR A O 1
ATOM 2974 N N . LEU A 1 381 ? 1.705 14.517 14.475 1.00 95.19 381 LEU A N 1
ATOM 2975 C CA . LEU A 1 381 ? 0.932 15.316 15.421 1.00 95.19 381 LEU A CA 1
ATOM 2976 C C . LEU A 1 381 ? 0.193 16.464 14.736 1.00 95.19 381 LEU A C 1
ATOM 2978 O O . LEU A 1 381 ? -0.955 16.699 15.076 1.00 95.19 381 LEU A O 1
ATOM 2982 N N . ASP A 1 382 ? 0.788 17.120 13.742 1.00 95.06 382 ASP A N 1
ATOM 2983 C CA . ASP A 1 382 ? 0.124 18.156 12.945 1.00 95.06 382 ASP A CA 1
ATOM 2984 C C . ASP A 1 382 ? -1.135 17.607 12.259 1.00 95.06 382 ASP A C 1
ATOM 2986 O O . ASP A 1 382 ? -2.214 18.186 12.375 1.00 95.06 382 ASP A O 1
ATOM 2990 N N . SER A 1 383 ? -1.033 16.417 11.656 1.00 96.31 383 SER A N 1
ATOM 2991 C CA . SER A 1 383 ? -2.185 15.727 11.055 1.00 96.31 383 SER A CA 1
ATOM 2992 C C . SER A 1 383 ? -3.253 15.380 12.099 1.00 96.31 383 SER A C 1
ATOM 2994 O O . SER A 1 383 ? -4.435 15.619 11.872 1.00 96.31 383 SER A O 1
ATOM 2996 N N . ILE A 1 384 ? -2.846 14.878 13.271 1.00 95.75 384 ILE A N 1
ATOM 2997 C CA . ILE A 1 384 ? -3.767 14.595 14.383 1.00 95.75 384 ILE A CA 1
ATOM 2998 C C . ILE A 1 384 ? -4.464 15.864 14.871 1.00 95.75 384 ILE A C 1
ATOM 3000 O O . ILE A 1 384 ? -5.670 15.845 15.089 1.00 95.75 384 ILE A O 1
ATOM 3004 N N . MET A 1 385 ? -3.724 16.956 15.057 1.00 94.25 385 MET A N 1
ATOM 3005 C CA . MET A 1 385 ? -4.269 18.221 15.544 1.00 94.25 385 MET A CA 1
ATOM 3006 C C . MET A 1 385 ? -5.229 18.829 14.532 1.00 94.25 385 MET A C 1
ATOM 3008 O O . MET A 1 385 ? -6.274 19.349 14.922 1.00 94.25 385 MET A O 1
ATOM 3012 N N . LYS A 1 386 ? -4.906 18.728 13.241 1.00 94.38 386 LYS A N 1
ATOM 3013 C CA . LYS A 1 386 ? -5.806 19.128 12.166 1.00 94.38 386 LYS A CA 1
ATOM 3014 C C . LYS A 1 386 ? -7.092 18.307 12.187 1.00 94.38 386 LYS A C 1
ATOM 3016 O O . LYS A 1 386 ? -8.169 18.889 12.234 1.00 94.38 386 LYS A O 1
ATOM 3021 N N . ASP A 1 387 ? -6.992 16.982 12.225 1.00 94.94 387 ASP A N 1
ATOM 3022 C CA . ASP A 1 387 ? -8.162 16.102 12.251 1.00 94.94 387 ASP A CA 1
ATOM 3023 C C . ASP A 1 387 ? -9.001 16.298 13.522 1.00 94.94 387 ASP A C 1
ATOM 3025 O O . ASP A 1 387 ? -10.230 16.280 13.474 1.00 94.94 387 ASP A O 1
ATOM 3029 N N . LEU A 1 388 ? -8.357 16.526 14.669 1.00 94.19 388 LEU A N 1
ATOM 3030 C CA . LEU A 1 388 ? -9.049 16.817 15.919 1.00 94.19 388 LEU A CA 1
ATOM 3031 C C . LEU A 1 388 ? -9.879 18.096 15.782 1.00 94.19 388 LEU A C 1
ATOM 3033 O O . LEU A 1 388 ? -11.071 18.054 16.070 1.00 94.19 388 LEU A O 1
ATOM 3037 N N . ARG A 1 389 ? -9.266 19.193 15.316 1.00 92.50 389 ARG A N 1
ATOM 3038 C CA . ARG A 1 389 ? -9.902 20.513 15.178 1.00 92.50 389 ARG A CA 1
ATOM 3039 C C . ARG A 1 389 ? -10.966 20.555 14.081 1.00 92.50 389 ARG A C 1
ATOM 3041 O O . ARG A 1 389 ? -12.025 21.125 14.300 1.00 92.50 389 ARG A O 1
ATOM 3048 N N . GLU A 1 390 ? -10.686 19.979 12.913 1.00 91.38 390 GLU A N 1
ATOM 3049 C CA . GLU A 1 390 ? -11.516 20.145 11.710 1.00 91.38 390 GLU A CA 1
ATOM 3050 C C . GLU A 1 390 ? -12.504 18.996 11.472 1.00 91.38 390 GLU A C 1
ATOM 3052 O O . GLU A 1 390 ? -13.561 19.238 10.901 1.00 91.38 390 GLU A O 1
ATOM 3057 N N . LEU A 1 391 ? -12.177 17.756 11.862 1.00 90.31 391 LEU A N 1
ATOM 3058 C CA . LEU A 1 391 ? -12.987 16.580 11.508 1.00 90.31 391 LEU A CA 1
ATOM 3059 C C . LEU A 1 391 ? -13.782 16.008 12.681 1.00 90.31 391 LEU A C 1
ATOM 3061 O O . LEU A 1 391 ? -14.916 15.573 12.495 1.00 90.31 391 LEU A O 1
ATOM 3065 N N . TYR A 1 392 ? -13.185 15.929 13.874 1.00 90.94 392 TYR A N 1
ATOM 3066 C CA . TYR A 1 392 ? -13.761 15.122 14.955 1.00 90.94 392 TYR A CA 1
ATOM 3067 C C . TYR A 1 392 ? -14.429 15.911 16.072 1.00 90.94 392 TYR A C 1
ATOM 3069 O O . TYR A 1 392 ? -15.449 15.439 16.582 1.00 90.94 392 TYR A O 1
ATOM 3077 N N . SER A 1 393 ? -13.858 17.044 16.490 1.00 84.69 393 SER A N 1
ATOM 3078 C CA . SER A 1 393 ? -14.428 17.855 17.571 1.00 84.69 393 SER A CA 1
ATOM 3079 C C . SER A 1 393 ? -15.118 19.123 17.073 1.00 84.69 393 SER A C 1
ATOM 3081 O O . SER A 1 393 ? -16.072 19.550 17.720 1.00 84.69 393 SER A O 1
ATOM 3083 N N . GLU A 1 394 ? -14.668 19.699 15.949 1.00 85.69 394 GLU A N 1
ATOM 3084 C CA . GLU A 1 394 ? -15.064 21.044 15.489 1.00 85.69 394 GLU A CA 1
ATOM 3085 C C . GLU A 1 394 ? -14.869 22.114 16.585 1.00 85.69 394 GLU A C 1
ATOM 3087 O O . GLU A 1 394 ? -15.661 23.044 16.727 1.00 85.69 394 GLU A O 1
ATOM 3092 N N . VAL A 1 395 ? -13.821 21.953 17.403 1.00 86.81 395 VAL A N 1
ATOM 3093 C CA . VAL A 1 395 ? -13.473 22.843 18.521 1.00 86.81 395 VAL A CA 1
ATOM 3094 C C . VAL A 1 395 ? -12.112 23.484 18.271 1.00 86.81 395 VAL A C 1
ATOM 3096 O O . VAL A 1 395 ? -11.176 22.843 17.786 1.00 86.81 395 VAL A O 1
ATOM 3099 N N . GLU A 1 396 ? -11.969 24.749 18.664 1.00 86.62 396 GLU A N 1
ATOM 3100 C CA . GLU A 1 396 ? -10.664 25.403 18.718 1.00 86.62 396 GLU A CA 1
ATOM 3101 C C . GLU A 1 396 ? -9.840 24.833 19.881 1.00 86.62 396 GLU A C 1
ATOM 3103 O O . GLU A 1 396 ? -10.195 24.979 21.051 1.00 86.62 396 GLU A O 1
ATOM 3108 N N . VAL A 1 397 ? -8.729 24.169 19.557 1.00 86.12 397 VAL A N 1
ATOM 3109 C CA . VAL A 1 397 ? -7.827 23.529 20.530 1.00 86.12 397 VAL A CA 1
ATOM 3110 C C . VAL A 1 397 ? -6.514 24.304 20.593 1.00 86.12 397 VAL A C 1
ATOM 3112 O O . VAL A 1 397 ? -5.893 24.515 19.544 1.00 86.12 397 VAL A O 1
ATOM 3115 N N . LYS A 1 398 ? -6.107 24.701 21.802 1.00 80.06 398 LYS A N 1
ATOM 3116 C CA . LYS A 1 398 ? -4.817 25.337 22.099 1.00 80.06 398 LYS A CA 1
ATOM 3117 C C . LYS A 1 398 ? -3.664 24.360 21.943 1.00 80.06 398 LYS A C 1
ATOM 3119 O O . LYS A 1 398 ? -3.805 23.210 22.418 1.00 80.06 398 LYS A O 1
#

Foldseek 3Di:
DCCVCPPVVDQLQVVLVVVVVVLVVVQVVQVVPDPDPPDRDRDDLLVLLDKDDDVLLQFIAGLLLLLVLVCVLVVDDDDSNVRSNQQDDQWWQDPVVRDIDNDADPVGTDGSVSVSPVVLVSLQLVQLVVLDPVSNQVSLVSLVDDDDPVLSVDDSRSNSSVSNCRRRNRCPSVVVSCVVPPDALQRCQLVVLVVWFPDDCPDPVNVQLNRLEQQDWWKWKFAAWDADPQSPFTWTKTATSHHKDFAQAKKKKAEQPDFLVDCPLIDIWHFHWKFDDPPVDTHTDGMDGGRDIMTTPTRGPSYQGMIMITHPDDPDTDTTTHHDDDPAAQDDKDWKDFPDNVLVVLLVQLVSSLSRHPVRWDWDQDPVRIIMITGRDDVGVVVSVCCSCPRRRVTHMD

Radius of gyration: 27.3 Å; Cα contacts (8 Å, |Δi|>4): 718; chains: 1; bounding box: 63×55×74 Å

InterPro domains:
  IPR004161 Translation elongation factor EFTu-like, domain 2 [PF03144] (236-310)
  IPR009000 Translation protein, beta-barrel domain superfamily [SSF50447] (190-314)
  IPR027417 P-loop containing nucleoside triphosphate hydrolase [SSF52540] (1-183)
  IPR035647 EF-G domain III/V-like [SSF54980] (329-397)

Solvent-accessible surface area (backbone atoms only — not comparable to full-atom values): 21457 Å² total; per-residue (Å²): 86,57,57,42,56,74,72,70,56,45,54,52,67,56,42,48,52,53,53,52,51,52,41,51,53,51,38,53,50,48,64,73,70,54,87,57,82,98,65,72,84,74,68,38,48,63,79,41,70,36,66,54,45,27,81,84,41,35,24,22,29,19,41,49,48,50,27,45,48,52,35,67,59,70,69,53,95,65,65,31,62,68,48,16,57,50,37,54,69,75,22,17,63,29,79,93,77,73,44,77,37,69,62,63,43,95,87,61,60,60,39,25,35,30,62,73,45,38,46,59,52,51,51,53,52,52,34,40,71,64,67,41,64,71,56,35,53,49,55,33,47,77,57,69,35,82,78,58,83,70,49,80,72,47,58,55,67,64,33,41,19,53,52,37,24,66,63,59,32,55,50,63,22,48,51,53,28,44,67,75,70,47,70,50,57,46,78,40,17,44,70,47,46,72,71,37,47,69,53,62,81,84,38,71,67,44,50,26,28,29,62,26,29,48,85,37,71,38,33,30,48,32,70,40,39,45,66,43,98,78,48,80,54,41,32,34,32,28,37,27,35,8,2,54,53,44,52,71,38,62,29,30,40,30,29,83,77,38,41,76,94,39,63,82,40,50,46,81,32,47,29,67,41,35,25,46,74,62,89,88,50,70,46,80,45,64,63,47,43,27,58,34,66,40,34,35,30,60,59,34,88,79,43,51,47,39,33,26,37,31,54,75,79,69,99,62,87,66,62,42,60,60,74,90,85,66,100,69,66,51,73,45,74,45,72,51,46,49,72,52,74,89,47,41,68,44,44,54,53,12,50,52,53,43,33,28,61,33,79,65,44,45,76,46,71,47,98,89,68,50,35,33,42,24,20,74,40,68,73,57,41,50,51,49,53,48,42,34,33,71,57,51,34,69,44,66,66,85

Nearest PDB structures (foldseek):
  8h6e-assembly1_5C  TM=9.734E-01  e=8.389E-49  Homo sapiens
  8xi2-assembly1_C  TM=9.755E-01  e=2.712E-47  Chlamydomonas reinhardtii
  8ro1-assembly1_C  TM=9.821E-01  e=9.263E-46  Caenorhabditis elegans
  8i0w-assembly1_C  TM=9.714E-01  e=4.777E-46  Homo sapiens
  6ahd-assembly1_C  TM=9.701E-01  e=1.155E-45  Homo sapiens

Sequence (398 aa):
VDRLITELKLPPTDAYFKLRHTLEVINDLISAFSTTAGGVQTIDPTAGNVCFASANAGWSFTLQSFAKLYVKLHGIPFDANKFAARLWGDLYYHPDTRVFRRKPPLSGGERSFVQFILEPLYKLYSQVIGEHRKTVECTLAELGVTLSNAAYKLNVRPLLRLACSSVFGSATGFTDMLVQHIPSAKDGAMRKVDHIYTGPRSSLLFEAMKECDASGPLMVNITKLYPKSDCSVFDAFGRVYSGKIQTGQTVRVLGEGYSPDDEEDMTVKLVTKLWVYQARYRLPISEAPAGSWVLIEGVDESIMKTATLCPLEMDEDVYIFHPLRFNTLPVVKTATEPLNPSELPKMVEGLRKISKSYPLAITKVEESGEHTILGTGEIYLDSIMKDLRELYSEVEVK